Protein 2QIW (pdb70)

InterPro domains:
  IPR015813 Pyruvate/Phosphoenolpyruvate kinase-like domain superfamily [SSF51621] (5-253)
  IPR039556 ICL/PEPM domain [cd00377] (11-247)
  IPR040442 Pyruvate kinase-like domain superfamily [G3DSA:3.20.20.60] (1-235)

Secondary structure (DSSP, 8-state):
--HHHHHHHHHHHHHHT---EE--EESSHHHHHHHHHTT-S-EEE-HHHHHHHTT--TTT--TTT--HHHHHHHH-SS-EEEE-TT-TT--HHHHHHHHHHTT--EEEE-SEEGGGTTEEPPHHHHHHHHHHHHHHHHHHT---EEEEEE-HHHH-TTTSS---HHHHHHH--TT--SEEEE----SHHHHHHHHTT-SSPBEEE-BTTTBBTTB-HHHHHHTT--EEE-TTHHHHHHHHHHHHHHGGG-/--HHHHHHHHHHHHHHT-PPEE--EESSHHHHHHHHHTT-S-EEE-HHHHHHHTT--TTT--TTT--HHHHHHHH-SS-EEEE-TT-TT--HHHHHHHHHHTT--EEEE-SEEGGGTTEEPPHHHHHHHHHHHHHHHHHHT---EEEEEE-HHHH-TTT-S---HHHHHHH--TT--SEEEE----SHHHHHHHHTT-SSPBEEE-BTTTBBTTB-HHHHHHHT--EEE-TTHHHHHHHHHHHHHHTTT-

Solvent-accessible surface area: 19056 Å² total

Nearest PDB structures (foldseek):
  2qiw-assembly1_B  TM=9.997E-01  e=9.462E-48  Corynebacterium glutamicum ATCC 13032
  4mg4-assembly1_A  TM=8.865E-01  e=6.469E-22  Burkholderia cenocepacia J2315
  4lsb-assembly1_B  TM=8.923E-01  e=1.323E-18  Burkholderia cenocepacia J2315
  4iqe-assembly1_B  TM=8.481E-01  e=2.605E-16  Bacillus anthracis
  4iqd-assembly1_A  TM=8.454E-01  e=6.036E-16  Bacillus anthracis

Sequence (500 aa):
GSDDLKSLATKFASSDHESGKLLLVLPTVWDTWSAGLVEEEAGFSGLTIGSHHPVADATGSSDGENNFADYAVVKKKITSAVSSIPVSVDVESGYGLSPADDLIAQILEAGAVGINVEDVVHSEGKRVREAQEHADYIAAARQAADVAGVDVVINGRTDAVKLGADVFEDPVEAIKRIKLEQAGARSVYPVGLSTAEEQVERLVDAVSSVPVNITAHPVDGHGAGDLATLAGLGVRRVTFGPLWQKKWLAATSAQQLKGWAGSDLKSLATKFASDHESGKLLVLPTVWDTWSAGLVEEEAGFSGLTIGSHPVADATGSSDGENNFADYAVVKKITSAVSSIPVSVDVESGYGLSPADDLIAQILEAGAVGINVEDVVHSEGKRVREAQEHADYIAAARQAADVAGVDVVINGRTDAVKLGADVFEDPVEAIKRIKKLEQAGARSVYPVGLSTAEQVERLVDAVSSVPVNIITAHPVDGHGAGDLATLAGLGVRRVTFGPLWQKWLAATSAQQLKGWA

Structure (mmCIF, N/CA/C/O backbone):
data_2QIW
#
_entry.id   2QIW
#
_cell.length_a   82.520
_cell.length_b   94.560
_cell.length_c   107.970
_cell.angle_alpha   90.000
_cell.angle_beta   90.000
_cell.angle_gamma   90.000
#
_symmetry.space_group_name_H-M   'P 21 21 21'
#
loop_
_entity.id
_entity.type
_entity.pdbx_description
1 polymer 'PEP phosphonomutase'
2 non-polymer 'SULFATE ION'
3 non-polymer 'UNKNOWN LIGAND'
4 non-polymer GLYCEROL
5 non-polymer 'CHLORIDE ION'
6 non-polymer 'HEXAETHYLENE GLYCOL'
7 water water
#
loop_
_atom_site.group_PDB
_atom_site.id
_atom_site.type_symbol
_atom_site.label_atom_id
_atom_site.label_alt_id
_atom_site.label_comp_id
_atom_site.label_asym_id
_atom_site.label_entity_id
_atom_site.label_seq_id
_atom_site.pdbx_PDB_ins_code
_atom_site.Cartn_x
_atom_site.Cartn_y
_atom_site.Cartn_z
_atom_site.occupancy
_atom_site.B_iso_or_equiv
_atom_site.auth_seq_id
_atom_site.auth_comp_id
_atom_site.auth_asym_id
_atom_site.auth_atom_id
_atom_site.pdbx_PDB_model_num
ATOM 1 N N . GLY A 1 1 ? -32.239 27.906 -35.832 1.00 34.34 0 GLY A N 1
ATOM 2 C CA . GLY A 1 1 ? -32.250 26.549 -35.237 1.00 35.79 0 GLY A CA 1
ATOM 3 C C . GLY A 1 1 ? -31.076 25.776 -35.769 1.00 34.27 0 GLY A C 1
ATOM 4 O O . GLY A 1 1 ? -30.109 26.366 -36.207 1.00 33.53 0 GLY A O 1
ATOM 13 N N . SER A 1 3 ? -30.608 23.980 -38.428 1.00 33.26 2 SER A N 1
ATOM 14 C CA . SER A 1 3 ? -30.266 24.170 -39.841 1.00 36.76 2 SER A CA 1
ATOM 15 C C . SER A 1 3 ? -29.386 25.393 -40.028 1.00 34.22 2 SER A C 1
ATOM 16 O O . SER A 1 3 ? -28.367 25.334 -40.714 1.00 33.87 2 SER A O 1
ATOM 19 N N . ASP A 1 4 ? -29.778 26.507 -39.429 1.00 33.78 3 ASP A N 1
ATOM 20 C CA A ASP A 1 4 ? -28.994 27.734 -39.532 0.50 34.16 3 ASP A CA 1
ATOM 21 C CA B ASP A 1 4 ? -28.986 27.708 -39.554 0.50 34.28 3 ASP A CA 1
ATOM 22 C C . ASP A 1 4 ? -27.600 27.527 -38.914 1.00 33.52 3 ASP A C 1
ATOM 23 O O . ASP A 1 4 ? -26.593 27.987 -39.464 1.00 34.64 3 ASP A O 1
ATOM 32 N N . LEU A 1 5 ? -27.550 26.843 -37.781 1.00 31.32 4 LEU A N 1
ATOM 33 C CA . LEU A 1 5 ? -26.296 26.620 -37.077 1.00 33.07 4 LEU A CA 1
ATOM 34 C C . LEU A 1 5 ? -25.334 25.783 -37.936 1.00 30.76 4 LEU A C 1
ATOM 35 O O . LEU A 1 5 ? -24.134 26.112 -38.045 1.00 29.02 4 LEU A O 1
ATOM 40 N N . LYS A 1 6 ? -25.852 24.696 -38.517 1.00 31.22 5 LYS A N 1
ATOM 41 C CA . LYS A 1 6 ? -25.092 23.843 -39.424 1.00 30.95 5 LYS A CA 1
ATOM 42 C C . LYS A 1 6 ? -24.594 24.624 -40.639 1.00 33.36 5 LYS A C 1
ATOM 43 O O . LYS A 1 6 ? -23.437 24.492 -41.067 1.00 32.74 5 LYS A O 1
ATOM 49 N N . SER A 1 7 ? -25.451 25.479 -41.182 1.00 33.10 6 SER A N 1
ATOM 50 C CA . SER A 1 7 ? -25.031 26.299 -42.285 1.00 35.00 6 SER A CA 1
ATOM 51 C C . SER A 1 7 ? -23.904 27.290 -41.930 1.00 34.78 6 SER A C 1
ATOM 52 O O . SER A 1 7 ? -22.950 27.460 -42.690 1.00 35.15 6 SER A O 1
ATOM 55 N N . LEU A 1 8 ? -24.014 27.927 -40.773 1.00 31.50 7 LEU A N 1
ATOM 56 C CA . LEU A 1 8 ? -22.997 28.821 -40.237 1.00 32.87 7 LEU A CA 1
ATOM 57 C C . LEU A 1 8 ? -21.676 28.074 -40.043 1.00 30.92 7 LEU A C 1
ATOM 58 O O . LEU A 1 8 ? -20.613 28.571 -40.419 1.00 30.66 7 LEU A O 1
ATOM 63 N N . ALA A 1 9 ? -21.753 26.881 -39.462 1.00 31.25 8 ALA A N 1
ATOM 64 C CA . ALA A 1 9 ? -20.557 26.096 -39.188 1.00 29.18 8 ALA A CA 1
ATOM 65 C C . ALA A 1 9 ? -19.875 25.687 -40.486 1.00 29.67 8 ALA A C 1
ATOM 66 O O . ALA A 1 9 ? -18.651 25.762 -40.608 1.00 30.48 8 ALA A O 1
ATOM 68 N N . THR A 1 10 ? -20.660 25.227 -41.449 1.00 28.64 9 THR A N 1
ATOM 69 C CA . THR A 1 10 ? -20.104 24.793 -42.746 1.00 32.29 9 THR A CA 1
ATOM 70 C C . THR A 1 10 ? -19.411 25.953 -43.468 1.00 30.08 9 THR A C 1
ATOM 71 O O . THR A 1 10 ? -18.313 25.791 -43.998 1.00 30.13 9 THR A O 1
ATOM 75 N N . LYS A 1 11 ? -20.046 27.119 -43.488 1.00 30.89 10 LYS A N 1
ATOM 76 C CA . LYS A 1 11 ? -19.400 28.339 -44.057 1.00 31.39 10 LYS A CA 1
ATOM 77 C C . LYS A 1 11 ? -18.060 28.670 -43.343 1.00 30.06 10 LYS A C 1
ATOM 78 O O . LYS A 1 11 ? -17.026 28.922 -43.989 1.00 31.38 10 LYS A O 1
ATOM 84 N N . PHE A 1 12 ? -18.092 28.682 -42.018 1.00 30.10 11 PHE A N 1
ATOM 85 C CA . PHE A 1 12 ? -16.895 28.946 -41.183 1.00 29.60 11 PHE A CA 1
ATOM 86 C C . PHE A 1 12 ? -15.793 27.920 -41.489 1.00 28.13 11 PHE A C 1
ATOM 87 O O . PHE A 1 12 ? -14.636 28.267 -41.702 1.00 27.76 11 PHE A O 1
ATOM 95 N N . ALA A 1 13 ? -16.144 26.640 -41.487 1.00 26.63 12 ALA A N 1
ATOM 96 C CA . ALA A 1 13 ? -15.173 25.553 -41.779 1.00 26.39 12 ALA A CA 1
ATOM 97 C C . ALA A 1 13 ? -14.611 25.656 -43.212 1.00 28.26 12 ALA A C 1
ATOM 98 O O . ALA A 1 13 ? -13.419 25.454 -43.443 1.00 29.53 12 ALA A O 1
ATOM 100 N N . SER A 1 14 ? -15.480 25.956 -44.165 1.00 30.39 13 SER A N 1
ATOM 101 C CA A SER A 1 14 ? -15.091 26.091 -45.567 0.50 28.69 13 SER A CA 1
ATOM 102 C CA B SER A 1 14 ? -15.031 26.047 -45.564 0.50 29.98 13 SER A CA 1
ATOM 103 C C . SER A 1 14 ? -14.112 27.278 -45.729 1.00 27.89 13 SER A C 1
ATOM 104 O O . SER A 1 14 ? -13.116 27.197 -46.439 1.00 31.45 13 SER A O 1
ATOM 109 N N . ASP A 1 15 ? -14.405 28.372 -45.047 1.00 30.10 14 ASP A N 1
ATOM 110 C CA . ASP A 1 15 ? -13.532 29.545 -45.040 1.00 31.55 14 ASP A CA 1
ATOM 111 C C . ASP A 1 15 ? -12.156 29.181 -44.498 1.00 30.03 14 ASP A C 1
ATOM 112 O O . ASP A 1 15 ? -11.141 29.620 -45.027 1.00 28.87 14 ASP A O 1
ATOM 117 N N . HIS A 1 16 ? -12.119 28.364 -43.449 1.00 28.43 15 HIS A N 1
ATOM 118 C CA . HIS A 1 16 ? -10.832 27.912 -42.906 1.00 29.14 15 HIS A CA 1
ATOM 119 C C . HIS A 1 16 ? -10.061 27.044 -43.895 1.00 29.53 15 HIS A C 1
ATOM 120 O O . HIS A 1 16 ? -8.862 27.154 -43.980 1.00 31.55 15 HIS A O 1
ATOM 127 N N . GLU A 1 17 ? -10.743 26.176 -44.651 1.00 29.34 16 GLU A N 1
ATOM 128 C CA . GLU A 1 17 ? -10.079 25.274 -45.560 1.00 29.78 16 GLU A CA 1
ATOM 129 C C . GLU A 1 17 ? -9.661 25.960 -46.836 1.00 29.82 16 GLU A C 1
ATOM 130 O O . GLU A 1 17 ? -8.846 25.421 -47.568 1.00 30.00 16 GLU A O 1
ATOM 136 N N . SER A 1 18 ? -10.260 27.109 -47.130 1.00 28.94 17 SER A N 1
ATOM 137 C CA . SER A 1 18 ? -10.130 27.754 -48.443 1.00 30.48 17 SER A CA 1
ATOM 138 C C . SER A 1 18 ? -8.724 28.260 -48.761 1.00 30.70 17 SER A C 1
ATOM 139 O O . SER A 1 18 ? -8.373 28.399 -49.945 1.00 27.93 17 SER A O 1
ATOM 142 N N . GLY A 1 19 ? -7.955 28.603 -47.747 1.00 27.51 18 GLY A N 1
ATOM 143 C CA . GLY A 1 19 ? -6.697 29.325 -47.968 1.00 26.85 18 GLY A CA 1
ATOM 144 C C . GLY A 1 19 ? -6.783 30.796 -47.696 1.00 28.06 18 GLY A C 1
ATOM 145 O O . GLY A 1 19 ? -5.761 31.479 -47.547 1.00 28.39 18 GLY A O 1
ATOM 146 N N . LYS A 1 20 ? -7.991 31.333 -47.557 1.00 28.60 19 LYS A N 1
ATOM 147 C CA . LYS A 1 20 ? -8.152 32.779 -47.335 1.00 29.97 19 LYS A CA 1
ATOM 148 C C . LYS A 1 20 ? -7.555 33.130 -46.018 1.00 30.59 19 LYS A C 1
ATOM 149 O O . LYS A 1 20 ? -7.659 32.369 -45.066 1.00 29.27 19 LYS A O 1
ATOM 155 N N . LEU A 1 21 ? -7.026 34.338 -45.945 1.00 29.93 20 LEU A N 1
ATOM 156 C CA A LEU A 1 21 ? -6.616 34.902 -44.664 0.50 30.22 20 LEU A CA 1
ATOM 157 C CA B LEU A 1 21 ? -6.625 34.916 -44.661 0.50 29.74 20 LEU A CA 1
ATOM 158 C C . LEU A 1 21 ? -7.869 35.443 -43.974 1.00 29.96 20 LEU A C 1
ATOM 159 O O . LEU A 1 21 ? -8.520 36.374 -44.470 1.00 32.45 20 LEU A O 1
ATOM 168 N N . LEU A 1 22 ? -8.173 34.861 -42.825 1.00 28.78 21 LEU A N 1
ATOM 169 C CA . LEU A 1 22 ? -9.361 35.145 -42.020 1.00 31.44 21 LEU A CA 1
ATOM 170 C C . LEU A 1 22 ? -8.996 36.028 -40.856 1.00 29.63 21 LEU A C 1
ATOM 171 O O . LEU A 1 22 ? -8.262 35.631 -39.950 1.00 32.27 21 LEU A O 1
ATOM 176 N N . VAL A 1 23 ? -9.533 37.242 -40.859 1.00 28.37 22 VAL A N 1
ATOM 177 C CA . VAL A 1 23 ? -9.445 38.115 -39.686 1.00 27.73 22 VAL A CA 1
ATOM 178 C C . VAL A 1 23 ? -10.781 38.008 -38.953 1.00 26.94 22 VAL A C 1
ATOM 179 O O . VAL A 1 23 ? -11.820 38.265 -39.531 1.00 31.24 22 VAL A O 1
ATOM 183 N N . LEU A 1 24 ? -10.724 37.592 -37.691 1.00 29.20 23 LEU A N 1
ATOM 184 C CA . LEU A 1 24 ? -11.881 37.314 -36.838 1.00 26.82 23 LEU A CA 1
ATOM 185 C C . LEU A 1 24 ? -11.748 38.134 -35.566 1.00 29.26 23 LEU A C 1
ATOM 186 O O . LEU A 1 24 ? -11.226 37.683 -34.560 1.00 30.59 23 LEU A O 1
ATOM 191 N N . PRO A 1 25 ? -12.143 39.417 -35.632 1.00 29.68 24 PRO A N 1
ATOM 192 C CA . PRO A 1 25 ? -11.979 40.311 -34.482 1.00 30.33 24 PRO A CA 1
ATOM 193 C C . PRO A 1 25 ? -12.585 39.752 -33.205 1.00 30.74 24 PRO A C 1
ATOM 194 O O . PRO A 1 25 ? -13.657 39.111 -33.271 1.00 30.99 24 PRO A O 1
ATOM 198 N N . THR A 1 26 ? -11.924 40.029 -32.071 1.00 30.98 25 THR A N 1
ATOM 199 C CA . THR A 1 26 ? -12.240 39.427 -30.802 1.00 28.78 25 THR A CA 1
ATOM 200 C C . THR A 1 26 ? -13.063 40.401 -29.953 1.00 31.37 25 THR A C 1
ATOM 201 O O . THR A 1 26 ? -12.587 41.470 -29.538 1.00 30.04 25 THR A O 1
ATOM 205 N N . VAL A 1 27 ? -14.299 39.986 -29.706 1.00 30.43 26 VAL A N 1
ATOM 206 C CA . VAL A 1 27 ? -15.346 40.807 -29.065 1.00 28.78 26 VAL A CA 1
ATOM 207 C C . VAL A 1 27 ? -15.594 40.340 -27.653 1.00 31.70 26 VAL A C 1
ATOM 208 O O . VAL A 1 27 ? -15.097 39.265 -27.225 1.00 30.33 26 VAL A O 1
ATOM 212 N N . TRP A 1 28 ? -16.405 41.127 -26.925 1.00 28.18 27 TRP A N 1
ATOM 213 C CA . TRP A 1 28 ? -16.708 40.803 -25.525 1.00 30.10 27 TRP A CA 1
ATOM 214 C C . TRP A 1 28 ? -18.145 41.152 -25.122 1.00 29.85 27 TRP A C 1
ATOM 215 O O . TRP A 1 28 ? -18.530 40.943 -23.986 1.00 28.09 27 TRP A O 1
ATOM 226 N N . ASP A 1 29 ? -18.964 41.592 -26.062 1.00 28.37 28 ASP A N 1
ATOM 227 C CA . ASP A 1 29 ? -20.349 41.923 -25.769 1.00 29.15 28 ASP A CA 1
ATOM 228 C C . ASP A 1 29 ? -21.130 42.098 -27.065 1.00 30.49 28 ASP A C 1
ATOM 229 O O . ASP A 1 29 ? -20.565 41.944 -28.166 1.00 29.98 28 ASP A O 1
ATOM 234 N N . THR A 1 30 ? -22.419 42.418 -26.964 1.00 30.02 29 THR A N 1
ATOM 235 C CA . THR A 1 30 ? -23.241 42.556 -28.195 1.00 27.85 29 THR A CA 1
ATOM 236 C C . THR A 1 30 ? -22.892 43.819 -28.991 1.00 29.97 29 THR A C 1
ATOM 237 O O . THR A 1 30 ? -23.117 43.902 -30.222 1.00 29.93 29 THR A O 1
ATOM 241 N N . TRP A 1 31 ? -22.339 44.805 -28.297 1.00 29.21 30 TRP A N 1
ATOM 242 C CA . TRP A 1 31 ? -22.002 46.101 -28.885 1.00 28.97 30 TRP A CA 1
ATOM 243 C C . TRP A 1 31 ? -20.786 45.916 -29.812 1.00 28.95 30 TRP A C 1
ATOM 244 O O . TRP A 1 31 ? -20.832 46.218 -31.013 1.00 29.83 30 TRP A O 1
ATOM 255 N N . SER A 1 32 ? -19.714 45.390 -29.248 1.00 30.22 31 SER A N 1
ATOM 256 C CA . SER A 1 32 ? -18.537 45.048 -30.024 1.00 30.52 31 SER A CA 1
ATOM 257 C C . SER A 1 32 ? -18.815 44.051 -31.171 1.00 29.23 31 SER A C 1
ATOM 258 O O . SER A 1 32 ? -18.314 44.214 -32.297 1.00 30.84 31 SER A O 1
ATOM 261 N N . ALA A 1 33 ? -19.652 43.053 -30.892 1.00 31.25 32 ALA A N 1
ATOM 262 C CA . ALA A 1 33 ? -20.074 42.110 -31.883 1.00 29.68 32 ALA A CA 1
ATOM 263 C C . ALA A 1 33 ? -20.722 42.797 -33.074 1.00 32.26 32 ALA A C 1
ATOM 264 O O . ALA A 1 33 ? -20.397 42.510 -34.241 1.00 30.30 32 ALA A O 1
ATOM 266 N N . GLY A 1 34 ? -21.644 43.699 -32.794 1.00 30.61 33 GLY A N 1
ATOM 267 C CA . GLY A 1 34 ? -22.312 44.440 -33.849 1.00 33.48 33 GLY A CA 1
ATOM 268 C C . GLY A 1 34 ? -21.359 45.223 -34.714 1.00 32.95 33 GLY A C 1
ATOM 269 O O . GLY A 1 34 ? -21.522 45.323 -35.928 1.00 30.30 33 GLY A O 1
ATOM 270 N N . LEU A 1 35 ? -20.378 45.836 -34.087 1.00 30.14 34 LEU A N 1
ATOM 271 C CA . LEU A 1 35 ? -19.382 46.596 -34.834 1.00 31.30 34 LEU A CA 1
ATOM 272 C C . LEU A 1 35 ? -18.644 45.705 -35.818 1.00 34.20 34 LEU A C 1
ATOM 273 O O . LEU A 1 35 ? -18.299 46.144 -36.920 1.00 31.67 34 LEU A O 1
ATOM 278 N N . VAL A 1 36 ? -18.363 44.467 -35.413 1.00 30.59 35 VAL A N 1
ATOM 279 C CA . VAL A 1 36 ? -17.608 43.549 -36.298 1.00 31.09 35 VAL A CA 1
ATOM 280 C C . VAL A 1 36 ? -18.437 43.214 -37.548 1.00 30.84 35 VAL A C 1
ATOM 281 O O . VAL A 1 36 ? -17.959 43.221 -38.697 1.00 31.42 35 VAL A O 1
ATOM 285 N N . GLU A 1 37 ? -19.701 42.911 -37.327 1.00 31.34 36 GLU A N 1
ATOM 286 C CA . GLU A 1 37 ? -20.583 42.582 -38.441 1.00 30.72 36 GLU A CA 1
ATOM 287 C C . GLU A 1 37 ? -20.759 43.792 -39.356 1.00 31.49 36 GLU A C 1
ATOM 288 O O . GLU A 1 37 ? -20.684 43.644 -40.594 1.00 34.20 36 GLU A O 1
ATOM 294 N N . GLU A 1 38 ? -20.931 44.982 -38.756 1.00 35.08 37 GLU A N 1
ATOM 295 C CA A GLU A 1 38 ? -21.097 46.222 -39.524 0.50 35.85 37 GLU A CA 1
ATOM 296 C CA B GLU A 1 38 ? -21.104 46.222 -39.528 0.50 35.76 37 GLU A CA 1
ATOM 297 C C . GLU A 1 38 ? -19.870 46.506 -40.391 1.00 35.42 37 GLU A C 1
ATOM 298 O O . GLU A 1 38 ? -20.005 47.003 -41.498 1.00 34.43 37 GLU A O 1
ATOM 309 N N . ALA A 1 39 ? -18.688 46.179 -39.869 1.00 33.42 38 ALA A N 1
ATOM 310 C CA . ALA A 1 39 ? -17.398 46.413 -40.517 1.00 31.79 38 ALA A CA 1
ATOM 311 C C . ALA A 1 39 ? -17.124 45.412 -41.648 1.00 33.34 38 ALA A C 1
ATOM 312 O O . ALA A 1 39 ? -16.141 45.560 -42.405 1.00 36.30 38 ALA A O 1
ATOM 314 N N . GLY A 1 40 ? -17.956 44.395 -41.791 1.00 31.42 39 GLY A N 1
ATOM 315 C CA . GLY A 1 40 ? -17.869 43.523 -42.979 1.00 32.22 39 GLY A CA 1
ATOM 316 C C . GLY A 1 40 ? -17.040 42.252 -42.824 1.00 32.69 39 GLY A C 1
ATOM 317 O O . GLY A 1 40 ? -16.736 41.581 -43.838 1.00 33.58 39 GLY A O 1
ATOM 318 N N . PHE A 1 41 ? -16.698 41.870 -41.595 1.00 30.42 40 PHE A N 1
ATOM 319 C CA . PHE A 1 41 ? -15.966 40.628 -41.353 1.00 31.69 40 PHE A CA 1
ATOM 320 C C . PHE A 1 41 ? -16.886 39.411 -41.534 1.00 32.92 40 PHE A C 1
ATOM 321 O O . PHE A 1 41 ? -18.095 39.549 -41.402 1.00 32.64 40 PHE A O 1
ATOM 329 N N . SER A 1 42 ? -16.289 38.243 -41.812 1.00 31.98 41 SER A N 1
ATOM 330 C CA . SER A 1 42 ? -17.019 37.015 -42.144 1.00 32.25 41 SER A CA 1
ATOM 331 C C . SER A 1 42 ? -17.212 36.075 -40.956 1.00 32.13 41 SER A C 1
ATOM 332 O O . SER A 1 42 ? -17.847 35.018 -41.080 1.00 32.55 41 SER A O 1
ATOM 335 N N . GLY A 1 43 ? -16.677 36.478 -39.823 1.00 31.35 42 GLY A N 1
ATOM 336 C CA . GLY A 1 43 ? -16.876 35.801 -38.565 1.00 31.48 42 GLY A CA 1
ATOM 337 C C . GLY A 1 43 ? -16.211 36.579 -37.469 1.00 29.81 42 GLY A C 1
ATOM 338 O O . GLY A 1 43 ? -15.546 37.616 -37.701 1.00 31.21 42 GLY A O 1
ATOM 339 N N . LEU A 1 44 ? -16.363 36.092 -36.250 1.00 31.40 43 LEU A N 1
ATOM 340 C CA . LEU A 1 44 ? -15.754 36.745 -35.135 1.00 29.93 43 LEU A CA 1
ATOM 341 C C . LEU A 1 44 ? -15.422 35.783 -34.027 1.00 31.30 43 LEU A C 1
ATOM 342 O O . LEU A 1 44 ? -15.874 34.637 -34.001 1.00 31.16 43 LEU A O 1
ATOM 347 N N . THR A 1 45 ? -14.603 36.264 -33.104 1.00 29.42 44 THR A N 1
ATOM 348 C CA . THR A 1 45 ? -14.218 35.485 -31.914 1.00 29.75 44 THR A CA 1
ATOM 349 C C . THR A 1 45 ? -14.696 36.197 -30.661 1.00 31.10 44 THR A C 1
ATOM 350 O O . THR A 1 45 ? -14.793 37.408 -30.647 1.00 30.88 44 THR A O 1
ATOM 354 N N . ILE A 1 46 ? -14.925 35.413 -29.609 1.00 31.33 45 ILE A N 1
ATOM 355 C CA . ILE A 1 46 ? -15.275 35.918 -28.303 1.00 31.19 45 ILE A CA 1
ATOM 356 C C . ILE A 1 46 ? -14.098 35.579 -27.400 1.00 28.83 45 ILE A C 1
ATOM 357 O O . ILE A 1 46 ? -13.656 34.418 -27.334 1.00 30.95 45 ILE A O 1
ATOM 362 N N . GLY A 1 47 ? -13.588 36.610 -26.742 1.00 28.43 46 GLY A N 1
ATOM 363 C CA . GLY A 1 47 ? -12.409 36.476 -25.922 1.00 30.06 46 GLY A CA 1
ATOM 364 C C . GLY A 1 47 ? -12.766 36.274 -24.454 1.00 29.77 46 GLY A C 1
ATOM 365 O O . GLY A 1 47 ? -13.550 37.047 -23.882 1.00 30.12 46 GLY A O 1
ATOM 366 N N . SER A 1 48 ? -12.150 35.292 -23.803 1.00 30.65 47 SER A N 1
ATOM 367 C CA . SER A 1 48 ? -12.543 35.002 -22.397 1.00 29.78 47 SER A CA 1
ATOM 368 C C . SER A 1 48 ? -12.071 36.117 -21.473 1.00 31.62 47 SER A C 1
ATOM 369 O O . SER A 1 48 ? -12.784 36.512 -20.551 1.00 29.56 47 SER A O 1
ATOM 372 N N . HIS A 1 49 ? -10.881 36.663 -21.714 1.00 28.94 48 HIS A N 1
ATOM 373 C CA A HIS A 1 49 ? -10.306 37.732 -20.876 0.50 31.12 48 HIS A CA 1
ATOM 374 C CA B HIS A 1 49 ? -10.353 37.744 -20.828 0.50 30.89 48 HIS A CA 1
ATOM 375 C C . HIS A 1 49 ? -11.178 39.008 -20.992 1.00 30.51 48 HIS A C 1
ATOM 376 O O . HIS A 1 49 ? -11.621 39.592 -19.985 1.00 29.10 48 HIS A O 1
ATOM 389 N N . PRO A 1 50 ? -11.415 39.461 -22.249 1.00 29.62 49 PRO A N 1
ATOM 390 C CA . PRO A 1 50 ? -12.243 40.666 -22.260 1.00 31.85 49 PRO A CA 1
ATOM 391 C C . PRO A 1 50 ? -13.706 40.540 -21.794 1.00 31.03 49 PRO A C 1
ATOM 392 O O . PRO A 1 50 ? -14.274 41.501 -21.194 1.00 30.44 49 PRO A O 1
ATOM 396 N N . VAL A 1 51 ? -14.332 39.381 -22.011 1.00 29.86 50 VAL A N 1
ATOM 397 C CA . VAL A 1 51 ? -15.632 39.170 -21.408 1.00 27.73 50 VAL A CA 1
ATOM 398 C C . VAL A 1 51 ? -15.529 39.220 -19.866 1.00 28.16 50 VAL A C 1
ATOM 399 O O . VAL A 1 51 ? -16.328 39.875 -19.191 1.00 29.79 50 VAL A O 1
ATOM 403 N N . ALA A 1 52 ? -14.576 38.494 -19.302 1.00 28.08 51 ALA A N 1
ATOM 404 C CA . ALA A 1 52 ? -14.452 38.458 -17.823 1.00 27.44 51 ALA A CA 1
ATOM 405 C C . ALA A 1 52 ? -14.265 39.832 -17.269 1.00 29.42 51 ALA A C 1
ATOM 406 O O . ALA A 1 52 ? -14.902 40.208 -16.287 1.00 28.10 51 ALA A O 1
ATOM 408 N N . ASP A 1 53 ? -13.418 40.624 -17.922 1.00 30.09 52 ASP A N 1
ATOM 409 C CA . ASP A 1 53 ? -13.121 41.957 -17.394 1.00 31.55 52 ASP A CA 1
ATOM 410 C C . ASP A 1 53 ? -14.316 42.881 -17.493 1.00 30.47 52 ASP A C 1
ATOM 411 O O . ASP A 1 53 ? -14.419 43.851 -16.709 1.00 30.76 52 ASP A O 1
ATOM 416 N N . ALA A 1 54 ? -15.184 42.613 -18.486 1.00 30.97 53 ALA A N 1
ATOM 417 C CA . ALA A 1 54 ? -16.424 43.396 -18.694 1.00 30.31 53 ALA A CA 1
ATOM 418 C C . ALA A 1 54 ? -17.625 42.940 -17.849 1.00 33.13 53 ALA A C 1
ATOM 419 O O . ALA A 1 54 ? -18.636 43.631 -17.800 1.00 33.51 53 ALA A O 1
ATOM 421 N N . THR A 1 55 ? -17.519 41.788 -17.187 1.00 30.65 54 THR A N 1
ATOM 422 C CA . THR A 1 55 ? -18.622 41.203 -16.450 1.00 33.20 54 THR A CA 1
ATOM 423 C C . THR A 1 55 ? -18.275 40.916 -14.991 1.00 32.02 54 THR A C 1
ATOM 424 O O . THR A 1 55 ? -18.928 40.096 -14.332 1.00 33.73 54 THR A O 1
ATOM 428 N N . GLY A 1 56 ? -17.287 41.647 -14.459 1.00 32.09 55 GLY A N 1
ATOM 429 C CA . GLY A 1 56 ? -16.958 41.577 -13.055 1.00 30.50 55 GLY A CA 1
ATOM 430 C C . GLY A 1 56 ? -16.174 40.357 -12.605 1.00 33.18 55 GLY A C 1
ATOM 431 O O . GLY A 1 56 ? -16.173 40.028 -11.429 1.00 31.51 55 GLY A O 1
ATOM 432 N N . SER A 1 57 ? -15.436 39.740 -13.508 1.00 31.84 56 SER A N 1
ATOM 433 C CA . SER A 1 57 ? -14.681 38.534 -13.190 1.00 33.17 56 SER A CA 1
ATOM 434 C C . SER A 1 57 ? -13.240 38.707 -13.691 1.00 36.52 56 SER A C 1
ATOM 435 O O . SER A 1 57 ? -12.798 39.823 -13.961 1.00 37.29 56 SER A O 1
ATOM 438 N N . SER A 1 58 ? -12.510 37.616 -13.821 1.00 38.05 57 SER A N 1
ATOM 439 C CA . SER A 1 58 ? -11.139 37.654 -14.369 1.00 40.65 57 SER A CA 1
ATOM 440 C C . SER A 1 58 ? -10.880 36.396 -15.205 1.00 40.02 57 SER A C 1
ATOM 441 O O . SER A 1 58 ? -11.635 35.434 -15.136 1.00 36.69 57 SER A O 1
ATOM 444 N N . ASP A 1 59 ? -9.799 36.417 -15.981 1.00 41.73 58 ASP A N 1
ATOM 445 C CA . ASP A 1 59 ? -9.448 35.285 -16.875 1.00 42.11 58 ASP A CA 1
ATOM 446 C C . ASP A 1 59 ? -9.013 34.063 -16.039 1.00 41.88 58 ASP A C 1
ATOM 447 O O . ASP A 1 59 ? -8.883 34.155 -14.832 1.00 40.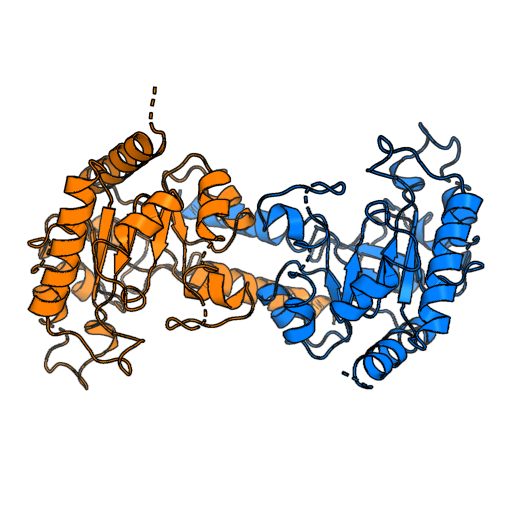88 58 ASP A O 1
ATOM 452 N N . GLY A 1 60 ? -8.842 32.907 -16.670 1.00 39.96 59 GLY A N 1
ATOM 453 C CA . GLY A 1 60 ? -8.395 31.717 -15.949 1.00 37.82 59 GLY A CA 1
ATOM 454 C C . GLY A 1 60 ? -9.550 30.916 -15.354 1.00 33.94 59 GLY A C 1
ATOM 455 O O . GLY A 1 60 ? -9.420 30.307 -14.325 1.00 33.83 59 GLY A O 1
ATOM 456 N N . GLU A 1 61 ? -10.687 30.896 -16.037 1.00 30.28 60 GLU A N 1
ATOM 457 C CA . GLU A 1 61 ? -11.855 30.108 -15.583 1.00 31.60 60 GLU A CA 1
ATOM 458 C C . GLU A 1 61 ? -12.374 30.547 -14.227 1.00 34.24 60 GLU A C 1
ATOM 459 O O . GLU A 1 61 ? -12.892 29.744 -13.494 1.00 34.19 60 GLU A O 1
ATOM 465 N N . ASN A 1 62 ? -12.235 31.834 -13.913 1.00 35.74 61 ASN A N 1
ATOM 466 C CA . ASN A 1 62 ? -12.930 32.399 -12.756 1.00 37.20 61 ASN A CA 1
ATOM 467 C C . ASN A 1 62 ? -14.372 32.716 -13.044 1.00 36.70 61 ASN A C 1
ATOM 468 O O . ASN A 1 62 ? -15.161 32.823 -12.127 1.00 35.04 61 ASN A O 1
ATOM 481 N N . ASN A 1 64 ? -18.192 31.935 -14.091 1.00 35.92 63 ASN A N 1
ATOM 482 C CA . ASN A 1 64 ? -19.148 30.844 -14.095 1.00 37.24 63 ASN A CA 1
ATOM 483 C C . ASN A 1 64 ? -19.469 30.501 -15.543 1.00 33.96 63 ASN A C 1
ATOM 484 O O . ASN A 1 64 ? -19.861 31.373 -16.306 1.00 34.60 63 ASN A O 1
ATOM 489 N N . PHE A 1 65 ? -19.311 29.242 -15.912 1.00 34.63 64 PHE A N 1
ATOM 490 C CA . PHE A 1 65 ? -19.438 28.848 -17.296 1.00 34.97 64 PHE A CA 1
ATOM 491 C C . PHE A 1 65 ? -20.841 29.127 -17.849 1.00 33.98 64 PHE A C 1
ATOM 492 O O . PHE A 1 65 ? -20.980 29.589 -18.975 1.00 31.11 64 PHE A O 1
ATOM 500 N N . ALA A 1 66 ? -21.876 28.845 -17.062 1.00 34.62 65 ALA A N 1
ATOM 501 C CA . ALA A 1 66 ? -23.253 29.139 -17.489 1.00 33.85 65 ALA A CA 1
ATOM 502 C C . ALA A 1 66 ? -23.458 30.610 -17.768 1.00 32.98 65 ALA A C 1
ATOM 503 O O . ALA A 1 66 ? -24.138 30.977 -18.742 1.00 32.58 65 ALA A O 1
ATOM 505 N N . ASP A 1 67 ? -22.890 31.462 -16.914 1.00 34.79 66 ASP A N 1
ATOM 506 C CA . ASP A 1 67 ? -22.970 32.888 -17.088 1.00 35.15 66 ASP A CA 1
ATOM 507 C C . ASP A 1 67 ? -22.240 33.325 -18.358 1.00 32.66 66 ASP A C 1
ATOM 508 O O . ASP A 1 67 ? -22.692 34.225 -19.086 1.00 31.80 66 ASP A O 1
ATOM 513 N N . TYR A 1 68 ? -21.099 32.696 -18.624 1.00 30.81 67 TYR A N 1
ATOM 514 C CA . TYR A 1 68 ? -20.352 32.961 -19.864 1.00 29.34 67 TYR A CA 1
ATOM 515 C C . TYR A 1 68 ? -21.152 32.530 -21.083 1.00 31.21 67 TYR A C 1
ATOM 516 O O . TYR A 1 68 ? -21.217 33.267 -22.072 1.00 29.29 67 TYR A O 1
ATOM 533 N N . ALA A 1 70 ? -24.310 32.435 -21.351 1.00 32.99 69 ALA A N 1
ATOM 534 C CA . ALA A 1 70 ? -25.363 33.438 -21.503 1.00 30.98 69 ALA A CA 1
ATOM 535 C C . ALA A 1 70 ? -24.897 34.653 -22.316 1.00 32.10 69 ALA A C 1
ATOM 536 O O . ALA A 1 70 ? -25.647 35.170 -23.170 1.00 32.75 69 ALA A O 1
ATOM 538 N N . VAL A 1 71 ? -23.666 35.117 -22.070 1.00 30.76 70 VAL A N 1
ATOM 539 C CA . VAL A 1 71 ? -23.077 36.177 -22.896 1.00 31.81 70 VAL A CA 1
ATOM 540 C C . VAL A 1 71 ? -22.905 35.704 -24.334 1.00 31.94 70 VAL A C 1
ATOM 541 O O . VAL A 1 71 ? -23.213 36.429 -25.264 1.00 30.45 70 VAL A O 1
ATOM 545 N N . VAL A 1 72 ? -22.394 34.490 -24.526 1.00 31.17 71 VAL A N 1
ATOM 546 C CA . VAL A 1 72 ? -22.204 33.940 -25.879 1.00 30.28 71 VAL A CA 1
ATOM 547 C C . VAL A 1 72 ? -23.541 33.913 -26.622 1.00 31.70 71 VAL A C 1
ATOM 548 O O . VAL A 1 72 ? -23.622 34.316 -27.792 1.00 29.24 71 VAL A O 1
ATOM 552 N N . LYS A 1 73 ? -24.600 33.492 -25.938 1.00 30.84 72 LYS A N 1
ATOM 553 C CA A LYS A 1 73 ? -25.928 33.401 -26.554 0.50 31.50 72 LYS A CA 1
ATOM 554 C CA B LYS A 1 73 ? -25.912 33.396 -26.582 0.50 32.41 72 LYS A CA 1
ATOM 555 C C . LYS A 1 73 ? -26.442 34.747 -27.066 1.00 30.19 72 LYS A C 1
ATOM 556 O O . LYS A 1 73 ? -27.051 34.828 -28.129 1.00 32.62 72 LYS A O 1
ATOM 563 N N . LYS A 1 74 ? -26.203 35.788 -26.292 1.00 32.21 73 LYS A N 1
ATOM 564 C CA . LYS A 1 74 ? -26.581 37.129 -26.669 1.00 32.82 73 LYS A CA 1
ATOM 565 C C . LYS A 1 74 ? -25.831 37.585 -27.916 1.00 31.21 73 LYS A C 1
ATOM 566 O O . LYS A 1 74 ? -26.420 38.171 -28.842 1.00 30.53 73 LYS A O 1
ATOM 572 N N . ILE A 1 75 ? -24.544 37.268 -27.957 1.00 32.59 74 ILE A N 1
ATOM 573 C CA . ILE A 1 75 ? -23.705 37.594 -29.084 1.00 31.26 74 ILE A CA 1
ATOM 574 C C . ILE A 1 75 ? -24.120 36.862 -30.347 1.00 33.94 74 ILE A C 1
ATOM 575 O O . ILE A 1 75 ? -24.309 37.496 -31.383 1.00 34.63 74 ILE A O 1
ATOM 580 N N . THR A 1 76 ? -24.322 35.543 -30.282 1.00 32.30 75 THR A N 1
ATOM 581 C CA . THR A 1 76 ? -24.715 34.818 -31.499 1.00 33.46 75 THR A CA 1
ATOM 582 C C . THR A 1 76 ? -26.105 35.231 -31.969 1.00 34.27 75 THR A C 1
ATOM 583 O O . THR A 1 76 ? -26.394 35.211 -33.157 1.00 38.63 75 THR A O 1
ATOM 587 N N . SER A 1 77 ? -26.965 35.656 -31.052 1.00 33.38 76 SER A N 1
ATOM 588 C CA . SER A 1 77 ? -28.258 36.203 -31.431 1.00 34.45 76 SER A CA 1
ATOM 589 C C . SER A 1 77 ? -28.149 37.563 -32.094 1.00 36.68 76 SER A C 1
ATOM 590 O O . SER A 1 77 ? -29.022 37.936 -32.858 1.00 38.90 76 SER A O 1
ATOM 593 N N . ALA A 1 78 ? -27.124 38.325 -31.749 1.00 33.44 77 ALA A N 1
ATOM 594 C CA . ALA A 1 78 ? -26.986 39.699 -32.220 1.00 34.97 77 ALA A CA 1
ATOM 595 C C . ALA A 1 78 ? -26.412 39.802 -33.633 1.00 37.39 77 ALA A C 1
ATOM 596 O O . ALA A 1 78 ? -26.570 40.837 -34.269 1.00 38.05 77 ALA A O 1
ATOM 598 N N . VAL A 1 79 ? -25.728 38.761 -34.124 1.00 32.81 78 VAL A N 1
ATOM 599 C CA . VAL A 1 79 ? -25.074 38.803 -35.411 1.00 31.88 78 VAL A CA 1
ATOM 600 C C . VAL A 1 79 ? -25.505 37.601 -36.242 1.00 32.28 78 VAL A C 1
ATOM 601 O O . VAL A 1 79 ? -26.044 36.636 -35.707 1.00 34.55 78 VAL A O 1
ATOM 605 N N . SER A 1 80 ? -25.272 37.684 -37.547 1.00 30.88 79 SER A N 1
ATOM 606 C CA A SER A 1 80 ? -25.652 36.615 -38.480 0.50 31.92 79 SER A CA 1
ATOM 607 C CA B SER A 1 80 ? -25.654 36.659 -38.520 0.50 32.89 79 SER A CA 1
ATOM 608 C C . SER A 1 80 ? -24.434 35.983 -39.121 1.00 33.78 79 SER A C 1
ATOM 609 O O . SER A 1 80 ? -24.554 35.220 -40.093 1.00 34.43 79 SER A O 1
ATOM 614 N N . ILE A 1 81 ? -23.258 36.287 -38.587 1.00 32.38 80 ILE A N 1
ATOM 615 C CA . ILE A 1 81 ? -22.015 35.683 -39.059 1.00 31.13 80 ILE A CA 1
ATOM 616 C C . ILE A 1 81 ? -21.541 34.644 -38.028 1.00 32.36 80 ILE A C 1
ATOM 617 O O . ILE A 1 81 ? -21.937 34.694 -36.850 1.00 30.09 80 ILE A O 1
ATOM 622 N N . PRO A 1 82 ? -20.710 33.688 -38.461 1.00 30.69 81 PRO A N 1
ATOM 623 C CA . PRO A 1 82 ? -20.201 32.687 -37.539 1.00 32.41 81 PRO A CA 1
ATOM 624 C C . PRO A 1 82 ? -19.432 33.253 -36.340 1.00 33.06 81 PRO A C 1
ATOM 625 O O . PRO A 1 82 ? -18.662 34.202 -36.459 1.00 31.11 81 PRO A O 1
ATOM 629 N N . VAL A 1 83 ? -19.647 32.626 -35.196 1.00 29.67 82 VAL A N 1
ATOM 630 C CA . VAL A 1 83 ? -19.029 33.033 -33.931 1.00 29.73 82 VAL A CA 1
ATOM 631 C C . VAL A 1 83 ? -18.275 31.860 -33.330 1.00 28.13 82 VAL A C 1
ATOM 632 O O . VAL A 1 83 ? -18.827 30.756 -33.193 1.00 30.07 82 VAL A O 1
ATOM 636 N N . SER A 1 84 ? -17.036 32.129 -32.911 1.00 29.47 83 SER A N 1
ATOM 637 C CA . SER A 1 84 ? -16.212 31.162 -32.213 1.00 30.20 83 SER A CA 1
ATOM 638 C C . SER A 1 84 ? -15.957 31.709 -30.801 1.00 31.37 83 SER A C 1
ATOM 639 O O . SER A 1 84 ? -15.703 32.913 -30.626 1.00 31.41 83 SER A O 1
ATOM 642 N N . VAL A 1 85 ? -15.968 30.813 -29.816 1.00 28.94 84 VAL A N 1
ATOM 643 C CA . VAL A 1 85 ? -15.801 31.188 -28.396 1.00 30.63 84 VAL A CA 1
ATOM 644 C C . VAL A 1 85 ? -14.591 30.522 -27.754 1.00 31.90 84 VAL A C 1
ATOM 645 O O . VAL A 1 85 ? -14.405 29.313 -27.840 1.00 29.19 84 VAL A O 1
ATOM 649 N N . ASP A 1 86 ? -13.751 31.339 -27.111 1.00 31.42 85 ASP A N 1
ATOM 650 C CA . ASP A 1 86 ? -12.641 30.848 -26.328 1.00 28.92 85 ASP A CA 1
ATOM 651 C C . ASP A 1 86 ? -13.180 30.245 -25.034 1.00 29.70 85 ASP A C 1
ATOM 652 O O . ASP A 1 86 ? -13.665 30.974 -24.146 1.00 32.26 85 ASP A O 1
ATOM 657 N N . VAL A 1 87 ? -13.050 28.934 -24.909 1.00 27.40 86 VAL A N 1
ATOM 658 C CA . VAL A 1 87 ? -13.554 28.236 -23.699 1.00 28.15 86 VAL A CA 1
ATOM 659 C C . VAL A 1 87 ? -12.396 27.797 -22.790 1.00 30.14 86 VAL A C 1
ATOM 660 O O . VAL A 1 87 ? -12.504 26.851 -22.014 1.00 28.98 86 VAL A O 1
ATOM 664 N N . GLU A 1 88 ? -11.284 28.515 -22.898 1.00 32.28 87 GLU A N 1
ATOM 665 C CA . GLU A 1 88 ? -10.128 28.320 -22.026 1.00 34.16 87 GLU A CA 1
ATOM 666 C C . GLU A 1 88 ? -9.686 26.859 -22.058 1.00 31.11 87 GLU A C 1
ATOM 667 O O . GLU A 1 88 ? -9.378 26.367 -23.128 1.00 32.12 87 GLU A O 1
ATOM 673 N N . SER A 1 89 ? -9.623 26.140 -20.949 1.00 30.40 88 SER A N 1
ATOM 674 C CA . SER A 1 89 ? -9.170 24.772 -21.055 1.00 31.68 88 SER A CA 1
ATOM 675 C C . SER A 1 89 ? -10.331 23.761 -21.053 1.00 32.81 88 SER A C 1
ATOM 676 O O . SER A 1 89 ? -10.099 22.551 -20.996 1.00 31.03 88 SER A O 1
ATOM 679 N N . GLY A 1 90 ? -11.556 24.259 -21.170 1.00 30.75 89 GLY A N 1
ATOM 680 C CA . GLY A 1 90 ? -12.742 23.409 -21.150 1.00 33.04 89 GLY A CA 1
ATOM 681 C C . GLY A 1 90 ? -13.559 23.491 -19.881 1.00 31.55 89 GLY A C 1
ATOM 682 O O . GLY A 1 90 ? -14.593 22.828 -19.760 1.00 30.96 89 GLY A O 1
ATOM 683 N N . TYR A 1 91 ? -13.128 24.300 -18.918 1.00 32.10 90 TYR A N 1
ATOM 684 C CA . TYR A 1 91 ? -13.903 24.518 -17.690 1.00 32.09 90 TYR A C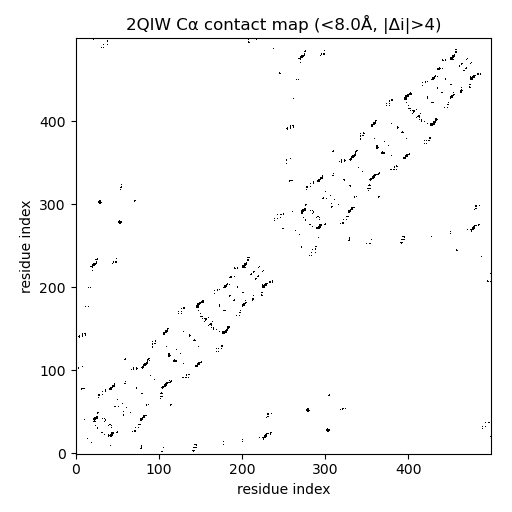A 1
ATOM 685 C C . TYR A 1 91 ? -14.210 23.208 -16.955 1.00 32.74 90 TYR A C 1
ATOM 686 O O . TYR A 1 91 ? -15.232 23.090 -16.294 1.00 33.45 90 TYR A O 1
ATOM 695 N N . GLY A 1 92 ? -13.315 22.226 -17.090 1.00 30.56 91 GLY A N 1
ATOM 696 C CA . GLY A 1 92 ? -13.490 20.943 -16.468 1.00 33.24 91 GLY A CA 1
ATOM 697 C C . GLY A 1 92 ? -14.613 20.087 -17.006 1.00 34.17 91 GLY A C 1
ATOM 698 O O . GLY A 1 92 ? -14.951 19.073 -16.376 1.00 33.81 91 GLY A O 1
ATOM 699 N N . LEU A 1 93 ? -15.170 20.458 -18.157 1.00 31.09 92 LEU A N 1
ATOM 700 C CA . LEU A 1 93 ? -16.201 19.674 -18.821 1.00 31.73 92 LEU A CA 1
ATOM 701 C C . LEU A 1 93 ? -15.594 18.584 -19.682 1.00 30.49 92 LEU A C 1
ATOM 702 O O . LEU A 1 93 ? -14.447 18.691 -20.156 1.00 31.22 92 LEU A O 1
ATOM 707 N N . SER A 1 94 ? -16.373 17.521 -19.898 1.00 30.17 93 SER A N 1
ATOM 708 C CA . SER A 1 94 ? -15.984 16.502 -20.880 1.00 30.85 93 SER A CA 1
ATOM 709 C C . SER A 1 94 ? -16.076 17.202 -22.218 1.00 28.67 93 SER A C 1
ATOM 710 O O . SER A 1 94 ? -16.850 18.161 -22.356 1.00 31.38 93 SER A O 1
ATOM 713 N N . PRO A 1 95 ? -15.275 16.761 -23.186 1.00 31.99 94 PRO A N 1
ATOM 714 C CA . PRO A 1 95 ? -15.364 17.334 -24.530 1.00 30.58 94 PRO A CA 1
ATOM 715 C C . PRO A 1 95 ? -16.780 17.312 -25.127 1.00 33.17 94 PRO A C 1
ATOM 716 O O . PRO A 1 95 ? -17.187 18.286 -25.806 1.00 31.64 94 PRO A O 1
ATOM 720 N N . ALA A 1 96 ? -17.510 16.209 -24.915 1.00 30.09 95 ALA A N 1
ATOM 721 C CA . ALA A 1 96 ? -18.888 16.132 -25.412 1.00 30.46 95 ALA A CA 1
ATOM 722 C C . ALA A 1 96 ? -19.831 17.143 -24.778 1.00 31.50 95 ALA A C 1
ATOM 723 O O . ALA A 1 96 ? -20.637 17.783 -25.488 1.00 33.86 95 ALA A O 1
ATOM 725 N N . ASP A 1 97 ? -19.733 17.317 -23.455 1.00 31.24 96 ASP A N 1
ATOM 726 C CA A ASP A 1 97 ? -20.561 18.303 -22.769 0.50 30.83 96 ASP A CA 1
ATOM 727 C CA B ASP A 1 97 ? -20.533 18.305 -22.728 0.50 31.66 96 ASP A CA 1
ATOM 728 C C . ASP A 1 97 ? -20.195 19.723 -23.206 1.00 30.58 96 ASP A C 1
ATOM 729 O O . ASP A 1 97 ? -21.082 20.565 -23.448 1.00 31.34 96 ASP A O 1
ATOM 738 N N . LEU A 1 98 ? -18.892 19.995 -23.329 1.00 30.42 97 LEU A N 1
ATOM 739 C CA . LEU A 1 98 ? -18.398 21.271 -23.836 1.00 29.66 97 LEU A CA 1
ATOM 740 C C . LEU A 1 98 ? -18.998 21.611 -25.211 1.00 29.81 97 LEU A C 1
ATOM 741 O O . LEU A 1 98 ? -19.507 22.716 -25.442 1.00 29.30 97 LEU A O 1
ATOM 746 N N . ILE A 1 99 ? -18.968 20.666 -26.141 1.00 31.27 98 ILE A N 1
ATOM 747 C CA . ILE A 1 99 ? -19.530 20.911 -27.462 1.00 29.48 98 ILE A CA 1
ATOM 748 C C . ILE A 1 99 ? -21.040 21.103 -27.393 1.00 28.49 98 ILE A C 1
ATOM 749 O O . ILE A 1 99 ? -21.601 21.979 -28.062 1.00 30.54 98 ILE A O 1
ATOM 754 N N . ALA A 1 100 ? -21.713 20.296 -26.587 1.00 29.03 99 ALA A N 1
ATOM 755 C CA . ALA A 1 100 ? -23.148 20.444 -26.416 1.00 28.76 99 ALA A CA 1
ATOM 756 C C . ALA A 1 100 ? -23.485 21.877 -25.996 1.00 30.12 99 ALA A C 1
ATOM 757 O O . ALA A 1 100 ? -24.439 22.498 -26.471 1.00 29.64 99 ALA A O 1
ATOM 759 N N . GLN A 1 101 ? -22.688 22.405 -25.088 1.00 30.48 100 GLN A N 1
ATOM 760 C CA . GLN A 1 101 ? -22.999 23.710 -24.495 1.00 29.86 100 GLN A CA 1
ATOM 761 C C . GLN A 1 101 ? -22.703 24.838 -25.433 1.00 27.63 100 GLN A C 1
ATOM 762 O O . GLN A 1 101 ? -23.483 25.798 -25.506 1.00 28.38 100 GLN A O 1
ATOM 768 N N . ILE A 1 102 ? -21.620 24.727 -26.205 1.00 28.99 101 ILE A N 1
ATOM 769 C CA . ILE A 1 102 ? -21.301 25.822 -27.104 1.00 30.08 101 ILE A CA 1
ATOM 770 C C . ILE A 1 102 ? -22.295 25.832 -28.264 1.00 31.40 101 ILE A C 1
ATOM 771 O O . ILE A 1 102 ? -22.680 26.894 -28.735 1.00 29.06 101 ILE A O 1
ATOM 776 N N . LEU A 1 103 ? -22.743 24.655 -28.702 1.00 28.15 102 LEU A N 1
ATOM 777 C CA . LEU A 1 103 ? -23.797 24.626 -29.710 1.00 27.86 102 LEU A CA 1
ATOM 778 C C . LEU A 1 103 ? -25.128 25.222 -29.236 1.00 29.85 102 LEU A C 1
ATOM 779 O O . LEU A 1 103 ? -25.792 25.948 -29.983 1.00 29.37 102 LEU A O 1
ATOM 784 N N . GLU A 1 104 ? -25.547 24.882 -28.020 1.00 30.46 103 GLU A N 1
ATOM 785 C CA . GLU A 1 104 ? -26.748 25.448 -27.416 1.00 30.63 103 GLU A CA 1
ATOM 786 C C . GLU A 1 104 ? -26.668 26.974 -27.347 1.00 29.64 103 GLU A C 1
ATOM 787 O O . GLU A 1 104 ? -27.695 27.658 -27.486 1.00 32.06 103 GLU A O 1
ATOM 793 N N . ALA A 1 105 ? -25.481 27.518 -27.106 1.00 29.84 104 ALA A N 1
ATOM 794 C CA . ALA A 1 105 ? -25.275 28.980 -27.117 1.00 28.74 104 ALA A CA 1
ATOM 795 C C . ALA A 1 105 ? -25.154 29.595 -28.531 1.00 30.67 104 ALA A C 1
ATOM 796 O O . ALA A 1 105 ? -25.056 30.824 -28.665 1.00 30.14 104 ALA A O 1
ATOM 798 N N . GLY A 1 106 ? -25.173 28.758 -29.565 1.00 30.31 105 GLY A N 1
ATOM 799 C CA . GLY A 1 106 ? -25.172 29.209 -30.955 1.00 30.83 105 GLY A CA 1
ATOM 800 C C . GLY A 1 106 ? -23.825 29.428 -31.630 1.00 30.60 105 GLY A C 1
ATOM 801 O O . GLY A 1 106 ? -23.766 30.005 -32.720 1.00 31.11 105 GLY A O 1
ATOM 802 N N . ALA A 1 107 ? -22.747 29.001 -30.964 1.00 30.48 106 ALA A N 1
ATOM 803 C CA . ALA A 1 107 ? -21.383 29.145 -31.471 1.00 29.15 106 ALA A CA 1
ATOM 804 C C . ALA A 1 107 ? -21.066 28.001 -32.421 1.00 29.20 106 ALA A C 1
ATOM 805 O O . ALA A 1 107 ? -21.654 26.929 -32.314 1.00 28.11 106 ALA A O 1
ATOM 807 N N . VAL A 1 108 ? -20.138 28.228 -33.349 1.00 30.31 107 VAL A N 1
ATOM 808 C CA . VAL A 1 108 ? -19.724 27.200 -34.300 1.00 29.31 107 VAL A CA 1
ATOM 809 C C . VAL A 1 108 ? -18.198 27.050 -34.350 1.00 29.20 107 VAL A C 1
ATOM 810 O O . VAL A 1 108 ? -17.656 26.454 -35.252 1.00 29.98 107 VAL A O 1
ATOM 814 N N . GLY A 1 109 ? -17.534 27.508 -33.311 1.00 30.59 108 GLY A N 1
ATOM 815 C CA . GLY A 1 109 ? -16.112 27.277 -33.129 1.00 28.70 108 GLY A CA 1
ATOM 816 C C . GLY A 1 109 ? -15.748 27.463 -31.679 1.00 30.17 108 GLY A C 1
ATOM 817 O O . GLY A 1 109 ? -16.487 28.098 -30.918 1.00 27.92 108 GLY A O 1
ATOM 818 N N . ILE A 1 110 ? -14.642 26.862 -31.292 1.00 30.13 109 ILE A N 1
ATOM 819 C CA . ILE A 1 110 ? -14.115 26.990 -29.933 1.00 27.89 109 ILE A CA 1
ATOM 820 C C . ILE A 1 110 ? -12.591 27.058 -29.979 1.00 30.26 109 ILE A C 1
ATOM 821 O O . ILE A 1 110 ? -11.981 26.495 -30.896 1.00 30.71 109 ILE A O 1
ATOM 826 N N . ASN A 1 111 ? -11.984 27.712 -28.989 1.00 29.04 110 ASN A N 1
ATOM 827 C CA . ASN A 1 111 ? -10.570 27.510 -28.687 1.00 31.51 110 ASN A CA 1
ATOM 828 C C . ASN A 1 111 ? -10.485 26.708 -27.404 1.00 29.42 110 ASN A C 1
ATOM 829 O O . ASN A 1 111 ? -11.219 26.987 -26.473 1.00 30.46 110 ASN A O 1
ATOM 834 N N . VAL A 1 112 ? -9.592 25.723 -27.363 1.00 30.83 111 VAL A N 1
ATOM 835 C CA . VAL A 1 112 ? -9.299 24.979 -26.157 1.00 30.88 111 VAL A CA 1
ATOM 836 C C . VAL A 1 112 ? -7.790 24.909 -25.928 1.00 30.95 111 VAL A C 1
ATOM 837 O O . VAL A 1 112 ? -7.057 24.459 -26.803 1.00 29.11 111 VAL A O 1
ATOM 841 N N . GLU A 1 113 ? -7.332 25.320 -24.741 1.00 29.43 112 GLU A N 1
ATOM 842 C CA . GLU A 1 113 ? -5.890 25.385 -24.448 1.00 30.40 112 GLU A CA 1
ATOM 843 C C . GLU A 1 113 ? -5.454 24.244 -23.504 1.00 32.76 112 GLU A C 1
ATOM 844 O O . GLU A 1 113 ? -6.303 23.538 -22.913 1.00 29.04 112 GLU A O 1
ATOM 850 N N . ASP A 1 114 ? -4.135 24.109 -23.344 1.00 32.03 113 ASP A N 1
ATOM 851 C CA . ASP A 1 114 ? -3.569 22.996 -22.593 1.00 31.07 113 ASP A CA 1
ATOM 852 C C . ASP A 1 114 ? -3.160 23.245 -21.144 1.00 31.37 113 ASP A C 1
ATOM 853 O O . ASP A 1 114 ? -2.701 22.317 -20.475 1.00 31.81 113 ASP A O 1
ATOM 858 N N . VAL A 1 115 ? -3.360 24.461 -20.643 1.00 31.03 114 VAL A N 1
ATOM 859 C CA . VAL A 1 115 ? -3.214 24.760 -19.214 1.00 32.40 114 VAL A CA 1
ATOM 860 C C . VAL A 1 115 ? -4.569 24.607 -18.546 1.00 31.29 114 VAL A C 1
ATOM 861 O O . VAL A 1 115 ? -5.502 25.350 -18.851 1.00 32.38 114 VAL A O 1
ATOM 865 N N . VAL A 1 116 ? -4.657 23.692 -17.571 1.00 33.36 115 VAL A N 1
ATOM 866 C CA . VAL A 1 116 ? -5.925 23.246 -17.033 1.00 32.82 115 VAL A CA 1
ATOM 867 C C . VAL A 1 116 ? -6.153 24.026 -15.756 1.00 33.39 115 VAL A C 1
ATOM 868 O O . VAL A 1 116 ? -5.584 23.721 -14.710 1.00 32.63 115 VAL A O 1
ATOM 872 N N . HIS A 1 117 ? -6.961 25.058 -15.865 1.00 32.19 116 HIS A N 1
ATOM 873 C CA . HIS A 1 117 ? -7.112 25.997 -14.757 1.00 33.03 116 HIS A CA 1
ATOM 874 C C . HIS A 1 117 ? -7.788 25.380 -13.568 1.00 35.38 116 HIS A C 1
ATOM 875 O O . HIS A 1 117 ? -7.518 25.787 -12.445 1.00 38.83 116 HIS A O 1
ATOM 882 N N . SER A 1 118 ? -8.634 24.383 -13.798 1.00 35.99 117 SER A N 1
ATOM 883 C CA . SER A 1 118 ? -9.279 23.682 -12.673 1.00 35.49 117 SER A CA 1
ATOM 884 C C . SER A 1 118 ? -8.386 22.652 -11.962 1.00 38.81 117 SER A C 1
ATOM 885 O O . SER A 1 118 ? -8.800 22.075 -10.945 1.00 38.57 117 SER A O 1
ATOM 888 N N . GLU A 1 119 ? -7.185 22.413 -12.476 1.00 38.26 118 GLU A N 1
ATOM 889 C CA . GLU A 1 119 ? -6.233 21.486 -11.892 1.00 38.71 118 GLU A CA 1
ATOM 890 C C . GLU A 1 119 ? -4.908 22.193 -11.597 1.00 39.58 118 GLU A C 1
ATOM 891 O O . GLU A 1 119 ? -3.830 21.729 -11.971 1.00 39.48 118 GLU A O 1
ATOM 897 N N . GLY A 1 120 ? -5.026 23.330 -10.914 1.00 39.81 119 GLY A N 1
ATOM 898 C CA . GLY A 1 120 ? -3.893 24.172 -10.519 1.00 40.63 119 GLY A CA 1
ATOM 899 C C . GLY A 1 120 ? -2.977 24.602 -11.648 1.00 39.48 119 GLY A C 1
ATOM 900 O O . GLY A 1 120 ? -1.773 24.769 -11.449 1.00 38.59 119 GLY A O 1
ATOM 901 N N . LYS A 1 121 ? -3.542 24.769 -12.833 1.00 38.05 120 LYS A N 1
ATOM 902 C CA . LYS A 1 121 ? -2.813 25.174 -14.044 1.00 38.06 120 LYS A CA 1
ATOM 903 C C . LYS A 1 121 ? -1.790 24.134 -14.507 1.00 36.21 120 LYS A C 1
ATOM 904 O O . LYS A 1 121 ? -0.791 24.452 -15.156 1.00 37.37 120 LYS A O 1
ATOM 908 N N . ARG A 1 122 ? -2.087 22.879 -14.222 1.00 32.48 121 ARG A N 1
ATOM 909 C CA . ARG A 1 122 ? -1.345 21.761 -14.764 1.00 34.14 121 ARG A CA 1
ATOM 910 C C . ARG A 1 122 ? -1.344 21.862 -16.282 1.00 34.09 121 ARG A C 1
ATOM 911 O O . ARG A 1 122 ? -2.374 22.205 -16.883 1.00 33.23 121 ARG A O 1
ATOM 919 N N . VAL A 1 123 ? -0.196 21.601 -16.896 1.00 31.76 122 VAL A N 1
ATOM 920 C CA . VAL A 1 123 ? -0.142 21.567 -18.368 1.00 30.85 122 VAL A CA 1
ATOM 921 C C . VAL A 1 123 ? -0.437 20.146 -18.855 1.00 31.13 122 VAL A C 1
ATOM 922 O O . VAL A 1 123 ? 0.293 19.202 -18.510 1.00 30.69 122 VAL A O 1
ATOM 926 N N . ARG A 1 124 ? -1.459 19.964 -19.701 1.00 31.28 123 ARG A N 1
ATOM 927 C CA . ARG A 1 124 ? -1.747 18.620 -20.203 1.00 32.94 123 ARG A CA 1
ATOM 928 C C . ARG A 1 124 ? -0.540 18.055 -20.937 1.00 31.94 123 ARG A C 1
ATOM 929 O O . ARG A 1 124 ? 0.223 18.789 -21.593 1.00 31.85 123 ARG A O 1
ATOM 937 N N . GLU A 1 125 ? -0.397 16.747 -20.891 1.00 29.19 124 GLU A N 1
ATOM 938 C CA . GLU A 1 125 ? 0.576 16.095 -21.736 1.00 30.75 124 GLU A CA 1
ATOM 939 C C . GLU A 1 125 ? 0.161 16.294 -23.191 1.00 29.91 124 GLU A C 1
ATOM 940 O O . GLU A 1 125 ? -1.007 16.553 -23.506 1.00 29.71 124 GLU A O 1
ATOM 946 N N . ALA A 1 126 ? 1.129 16.188 -24.079 1.00 30.25 125 ALA A N 1
ATOM 947 C CA . ALA A 1 126 ? 0.872 16.547 -25.492 1.00 30.52 125 ALA A CA 1
ATOM 948 C C . ALA A 1 126 ? -0.238 15.662 -26.112 1.00 30.00 125 ALA A C 1
ATOM 949 O O . ALA A 1 126 ? -1.177 16.181 -26.675 1.00 29.45 125 ALA A O 1
ATOM 951 N N . GLN A 1 127 ? -0.146 14.343 -25.981 1.00 30.21 126 GLN A N 1
ATOM 952 C CA . GLN A 1 127 ? -1.209 13.454 -26.488 1.00 32.85 126 GLN A CA 1
ATOM 953 C C . GLN A 1 127 ? -2.528 13.574 -25.684 1.00 31.22 126 GLN A C 1
ATOM 954 O O . GLN A 1 127 ? -3.612 13.424 -26.244 1.00 31.53 126 GLN A O 1
ATOM 960 N N . GLU A 1 128 ? -2.430 13.811 -24.388 1.00 33.17 127 GLU A N 1
ATOM 961 C CA . GLU A 1 128 ? -3.600 14.017 -23.549 1.00 33.24 127 GLU A CA 1
ATOM 962 C C . GLU A 1 128 ? -4.425 15.189 -24.091 1.00 30.84 127 GLU A C 1
ATOM 963 O O . GLU A 1 128 ? -5.659 15.108 -24.163 1.00 31.17 127 GLU A O 1
ATOM 969 N N . HIS A 1 129 ? -3.743 16.272 -24.447 1.00 31.39 128 HIS A N 1
ATOM 970 C CA . HIS A 1 129 ? -4.418 17.431 -25.003 1.00 29.79 128 HIS A CA 1
ATOM 971 C C . HIS A 1 129 ? -5.032 17.146 -26.392 1.00 31.00 128 HIS A C 1
ATOM 972 O O . HIS A 1 129 ? -6.176 17.482 -26.660 1.00 30.04 128 HIS A O 1
ATOM 979 N N . ALA A 1 130 ? -4.258 16.488 -27.245 1.00 29.93 129 ALA A N 1
ATOM 980 C CA . ALA A 1 130 ? -4.728 16.061 -28.563 1.00 28.83 129 ALA A CA 1
ATOM 981 C C . ALA A 1 130 ? -5.962 15.174 -28.429 1.00 32.77 129 ALA A C 1
ATOM 982 O O . ALA A 1 130 ? -6.875 15.274 -29.253 1.00 32.81 129 ALA A O 1
ATOM 984 N N . ASP A 1 131 ? -5.967 14.302 -27.423 1.00 30.34 130 ASP A N 1
ATOM 985 C CA . ASP A 1 131 ? -7.091 13.381 -27.159 1.00 31.63 130 ASP A CA 1
ATOM 986 C C . ASP A 1 131 ? -8.350 14.140 -26.770 1.00 29.37 130 ASP A C 1
ATOM 987 O O . ASP A 1 131 ? -9.460 13.755 -27.176 1.00 29.01 130 ASP A O 1
ATOM 992 N N . TYR A 1 132 ? -8.177 15.210 -26.008 1.00 31.64 131 TYR A N 1
ATOM 993 C CA . TYR A 1 132 ? -9.290 16.069 -25.647 1.00 31.59 131 TYR A CA 1
ATOM 994 C C . TYR A 1 132 ? -9.872 16.713 -26.908 1.00 31.04 131 TYR A C 1
ATOM 995 O O . TYR A 1 132 ? -11.090 16.679 -27.115 1.00 31.34 131 TYR A O 1
ATOM 1004 N N . ILE A 1 133 ? -9.008 17.239 -27.772 1.00 29.89 132 ILE A N 1
ATOM 1005 C CA . ILE A 1 133 ? -9.416 17.807 -29.047 1.00 30.79 132 ILE A CA 1
ATOM 1006 C C . ILE A 1 133 ? -10.114 16.748 -29.923 1.00 29.50 132 ILE A C 1
ATOM 1007 O O . ILE A 1 133 ? -11.167 16.993 -30.507 1.00 29.05 132 ILE A O 1
ATOM 1012 N N . ALA A 1 134 ? -9.547 15.555 -30.012 1.00 29.50 133 ALA A N 1
ATOM 10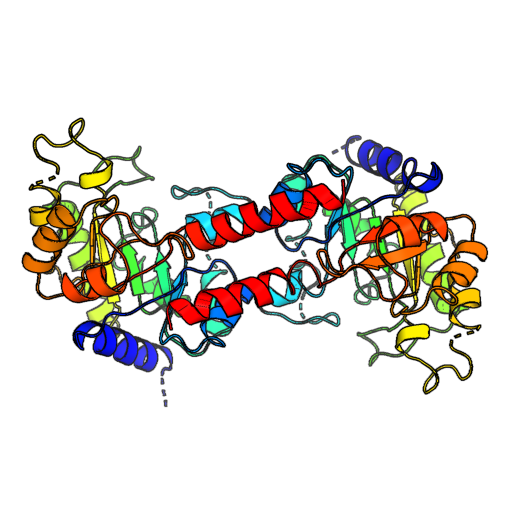13 C CA . ALA A 1 134 ? -10.176 14.480 -30.778 1.00 29.94 133 ALA A CA 1
ATOM 1014 C C . ALA A 1 134 ? -11.582 14.120 -30.292 1.00 31.71 133 ALA A C 1
ATOM 1015 O O . ALA A 1 134 ? -12.482 13.829 -31.102 1.00 32.03 133 ALA A O 1
ATOM 1017 N N . ALA A 1 135 ? -11.753 14.081 -28.983 1.00 30.88 134 ALA A N 1
ATOM 1018 C CA . ALA A 1 135 ? -13.051 13.734 -28.377 1.00 31.12 134 ALA A CA 1
ATOM 1019 C C . ALA A 1 135 ? -14.055 14.864 -28.653 1.00 30.63 134 ALA A C 1
ATOM 1020 O O . ALA A 1 135 ? -15.254 14.619 -28.859 1.00 31.71 134 ALA A O 1
ATOM 1022 N N . ALA A 1 136 ? -13.574 16.100 -28.691 1.00 29.64 135 ALA A N 1
ATOM 1023 C CA . 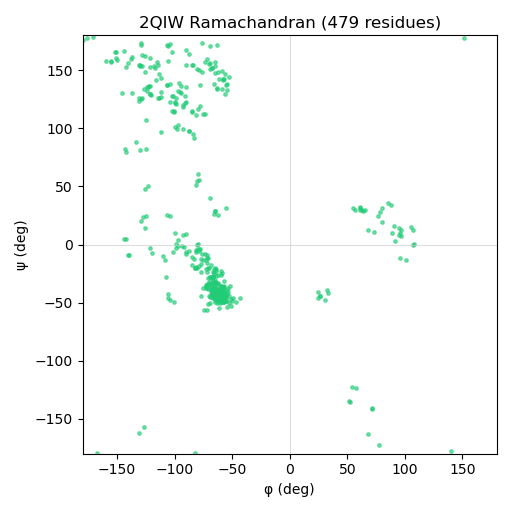ALA A 1 136 ? -14.442 17.234 -29.052 1.00 29.03 135 ALA A CA 1
ATOM 1024 C C . ALA A 1 136 ? -14.857 17.161 -30.528 1.00 28.07 135 ALA A C 1
ATOM 1025 O O . ALA A 1 136 ? -16.008 17.390 -30.860 1.00 28.97 135 ALA A O 1
ATOM 1027 N N . ARG A 1 137 ? -13.928 16.783 -31.405 1.00 28.74 136 ARG A N 1
ATOM 1028 C CA . ARG A 1 137 ? -14.231 16.624 -32.843 1.00 29.31 136 ARG A CA 1
ATOM 1029 C C . ARG A 1 137 ? -15.235 15.504 -33.010 1.00 29.33 136 ARG A C 1
ATOM 1030 O O . ARG A 1 137 ? -16.217 15.633 -33.753 1.00 29.86 136 ARG A O 1
ATOM 1038 N N . GLN A 1 138 ? -15.037 14.422 -32.266 1.00 32.35 137 GLN A N 1
ATOM 1039 C CA . GLN A 1 138 ? -15.970 13.272 -32.365 1.00 31.21 137 GLN A CA 1
ATOM 1040 C C . GLN A 1 138 ? -17.387 13.706 -31.968 1.00 32.77 137 GLN A C 1
ATOM 1041 O O . GLN A 1 138 ? -18.367 13.400 -32.672 1.00 32.75 137 GLN A O 1
ATOM 1047 N N . ALA A 1 139 ? -17.490 14.451 -30.878 1.00 29.96 138 ALA A N 1
ATOM 1048 C CA . ALA A 1 139 ? -18.762 14.972 -30.422 1.00 29.54 138 ALA A CA 1
ATOM 1049 C C . ALA A 1 139 ? -19.424 15.910 -31.456 1.00 32.10 138 ALA A C 1
ATOM 1050 O O . ALA A 1 139 ? -20.643 15.802 -31.691 1.00 29.83 138 ALA A O 1
ATOM 1052 N N . ALA A 1 140 ? -18.638 16.804 -32.084 1.00 29.09 139 ALA A N 1
ATOM 1053 C CA . ALA A 1 140 ? -19.147 17.662 -33.147 1.00 28.71 139 ALA A CA 1
ATOM 1054 C C . ALA A 1 140 ? -19.638 16.813 -34.306 1.00 29.31 139 ALA A C 1
ATOM 1055 O O . ALA A 1 140 ? -20.717 17.046 -34.841 1.00 31.99 139 ALA A O 1
ATOM 1057 N N . ASP A 1 141 ? -18.856 15.806 -34.661 1.00 27.60 140 ASP A N 1
ATOM 1058 C CA . ASP A 1 141 ? -19.222 14.907 -35.750 1.00 29.73 140 ASP A CA 1
ATOM 1059 C C . ASP A 1 141 ? -20.548 14.193 -35.441 1.00 32.33 140 ASP A C 1
ATOM 1060 O O . ASP A 1 141 ? -21.409 14.111 -36.312 1.00 31.73 140 ASP A O 1
ATOM 1065 N N . VAL A 1 142 ? -20.705 13.688 -34.218 1.00 32.05 141 VAL A N 1
ATOM 10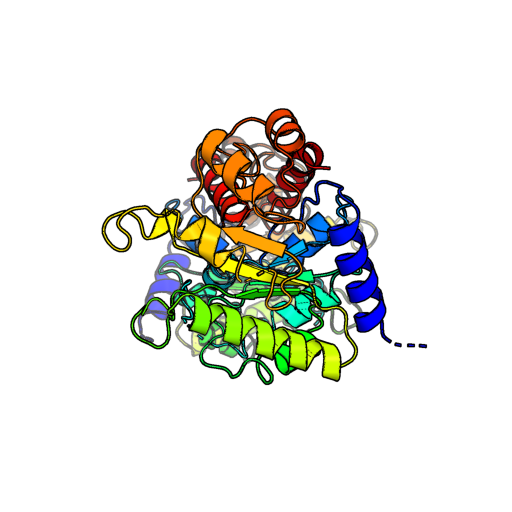66 C CA . VAL A 1 142 ? -21.957 13.027 -33.816 1.00 31.90 141 VAL A CA 1
ATOM 1067 C C . VAL A 1 142 ? -23.151 14.005 -33.876 1.00 33.30 141 VAL A C 1
ATOM 1068 O O . VAL A 1 142 ? -24.267 13.612 -34.220 1.00 32.58 141 VAL A O 1
ATOM 1072 N N . ALA A 1 143 ? -22.902 15.268 -33.576 1.00 31.34 142 ALA A N 1
ATOM 1073 C CA . ALA A 1 143 ? -23.938 16.306 -33.555 1.00 32.41 142 ALA A CA 1
ATOM 1074 C C . ALA A 1 143 ? -24.284 16.738 -34.982 1.00 35.47 142 ALA A C 1
ATOM 1075 O O . ALA A 1 143 ? -25.307 17.368 -35.219 1.00 36.05 142 ALA A O 1
ATOM 1077 N N . GLY A 1 144 ? -23.410 16.399 -35.923 1.00 33.04 143 GLY A N 1
ATOM 1078 C CA . GLY A 1 144 ? -23.588 16.713 -37.323 1.00 31.64 143 GLY A CA 1
ATOM 1079 C C . GLY A 1 144 ? -23.248 18.142 -37.653 1.00 30.97 143 GLY A C 1
ATOM 1080 O O . GLY A 1 144 ? -23.769 18.676 -38.614 1.00 29.80 143 GLY A O 1
ATOM 1081 N N . VAL A 1 145 ? -22.342 18.764 -36.878 1.00 29.97 144 VAL A N 1
ATOM 1082 C CA . VAL A 1 145 ? -22.012 20.185 -37.094 1.00 30.31 144 VAL A CA 1
ATOM 1083 C C . VAL A 1 145 ? -20.509 20.327 -37.357 1.00 28.76 144 VAL A C 1
ATOM 1084 O O . VAL A 1 145 ? -19.721 19.754 -36.613 1.00 29.20 144 VAL A O 1
ATOM 1088 N N . ASP A 1 146 ? -20.124 21.143 -38.350 1.00 30.36 145 ASP A N 1
ATOM 1089 C CA . ASP A 1 146 ? -18.735 21.345 -38.742 1.00 30.31 145 ASP A CA 1
ATOM 1090 C C . ASP A 1 146 ? -18.030 22.368 -37.827 1.00 29.30 145 ASP A C 1
ATOM 1091 O O . ASP A 1 146 ? -17.449 23.359 -38.300 1.00 31.49 145 ASP A O 1
ATOM 1096 N N . VAL A 1 147 ? -18.127 22.162 -36.523 1.00 29.44 146 VAL A N 1
ATOM 1097 C CA . VAL A 1 147 ? -17.563 23.093 -35.528 1.00 29.57 146 VAL A CA 1
ATOM 1098 C C . VAL A 1 147 ? -16.078 23.278 -35.857 1.00 28.99 146 VAL A C 1
ATOM 1099 O O . VAL A 1 147 ? -15.385 22.286 -36.116 1.00 28.95 146 VAL A O 1
ATOM 1103 N N . VAL A 1 148 ? -15.603 24.523 -35.882 1.00 28.66 147 VAL A N 1
ATOM 1104 C CA . VAL A 1 148 ? -14.161 24.805 -36.056 1.00 27.83 147 VAL A CA 1
ATOM 1105 C C . VAL A 1 148 ? -13.477 24.795 -34.711 1.00 28.90 147 VAL A C 1
ATOM 1106 O O . VAL A 1 148 ? -13.519 25.792 -33.955 1.00 28.74 147 VAL A O 1
ATOM 1110 N N . ILE A 1 149 ? -12.864 23.655 -34.412 1.00 27.21 148 ILE A N 1
ATOM 1111 C CA . ILE A 1 149 ? -12.122 23.507 -33.184 1.00 28.02 148 ILE A CA 1
ATOM 1112 C C . ILE A 1 149 ? -10.719 24.042 -33.436 1.00 28.45 148 ILE A C 1
ATOM 1113 O O . ILE A 1 149 ? -9.970 23.498 -34.256 1.00 30.16 148 ILE A O 1
ATOM 1118 N N . ASN A 1 150 ? -10.391 25.136 -32.740 1.00 27.12 149 ASN A N 1
ATOM 1119 C CA . ASN A 1 150 ? -9.111 25.794 -32.861 1.00 28.83 149 ASN A CA 1
ATOM 1120 C C . ASN A 1 150 ? -8.272 25.327 -31.671 1.00 32.24 149 ASN A C 1
ATOM 1121 O O . ASN A 1 150 ? -8.518 25.716 -30.517 1.00 29.63 149 ASN A O 1
ATOM 1126 N N . GLY A 1 151 ? -7.365 24.382 -31.914 1.00 28.79 150 GLY A N 1
ATOM 1127 C CA . GLY A 1 151 ? -6.593 23.805 -30.792 1.00 29.88 150 GLY A CA 1
ATOM 1128 C C . GLY A 1 151 ? -5.465 24.750 -30.404 1.00 29.39 150 GLY A C 1
ATOM 1129 O O . GLY A 1 151 ? -4.589 25.058 -31.200 1.00 31.53 150 GLY A O 1
ATOM 1130 N N . ARG A 1 152 ? -5.520 25.255 -29.189 1.00 30.60 151 ARG A N 1
ATOM 1131 C CA . ARG A 1 152 ? -4.520 26.156 -28.669 1.00 30.45 151 ARG A CA 1
ATOM 1132 C C . ARG A 1 152 ? -3.467 25.410 -27.851 1.00 31.01 151 ARG A C 1
ATOM 1133 O O . ARG A 1 152 ? -3.779 24.520 -27.045 1.00 30.96 151 ARG A O 1
ATOM 1141 N N . THR A 1 153 ? -2.219 25.811 -28.046 1.00 28.26 152 THR A N 1
ATOM 1142 C CA . THR A 1 153 ? -1.146 25.435 -27.117 1.00 27.15 152 THR A CA 1
ATOM 1143 C C . THR A 1 153 ? -0.455 26.664 -26.574 1.00 29.94 152 THR A C 1
ATOM 1144 O O . THR A 1 153 ? -0.160 27.612 -27.304 1.00 28.01 152 THR A O 1
ATOM 1148 N N . ASP A 1 154 ? -0.225 26.639 -25.258 1.00 29.25 153 ASP A N 1
ATOM 1149 C CA . ASP A 1 154 ? 0.509 27.691 -24.551 1.00 30.11 153 ASP A CA 1
ATOM 1150 C C . ASP A 1 154 ? 2.018 27.444 -24.476 1.00 29.81 153 ASP A C 1
ATOM 1151 O O . ASP A 1 154 ? 2.735 28.191 -23.814 1.00 31.29 153 ASP A O 1
ATOM 1156 N N . ALA A 1 155 ? 2.523 26.437 -25.195 1.00 29.30 154 ALA A N 1
ATOM 1157 C CA . ALA A 1 155 ? 3.934 26.067 -25.095 1.00 28.35 154 ALA A CA 1
ATOM 1158 C C . ALA A 1 155 ? 4.937 27.223 -25.215 1.00 28.60 154 ALA A C 1
ATOM 1159 O O . ALA A 1 155 ? 5.847 27.342 -24.393 1.00 31.66 154 ALA A O 1
ATOM 1161 N N . VAL A 1 156 ? 4.759 28.103 -26.183 1.00 28.83 155 VAL A N 1
ATOM 1162 C CA . VAL A 1 156 ? 5.770 29.162 -26.419 1.00 30.44 155 VAL A CA 1
ATOM 1163 C C . VAL A 1 156 ? 5.700 30.203 -25.329 1.00 31.26 155 VAL A C 1
ATOM 1164 O O . VAL A 1 156 ? 6.719 30.767 -24.888 1.00 31.64 155 VAL A O 1
ATOM 1168 N N . LYS A 1 157 ? 4.472 30.470 -24.907 1.00 34.85 156 LYS A N 1
ATOM 1169 C CA . LYS A 1 157 ? 4.196 31.401 -23.829 1.00 35.75 156 LYS A CA 1
ATOM 1170 C C . LYS A 1 157 ? 4.706 30.879 -22.501 1.00 36.67 156 LYS A C 1
ATOM 1171 O O . LYS A 1 157 ? 5.271 31.638 -21.705 1.00 41.20 156 LYS A O 1
ATOM 1177 N N . LEU A 1 158 ? 4.567 29.576 -22.251 1.00 33.78 157 LEU A N 1
ATOM 1178 C CA . LEU A 1 158 ? 5.113 28.952 -21.064 1.00 32.01 157 LEU A CA 1
ATOM 1179 C C . LEU A 1 158 ? 6.630 29.003 -21.079 1.00 37.07 157 LEU A C 1
ATOM 1180 O O . LEU A 1 158 ? 7.256 29.177 -20.026 1.00 35.66 157 LEU A O 1
ATOM 1185 N N . GLY A 1 159 ? 7.205 28.811 -22.270 1.00 33.84 158 GLY A N 1
ATOM 1186 C CA . GLY A 1 159 ? 8.615 28.970 -22.518 1.00 35.20 158 GLY A CA 1
ATOM 1187 C C . GLY A 1 159 ? 9.549 27.964 -21.875 1.00 34.06 158 GLY A C 1
ATOM 1188 O O . GLY A 1 159 ? 9.180 26.872 -21.438 1.00 34.28 158 GLY A O 1
ATOM 1189 N N . ALA A 1 160 ? 10.810 28.356 -21.846 1.00 35.41 159 ALA A N 1
ATOM 1190 C CA . ALA A 1 160 ? 11.895 27.434 -21.611 1.00 37.78 159 ALA A CA 1
ATOM 1191 C C . ALA A 1 160 ? 11.904 26.930 -20.170 1.00 38.41 159 ALA A C 1
ATOM 1192 O O . ALA A 1 160 ? 12.444 25.879 -19.894 1.00 35.21 159 ALA A O 1
ATOM 1194 N N . ASP A 1 161 ? 11.258 27.644 -19.248 1.00 40.42 160 ASP A N 1
ATOM 1195 C CA . ASP A 1 161 ? 11.146 27.124 -17.881 1.00 40.06 160 ASP A CA 1
ATOM 1196 C C . ASP A 1 161 ? 10.301 25.867 -17.781 1.00 40.42 160 ASP A C 1
ATOM 1197 O O . ASP A 1 161 ? 10.428 25.121 -16.828 1.00 40.11 160 ASP A O 1
ATOM 1202 N N . VAL A 1 162 ? 9.410 25.655 -18.743 1.00 36.90 161 VAL A N 1
ATOM 1203 C CA . VAL A 1 162 ? 8.528 24.488 -18.756 1.00 35.70 161 VAL A CA 1
ATOM 1204 C C . VAL A 1 162 ? 8.951 23.457 -19.790 1.00 36.37 161 VAL A C 1
ATOM 1205 O O . VAL A 1 162 ? 8.994 22.267 -19.496 1.00 33.44 161 VAL A O 1
ATOM 1209 N N . PHE A 1 163 ? 9.253 23.922 -21.000 1.00 32.65 162 PHE A N 1
ATOM 1210 C CA . PHE A 1 163 ? 9.672 23.063 -22.115 1.00 32.42 162 PHE A CA 1
ATOM 1211 C C . PHE A 1 163 ? 11.005 23.604 -22.588 1.00 33.43 162 PHE A C 1
ATOM 1212 O O . PHE A 1 163 ? 11.066 24.646 -23.205 1.00 36.66 162 PHE A O 1
ATOM 1220 N N . GLU A 1 164 ? 12.065 22.889 -22.300 1.00 34.84 163 GLU A N 1
ATOM 1221 C CA . GLU A 1 164 ? 13.415 23.327 -22.645 1.00 38.32 163 GLU A CA 1
ATOM 1222 C C . GLU A 1 164 ? 13.609 23.921 -24.051 1.00 39.67 163 GLU A C 1
ATOM 1223 O O . GLU A 1 164 ? 14.298 24.941 -24.183 1.00 40.11 163 GLU A O 1
ATOM 1229 N N . ASP A 1 165 ? 13.057 23.265 -25.088 1.00 35.70 164 ASP A N 1
ATOM 1230 C CA . ASP A 1 165 ? 12.838 23.905 -26.412 1.00 30.29 164 ASP A CA 1
ATOM 1231 C C . ASP A 1 165 ? 11.320 24.065 -26.673 1.00 29.86 164 ASP A C 1
ATOM 1232 O O . ASP A 1 165 ? 10.623 23.124 -27.058 1.00 28.23 164 ASP A O 1
ATOM 1237 N N . PRO A 1 166 ? 10.783 25.252 -26.380 1.00 28.73 165 PRO A N 1
ATOM 1238 C CA . PRO A 1 166 ? 9.351 25.431 -26.533 1.00 31.02 165 PRO A CA 1
ATOM 1239 C C . PRO A 1 166 ? 8.840 25.441 -27.959 1.00 30.42 165 PRO A C 1
ATOM 1240 O O . PRO A 1 166 ? 7.648 25.205 -28.151 1.00 30.52 165 PRO A O 1
ATOM 1252 N N . VAL A 1 168 ? 10.010 23.339 -30.474 1.00 29.97 167 VAL A N 1
ATOM 1253 C CA . VAL A 1 168 ? 9.868 21.911 -30.760 1.00 29.08 167 VAL A CA 1
ATOM 1254 C C . VAL A 1 168 ? 8.562 21.419 -30.130 1.00 28.44 167 VAL A C 1
ATOM 1255 O O . VAL A 1 168 ? 7.781 20.721 -30.763 1.00 28.39 167 VAL A O 1
ATOM 1259 N N . GLU A 1 169 ? 8.303 21.819 -28.896 1.00 28.74 168 GLU A N 1
ATOM 1260 C CA . GLU A 1 169 ? 7.076 21.369 -28.232 1.00 27.84 168 GLU A CA 1
ATOM 1261 C C . GLU A 1 169 ? 5.839 21.901 -28.918 1.00 26.37 168 GLU A C 1
ATOM 1262 O O . GLU A 1 169 ? 4.866 21.175 -29.080 1.00 28.37 168 GLU A O 1
ATOM 1268 N N . ALA A 1 170 ? 5.869 23.169 -29.306 1.00 27.26 169 ALA A N 1
ATOM 1269 C CA . ALA A 1 170 ? 4.738 23.819 -29.949 1.00 26.99 169 ALA A CA 1
ATOM 1270 C C . ALA A 1 170 ? 4.428 23.192 -31.301 1.00 28.04 169 ALA A C 1
ATOM 1271 O O . ALA A 1 170 ? 3.251 22.970 -31.633 1.00 28.26 169 ALA A O 1
ATOM 1273 N N . ILE A 1 171 ? 5.470 22.911 -32.065 1.00 28.57 170 ILE A N 1
ATOM 1274 C CA . ILE A 1 171 ? 5.312 22.300 -33.382 1.00 26.63 170 ILE A CA 1
ATOM 1275 C C . ILE A 1 171 ? 4.714 20.886 -33.235 1.00 26.22 170 ILE A C 1
ATOM 1276 O O . ILE A 1 171 ? 3.788 20.498 -33.938 1.00 28.79 170 ILE A O 1
ATOM 1281 N N . LYS A 1 172 ? 5.276 20.104 -32.329 1.00 28.75 171 LYS A N 1
ATOM 1282 C CA . LYS A 1 172 ? 4.739 18.788 -31.980 1.00 27.73 171 LYS A CA 1
ATOM 1283 C C . LYS A 1 172 ? 3.237 18.917 -31.648 1.00 28.83 171 LYS A C 1
ATOM 1284 O O . LYS A 1 172 ? 2.397 18.194 -32.201 1.00 28.40 171 LYS A O 1
ATOM 1290 N N . ARG A 1 173 ? 2.914 19.825 -30.726 1.00 27.65 172 ARG A N 1
ATOM 1291 C CA . ARG A 1 173 ? 1.549 19.938 -30.258 1.00 27.31 172 ARG A CA 1
ATOM 1292 C C . ARG A 1 173 ? 0.599 20.370 -31.353 1.00 27.42 172 ARG A C 1
ATOM 1293 O O . ARG A 1 173 ? -0.476 19.744 -31.462 1.00 29.37 172 ARG A O 1
ATOM 1301 N N . ILE A 1 174 ? 0.972 21.332 -32.209 1.00 28.61 173 ILE A N 1
ATOM 1302 C CA . ILE A 1 174 ? 0.035 21.734 -33.275 1.00 28.90 173 ILE A CA 1
ATOM 1303 C C . ILE A 1 174 ? -0.163 20.610 -34.298 1.00 30.51 173 ILE A C 1
ATOM 1304 O O . ILE A 1 174 ? -1.265 20.417 -34.802 1.00 28.91 173 ILE A O 1
ATOM 1309 N N . LYS A 1 175 ? 0.878 19.816 -34.544 1.00 30.52 174 LYS A N 1
ATOM 1310 C CA . LYS A 1 175 ? 0.733 18.668 -35.449 1.00 30.31 174 LYS A CA 1
ATOM 1311 C C . LYS A 1 175 ? -0.205 17.606 -34.884 1.00 27.56 174 LYS A C 1
ATOM 1312 O O . LYS A 1 175 ? -1.066 17.071 -35.586 1.00 30.51 174 LYS A O 1
ATOM 1318 N N . LEU A 1 176 ? -0.065 17.309 -33.596 1.00 29.29 175 LEU A N 1
ATOM 1319 C CA . LEU A 1 176 ? -0.954 16.363 -32.922 1.00 30.65 175 LEU A CA 1
ATOM 1320 C C . LEU A 1 176 ? -2.396 16.845 -32.910 1.00 30.60 175 LEU A C 1
ATOM 1321 O O . LEU A 1 176 ? -3.347 16.057 -33.084 1.00 29.77 175 LEU A O 1
ATOM 1334 N N . GLU A 1 178 ? -3.833 18.971 -35.098 1.00 28.32 177 GLU A N 1
ATOM 1335 C CA . GLU A 1 178 ? -4.338 18.764 -36.466 1.00 30.33 177 GLU A CA 1
ATOM 1336 C C . GLU A 1 178 ? -4.726 17.317 -36.737 1.00 31.09 177 GLU A C 1
ATOM 1337 O O . GLU A 1 178 ? -5.814 17.050 -37.279 1.00 29.78 177 GLU A O 1
ATOM 1343 N N . GLN A 1 179 ? -3.871 16.374 -36.356 1.00 30.53 178 GLN A N 1
ATOM 1344 C CA . GLN A 1 179 ? -4.188 14.971 -36.493 1.00 31.41 178 GLN A CA 1
ATOM 1345 C C . GLN A 1 179 ? -5.452 14.626 -35.748 1.00 30.80 178 GLN A C 1
ATOM 1346 O O . GLN A 1 179 ? -6.209 13.763 -36.198 1.00 33.89 178 GLN A O 1
ATOM 1352 N N . ALA A 1 180 ? -5.679 15.241 -34.578 1.00 28.35 179 ALA A N 1
ATOM 1353 C CA . ALA A 1 180 ? -6.856 14.971 -33.761 1.00 29.29 179 ALA A CA 1
ATOM 1354 C C . ALA A 1 180 ? -8.151 15.584 -34.335 1.00 31.79 179 ALA A C 1
ATOM 1355 O O . ALA A 1 180 ? -9.219 15.271 -33.849 1.00 33.53 179 ALA A O 1
ATOM 1357 N N . GLY A 1 181 ? -8.068 16.410 -35.373 1.00 30.48 180 GLY A N 1
ATOM 1358 C CA . GLY A 1 181 ? -9.254 16.972 -36.007 1.00 30.58 180 GLY A CA 1
ATOM 1359 C C . GLY A 1 181 ? -9.504 18.443 -35.744 1.00 29.83 180 GLY A C 1
ATOM 1360 O O . GLY A 1 181 ? -10.600 18.950 -36.003 1.00 29.61 180 GLY A O 1
ATOM 1361 N N . ALA A 1 182 ? -8.523 19.145 -35.201 1.00 29.18 181 ALA A N 1
ATOM 1362 C CA . ALA A 1 182 ? -8.608 20.610 -35.111 1.00 28.83 181 ALA A CA 1
ATOM 1363 C C . ALA A 1 182 ? -8.651 21.187 -36.527 1.00 29.96 181 ALA A C 1
ATOM 1364 O O . ALA A 1 182 ? -7.865 20.754 -37.380 1.00 30.28 181 ALA A O 1
ATOM 1366 N N . ARG A 1 183 ? -9.572 22.131 -36.784 1.00 28.67 182 ARG A N 1
ATOM 1367 C CA . ARG A 1 183 ? -9.649 22.816 -38.059 1.00 27.39 182 ARG A CA 1
ATOM 1368 C C . ARG A 1 183 ? -8.812 24.087 -38.110 1.00 30.94 182 ARG A C 1
ATOM 1369 O O . ARG A 1 183 ? -8.632 24.694 -39.165 1.00 28.89 182 ARG A O 1
ATOM 1377 N N . SER A 1 184 ? -8.282 24.472 -36.947 1.00 27.54 183 SER A N 1
ATOM 1378 C CA . SER A 1 184 ? -7.311 25.558 -36.846 1.00 27.97 183 SER A CA 1
ATOM 1379 C C . SER A 1 184 ? -6.430 25.246 -35.657 1.00 29.14 183 SER A C 1
ATOM 1380 O O . SER A 1 184 ? -6.823 24.473 -34.751 1.00 30.29 183 SER A O 1
ATOM 1383 N N . VAL A 1 185 ? -5.231 25.846 -35.628 1.00 27.60 184 VAL A N 1
ATOM 1384 C CA . VAL A 1 185 ? -4.357 25.761 -34.453 1.00 28.14 184 VAL A CA 1
ATOM 1385 C C . VAL A 1 185 ? -3.843 27.141 -34.056 1.00 30.44 184 VAL A C 1
ATOM 1386 O O . VAL A 1 185 ? -3.737 28.047 -34.876 1.00 29.04 184 VAL A O 1
ATOM 1390 N N . TYR A 1 186 ? -3.520 27.262 -32.777 1.00 28.90 185 TYR A N 1
ATOM 1391 C CA . TYR A 1 186 ? -3.263 28.545 -32.135 1.00 30.48 185 TYR A CA 1
ATOM 1392 C C . TYR A 1 186 ? -2.135 28.444 -31.105 1.00 28.45 185 TYR A C 1
ATOM 1393 O O . TYR A 1 186 ? -2.386 28.276 -29.913 1.00 29.43 185 TYR A O 1
ATOM 1402 N N . PRO A 1 187 ? -0.883 28.510 -31.585 1.00 27.97 186 PRO A N 1
ATOM 1403 C CA . PRO A 1 187 ? 0.269 28.512 -30.676 1.00 28.11 186 PRO A CA 1
ATOM 1404 C C . PRO A 1 187 ? 0.507 29.934 -30.205 1.00 28.05 186 PRO A C 1
ATOM 1405 O O . PRO A 1 187 ? 1.160 30.726 -30.922 1.00 30.58 186 PRO A O 1
ATOM 1409 N N . VAL A 1 188 ? -0.048 30.267 -29.033 1.00 30.71 187 VAL A N 1
ATOM 1410 C CA . VAL A 1 188 ? -0.006 31.632 -28.560 1.00 31.49 187 VAL A CA 1
ATOM 1411 C C . VAL A 1 188 ? 1.405 32.039 -28.119 1.00 31.50 187 VAL A C 1
ATOM 1412 O O . VAL A 1 188 ? 2.250 31.214 -27.830 1.00 31.13 187 VAL A O 1
ATOM 1416 N N . GLY A 1 189 ? 1.643 33.341 -28.067 1.00 32.76 188 GLY A N 1
ATOM 1417 C CA . GLY A 1 189 ? 2.881 33.836 -27.490 1.00 33.05 188 GLY A CA 1
ATOM 1418 C C . GLY A 1 189 ? 3.993 34.162 -28.445 1.00 33.10 188 GLY A C 1
ATOM 1419 O O . GLY A 1 189 ? 5.093 34.481 -28.009 1.00 34.56 188 GLY A O 1
ATOM 1420 N N . LEU A 1 190 ? 3.708 34.108 -29.729 1.00 29.82 189 LEU A N 1
ATOM 1421 C CA . LEU A 1 190 ? 4.730 34.303 -30.776 1.00 29.69 189 LEU A CA 1
ATOM 1422 C C . LEU A 1 190 ? 5.089 35.775 -30.942 1.00 32.37 189 LEU A C 1
ATOM 1423 O O . LEU A 1 190 ? 4.242 36.661 -30.736 1.00 31.83 189 LEU A O 1
ATOM 1428 N N . SER A 1 191 ? 6.341 36.011 -31.307 1.00 32.59 190 SER A N 1
ATOM 1429 C CA . SER A 1 191 ? 6.884 37.377 -31.424 1.00 32.28 190 SER A CA 1
ATOM 1430 C C . SER A 1 191 ? 7.805 37.574 -32.593 1.00 31.92 190 SER A C 1
ATOM 1431 O O . SER A 1 191 ? 8.219 38.694 -32.825 1.00 31.50 190 SER A O 1
ATOM 1434 N N . THR A 1 192 ? 8.196 36.509 -33.289 1.00 29.55 191 THR A N 1
ATOM 1435 C CA . THR A 1 192 ? 9.155 36.616 -34.398 1.00 30.44 191 THR A CA 1
ATOM 1436 C C . THR A 1 192 ? 8.661 35.949 -35.661 1.00 30.12 191 THR A C 1
ATOM 1437 O O . THR A 1 192 ? 7.860 35.022 -35.623 1.00 30.87 191 THR A O 1
ATOM 1441 N N . ALA A 1 193 ? 9.140 36.431 -36.805 1.00 29.46 192 ALA A N 1
ATOM 1442 C CA . ALA A 1 193 ? 8.829 35.821 -38.095 1.00 29.68 192 ALA A CA 1
ATOM 1443 C C . ALA A 1 193 ? 9.331 34.394 -38.214 1.00 29.95 192 ALA A C 1
ATOM 1444 O O . ALA A 1 193 ? 8.695 33.573 -38.864 1.00 32.14 192 ALA A O 1
ATOM 1446 N N . GLU A 1 194 ? 10.462 34.070 -37.594 1.00 29.33 193 GLU A N 1
ATOM 1447 C CA A GLU A 1 194 ? 10.988 32.725 -37.619 0.50 30.74 193 GLU A CA 1
ATOM 1448 C CA B GLU A 1 194 ? 10.951 32.688 -37.673 0.50 30.76 193 GLU A CA 1
ATOM 1449 C C . GLU A 1 194 ? 10.005 31.756 -36.966 1.00 30.83 193 GLU A C 1
ATOM 1450 O O . GLU A 1 194 ? 9.758 30.666 -37.456 1.00 29.66 193 GLU A O 1
ATOM 1461 N N . GLN A 1 195 ? 9.473 32.169 -35.824 1.00 30.63 194 GLN A N 1
ATOM 1462 C CA . GLN A 1 195 ? 8.525 31.313 -35.149 1.00 29.90 194 GLN A CA 1
ATOM 1463 C C . GLN A 1 195 ? 7.267 31.106 -35.999 1.00 31.56 194 GLN A C 1
ATOM 1464 O O . GLN A 1 195 ? 6.741 29.992 -36.105 1.00 31.16 194 GLN A O 1
ATOM 1470 N N . VAL A 1 196 ? 6.703 32.217 -36.482 1.00 30.23 195 VAL A N 1
ATOM 1471 C CA . VAL A 1 196 ? 5.458 32.179 -37.251 1.00 29.72 195 VAL A CA 1
ATOM 1472 C C . VAL A 1 196 ? 5.591 31.299 -38.499 1.00 30.45 195 VAL A C 1
ATOM 1473 O O . VAL A 1 196 ? 4.766 30.415 -38.763 1.00 30.34 195 VAL A O 1
ATOM 1477 N N . GLU A 1 197 ? 6.678 31.474 -39.230 1.00 29.76 196 GLU A N 1
ATOM 1478 C CA . GLU A 1 197 ? 6.882 30.694 -40.449 1.00 31.21 196 GLU A CA 1
ATOM 1479 C C . GLU A 1 197 ? 6.982 29.193 -40.217 1.00 31.77 196 GLU A C 1
ATOM 1480 O O . GLU A 1 197 ? 6.383 28.393 -40.959 1.00 30.90 196 GLU A O 1
ATOM 1486 N N . ARG A 1 198 ? 7.711 28.799 -39.171 1.00 30.00 197 ARG A N 1
ATOM 1487 C CA . ARG A 1 198 ? 7.937 27.390 -38.922 1.00 30.23 197 ARG A CA 1
ATOM 1488 C C . ARG A 1 198 ? 6.673 26.714 -38.423 1.00 29.95 197 ARG A C 1
ATOM 1489 O O . ARG A 1 198 ? 6.419 25.555 -38.773 1.00 30.96 197 ARG A O 1
ATOM 1497 N N . LEU A 1 199 ? 5.847 27.421 -37.625 1.00 29.11 198 LEU A N 1
ATOM 1498 C CA . LEU A 1 199 ? 4.561 26.879 -37.225 1.00 28.40 198 LEU A CA 1
ATOM 1499 C C . LEU A 1 199 ? 3.584 26.795 -38.396 1.00 30.56 198 LEU A C 1
ATOM 1500 O O . LEU A 1 199 ? 2.904 25.779 -38.590 1.00 29.21 198 LEU A O 1
ATOM 1505 N N . VAL A 1 200 ? 3.518 27.854 -39.187 1.00 31.02 199 VAL A N 1
ATOM 1506 C CA . VAL A 1 200 ? 2.694 27.813 -40.420 1.00 29.07 199 VAL A CA 1
ATOM 1507 C C . VAL A 1 200 ? 3.037 26.601 -41.242 1.00 32.00 199 VAL A C 1
ATOM 1508 O O . VAL A 1 200 ? 2.139 25.876 -41.715 1.00 31.37 199 VAL A O 1
ATOM 1512 N N . ASP A 1 201 ? 4.328 26.373 -41.430 1.00 28.90 200 ASP A N 1
ATOM 1513 C CA . ASP A 1 201 ? 4.765 25.283 -42.317 1.00 29.17 200 ASP A CA 1
ATOM 1514 C C . ASP A 1 201 ? 4.553 23.897 -41.784 1.00 29.56 200 ASP A C 1
ATOM 1515 O O . ASP A 1 201 ? 4.754 22.901 -42.495 1.00 30.22 200 ASP A O 1
ATOM 1520 N N . ALA A 1 202 ? 4.232 23.799 -40.510 1.00 29.11 201 ALA A N 1
ATOM 1521 C CA . ALA A 1 202 ? 4.172 22.498 -39.819 1.00 30.31 201 ALA A CA 1
ATOM 1522 C C . ALA A 1 202 ? 2.858 21.797 -40.054 1.00 30.75 201 ALA A C 1
ATOM 1523 O O . ALA A 1 202 ? 2.774 20.587 -39.875 1.00 31.18 201 ALA A O 1
ATOM 1525 N N . VAL A 1 203 ? 1.824 22.546 -40.452 1.00 31.63 202 VAL A N 1
ATOM 1526 C CA . VAL A 1 203 ? 0.462 22.034 -40.529 1.00 29.42 202 VAL A CA 1
ATOM 1527 C C . VAL A 1 203 ? -0.200 22.544 -41.804 1.00 31.08 202 VAL A C 1
ATOM 1528 O O . VAL A 1 203 ? 0.266 23.530 -42.377 1.00 30.44 202 VAL A O 1
ATOM 1532 N N . SER A 1 204 ? -1.263 21.863 -42.239 1.00 30.86 203 SER A N 1
ATOM 1533 C CA A SER A 1 204 ? -2.013 22.276 -43.417 0.50 31.74 203 SER A CA 1
ATOM 1534 C CA B SER A 1 204 ? -2.009 22.271 -43.416 0.50 30.68 203 SER A CA 1
ATOM 1535 C C . SER A 1 204 ? -3.272 23.088 -43.107 1.00 31.84 203 SER A C 1
ATOM 1536 O O . SER A 1 204 ? -3.890 23.601 -44.019 1.00 32.87 203 SER A O 1
ATOM 1541 N N . VAL A 1 205 ? -3.652 23.155 -41.837 1.00 31.13 204 VAL A N 1
ATOM 1542 C CA . VAL A 1 205 ? -4.770 23.967 -41.372 1.00 29.62 204 VAL A CA 1
ATOM 1543 C C . VAL A 1 205 ? -4.230 25.386 -41.075 1.00 28.68 204 VAL A C 1
ATOM 1544 O O . VAL A 1 205 ? -3.019 25.592 -40.988 1.00 29.73 204 VAL A O 1
ATOM 1548 N N . PRO A 1 206 ? -5.127 26.368 -40.951 1.00 27.47 205 PRO A N 1
ATOM 1549 C CA . PRO A 1 206 ? -4.667 27.693 -40.524 1.00 28.34 205 PRO A CA 1
ATOM 1550 C C . PRO A 1 206 ? -3.929 27.685 -39.173 1.00 28.48 205 PRO A C 1
ATOM 1551 O O . PRO A 1 206 ? -4.301 26.969 -38.249 1.00 29.91 205 PRO A O 1
ATOM 1555 N N . VAL A 1 207 ? -2.909 28.524 -39.104 1.00 28.70 206 VAL A N 1
ATOM 1556 C CA . VAL A 1 207 ? -2.293 28.948 -37.872 1.00 26.73 206 VAL A CA 1
ATOM 1557 C C . VAL A 1 207 ? -2.806 30.351 -37.517 1.00 28.80 206 VAL A C 1
ATOM 1558 O O . VAL A 1 207 ? -2.791 31.266 -38.333 1.00 29.38 206 VAL A O 1
ATOM 1562 N N . ASN A 1 208 ? -3.291 30.460 -36.276 1.00 27.36 207 ASN A N 1
ATOM 1563 C CA . ASN A 1 208 ? -3.830 31.702 -35.662 1.00 25.71 207 ASN A CA 1
ATOM 1564 C C . ASN A 1 208 ? -2.714 32.473 -34.940 1.00 28.22 207 ASN A C 1
ATOM 1565 O O . ASN A 1 208 ? -1.972 31.880 -34.128 1.00 28.70 207 ASN A O 1
ATOM 1570 N N . ILE A 1 209 ? -2.583 33.767 -35.278 1.00 28.77 208 ILE A N 1
ATOM 1571 C CA . ILE A 1 209 ? -1.754 34.689 -34.521 1.00 29.28 208 ILE A CA 1
ATOM 1572 C C . ILE A 1 209 ? -2.673 35.745 -33.891 1.00 30.54 208 ILE A C 1
ATOM 1573 O O . ILE A 1 209 ? -3.791 36.001 -34.384 1.00 29.68 208 ILE A O 1
ATOM 1578 N N . THR A 1 210 ? -2.196 36.312 -32.781 1.00 29.68 209 THR A N 1
ATOM 1579 C CA . THR A 1 210 ? -2.872 37.397 -32.072 1.00 29.75 209 THR A CA 1
ATOM 1580 C C . THR A 1 210 ? -2.236 38.733 -32.440 1.00 29.07 209 THR A C 1
ATOM 1581 O O . THR A 1 210 ? -1.012 38.945 -32.240 1.00 29.17 209 THR A O 1
ATOM 1585 N N . ALA A 1 211 ? -3.069 39.641 -32.961 1.00 28.46 210 ALA A N 1
ATOM 1586 C CA . ALA A 1 211 ? -2.605 40.948 -33.374 1.00 29.38 210 ALA A CA 1
ATOM 1587 C C . ALA A 1 211 ? -3.266 42.047 -32.561 1.00 32.59 210 ALA A C 1
ATOM 1588 O O . ALA A 1 211 ? -4.393 41.901 -32.110 1.00 32.87 210 ALA A O 1
ATOM 1590 N N . HIS A 1 212 ? -2.546 43.163 -32.430 1.00 30.68 211 HIS A N 1
ATOM 1591 C CA . HIS A 1 212 ? -3.078 44.392 -31.853 1.00 32.89 211 HIS A CA 1
ATOM 1592 C C . HIS A 1 212 ? -3.667 45.155 -33.058 1.00 31.34 211 HIS A C 1
ATOM 1593 O O . HIS A 1 212 ? -3.058 45.183 -34.135 1.00 30.63 211 HIS A O 1
ATOM 1600 N N . PRO A 1 213 ? -4.889 45.723 -32.903 1.00 32.07 212 PRO A N 1
ATOM 1601 C CA . PRO A 1 213 ? -5.563 46.322 -34.054 1.00 34.02 212 PRO A CA 1
ATOM 1602 C C . PRO A 1 213 ? -4.842 47.517 -34.640 1.00 31.26 212 PRO A C 1
ATOM 1603 O O . PRO A 1 213 ? -5.069 47.848 -35.812 1.00 33.12 212 PRO A O 1
ATOM 1607 N N . VAL A 1 214 ? -3.971 48.163 -33.855 1.00 30.99 213 VAL A N 1
ATOM 1608 C CA . VAL A 1 214 ? -3.092 49.194 -34.398 1.00 32.96 213 VAL A CA 1
ATOM 1609 C C . VAL A 1 214 ? -1.675 48.682 -34.654 1.00 34.08 213 VAL A C 1
ATOM 1610 O O . VAL A 1 214 ? -1.105 48.872 -35.715 1.00 33.22 213 VAL A O 1
ATOM 1614 N N . ASP A 1 215 ? -1.108 48.025 -33.655 1.00 32.32 214 ASP A N 1
ATOM 1615 C CA . ASP A 1 215 ? 0.312 47.730 -33.666 1.00 33.49 214 ASP A CA 1
ATOM 1616 C C . ASP A 1 215 ? 0.702 46.428 -34.363 1.00 34.38 214 ASP A C 1
ATOM 1617 O O . ASP A 1 215 ? 1.892 46.170 -34.540 1.00 33.84 214 ASP A O 1
ATOM 1622 N N . GLY A 1 216 ? -0.268 45.640 -34.793 1.00 31.72 215 GLY A N 1
ATOM 1623 C CA . GLY A 1 216 ? 0.032 44.400 -35.505 1.00 32.64 215 GLY A CA 1
ATOM 1624 C C . GLY A 1 216 ? 0.620 43.316 -34.612 1.00 34.93 215 GLY A C 1
ATOM 1625 O O . GLY A 1 216 ? 0.216 43.175 -33.481 1.00 31.31 215 GLY A O 1
ATOM 1626 N N . HIS A 1 217 ? 1.595 42.572 -35.126 1.00 33.59 216 HIS A N 1
ATOM 1627 C CA . HIS A 1 217 ? 2.235 41.450 -34.416 1.00 30.13 216 HIS A CA 1
ATOM 1628 C C . HIS A 1 217 ? 3.736 41.724 -34.310 1.00 32.69 216 HIS A C 1
ATOM 1629 O O . HIS A 1 217 ? 4.270 42.485 -35.104 1.00 33.98 216 HIS A O 1
ATOM 1636 N N . GLY A 1 218 ? 4.433 41.073 -33.391 1.00 33.07 217 GLY A N 1
ATOM 1637 C CA . GLY A 1 218 ? 5.893 41.116 -33.356 1.00 31.05 217 GLY A CA 1
ATOM 1638 C C . GLY A 1 218 ? 6.552 40.770 -34.665 1.00 31.97 217 GLY A C 1
ATOM 1639 O O . GLY A 1 218 ? 7.600 41.341 -35.002 1.00 33.18 217 GLY A O 1
ATOM 1640 N N . ALA A 1 219 ? 5.969 39.833 -35.410 1.00 30.78 218 ALA A N 1
ATOM 1641 C CA . ALA A 1 219 ? 6.536 39.390 -36.695 1.00 33.83 218 ALA A CA 1
ATOM 1642 C C . ALA A 1 219 ? 6.277 40.374 -37.831 1.00 39.06 218 ALA A C 1
ATOM 1643 O O . ALA A 1 219 ? 6.864 40.230 -38.900 1.00 45.59 218 ALA A O 1
ATOM 1645 N N . GLY A 1 220 ? 5.393 41.346 -37.616 1.00 37.08 219 GLY A N 1
ATOM 1646 C CA . GLY A 1 220 ? 5.049 42.299 -38.661 1.00 39.47 219 GLY A CA 1
ATOM 1647 C C . GLY A 1 220 ? 3.585 42.679 -38.747 1.00 38.91 219 GLY A C 1
ATOM 1648 O O . GLY A 1 220 ? 2.751 42.299 -37.911 1.00 38.20 219 GLY A O 1
ATOM 1649 N N . ASP A 1 221 ? 3.296 43.510 -39.746 1.00 39.42 220 ASP A N 1
ATOM 1650 C CA . ASP A 1 221 ? 1.926 43.903 -40.050 1.00 40.08 220 ASP A CA 1
ATOM 1651 C C . ASP A 1 221 ? 1.211 42.855 -40.907 1.00 39.05 220 ASP A C 1
ATOM 1652 O O . ASP A 1 221 ? 1.786 41.837 -41.272 1.00 35.94 220 ASP A O 1
ATOM 1657 N N . LEU A 1 222 ? -0.041 43.137 -41.254 1.00 38.53 221 LEU A N 1
ATOM 1658 C CA . LEU A 1 222 ? -0.889 42.146 -41.883 1.00 36.99 221 LEU A CA 1
ATOM 1659 C C . LEU A 1 222 ? -0.269 41.593 -43.154 1.00 37.40 221 LEU A C 1
ATOM 1660 O O . LEU A 1 222 ? -0.249 40.385 -43.365 1.00 35.17 221 LEU A O 1
ATOM 1665 N N . ALA A 1 223 ? 0.266 42.474 -43.990 1.00 37.32 222 ALA A N 1
ATOM 1666 C CA . ALA A 1 223 ? 0.852 42.064 -45.260 1.00 35.76 222 ALA A CA 1
ATOM 1667 C C . ALA A 1 223 ? 2.015 41.126 -44.998 1.00 33.98 222 ALA A C 1
ATOM 1668 O O . ALA A 1 223 ? 2.212 40.117 -45.663 1.00 33.11 222 ALA A O 1
ATOM 1670 N N . THR A 1 224 ? 2.798 41.437 -43.981 1.00 33.26 223 THR A N 1
ATOM 1671 C CA . THR A 1 224 ? 3.964 40.583 -43.712 1.00 34.63 223 THR A CA 1
ATOM 1672 C C . THR A 1 224 ? 3.525 39.195 -43.207 1.00 31.24 223 THR A C 1
ATOM 1673 O O . THR A 1 224 ? 4.085 38.198 -43.582 1.00 33.39 223 THR A O 1
ATOM 1677 N N . LEU A 1 225 ? 2.544 39.200 -42.321 1.00 32.70 224 LEU A N 1
ATOM 1678 C CA . LEU A 1 225 ? 1.971 37.948 -41.762 1.00 31.80 224 LEU A CA 1
ATOM 1679 C C . LEU A 1 225 ? 1.419 37.073 -42.873 1.00 32.08 224 LEU A C 1
ATOM 1680 O O . LEU A 1 225 ? 1.663 35.856 -42.929 1.00 32.01 224 LEU A O 1
ATOM 1685 N N . ALA A 1 226 ? 0.698 37.715 -43.799 1.00 33.25 225 ALA A N 1
ATOM 1686 C CA . ALA A 1 226 ? 0.134 37.029 -44.985 1.00 32.47 225 ALA A CA 1
ATOM 1687 C C . ALA A 1 226 ? 1.208 36.391 -45.823 1.00 31.40 225 ALA A C 1
ATOM 1688 O O . ALA A 1 226 ? 1.075 35.246 -46.260 1.00 31.84 225 ALA A O 1
ATOM 1690 N N . GLY A 1 227 ? 2.300 37.113 -46.044 1.00 32.22 226 GLY A N 1
ATOM 1691 C CA . GLY A 1 227 ? 3.397 36.573 -46.771 1.00 33.50 226 GLY A CA 1
ATOM 1692 C C . GLY A 1 227 ? 4.089 35.423 -46.069 1.00 34.82 226 GLY A C 1
ATOM 1693 O O . GLY A 1 227 ? 4.688 34.588 -46.722 1.00 37.19 226 GLY A O 1
ATOM 1694 N N . LEU A 1 228 ? 3.997 35.357 -44.741 1.00 33.46 227 LEU A N 1
ATOM 1695 C CA . LEU A 1 228 ? 4.530 34.206 -43.998 1.00 34.38 227 LEU A CA 1
ATOM 1696 C C . LEU A 1 228 ? 3.555 33.029 -44.010 1.00 36.36 227 LEU A C 1
ATOM 1697 O O . LEU A 1 228 ? 3.885 31.933 -43.542 1.00 35.93 227 LEU A O 1
ATOM 1702 N N . GLY A 1 229 ? 2.359 33.239 -44.554 1.00 31.56 228 GLY A N 1
ATOM 1703 C CA . GLY A 1 229 ? 1.397 32.155 -44.683 1.00 33.80 228 GLY A CA 1
ATOM 1704 C C . GLY A 1 229 ? 0.357 32.044 -43.589 1.00 29.30 228 GLY A C 1
ATOM 1705 O O . GLY A 1 229 ? -0.408 31.045 -43.569 1.00 28.98 228 GLY A O 1
ATOM 1706 N N . VAL A 1 230 ? 0.280 33.047 -42.718 1.00 31.59 229 VAL A N 1
ATOM 1707 C CA . VAL A 1 230 ? -0.693 33.061 -41.625 1.00 29.18 229 VAL A CA 1
ATOM 1708 C C . VAL A 1 230 ? -2.103 33.093 -42.240 1.00 30.14 229 VAL A C 1
ATOM 1709 O O . VAL A 1 230 ? -2.341 33.824 -43.209 1.00 29.52 229 VAL A O 1
ATOM 1713 N N . ARG A 1 231 ? -3.008 32.269 -41.724 1.00 28.20 230 ARG A N 1
ATOM 1714 C CA . ARG A 1 231 ? -4.371 32.216 -42.297 1.00 31.24 230 ARG A CA 1
ATOM 1715 C C . ARG A 1 231 ? -5.442 32.596 -41.292 1.00 30.66 230 ARG A C 1
ATOM 1716 O O . ARG A 1 231 ? -6.597 32.678 -41.679 1.00 30.45 230 ARG A O 1
ATOM 1724 N N . ARG A 1 232 ? -5.104 32.793 -40.007 1.00 29.33 231 ARG A N 1
ATOM 1725 C CA . ARG A 1 232 ? -6.087 33.285 -39.068 1.00 25.45 231 ARG A CA 1
ATOM 1726 C C . ARG A 1 232 ? -5.511 34.342 -38.165 1.00 28.13 231 ARG A C 1
ATOM 1727 O O . ARG A 1 232 ? -4.447 34.179 -37.597 1.00 29.92 231 ARG A O 1
ATOM 1735 N N . VAL A 1 233 ? -6.226 35.461 -38.058 1.00 27.89 232 VAL A N 1
ATOM 1736 C CA . VAL A 1 233 ? -5.799 36.570 -37.237 1.00 26.88 232 VAL A CA 1
ATOM 1737 C C . VAL A 1 233 ? -6.946 36.949 -36.310 1.00 30.31 232 VAL A C 1
ATOM 1738 O O . VAL A 1 233 ? -8.054 37.165 -36.749 1.00 30.20 232 VAL A O 1
ATOM 1742 N N . THR A 1 234 ? -6.647 36.988 -35.027 1.00 29.73 233 THR A N 1
ATOM 1743 C CA . THR A 1 234 ? -7.617 37.424 -33.993 1.00 28.72 233 THR A CA 1
ATOM 1744 C C . THR A 1 234 ? -6.938 38.468 -33.142 1.00 31.69 233 THR A C 1
ATOM 1745 O O . THR A 1 234 ? -5.727 38.672 -33.292 1.00 30.45 233 THR A O 1
ATOM 1749 N N . PHE A 1 235 ? -7.695 39.098 -32.228 1.00 29.49 234 PHE A N 1
ATOM 1750 C CA . PHE A 1 235 ? -7.168 40.214 -31.403 1.00 30.48 234 PHE A CA 1
ATOM 1751 C C . PHE A 1 235 ? -6.956 39.821 -29.938 1.00 30.06 234 PHE A C 1
ATOM 1752 O O . PHE A 1 235 ? -6.260 40.513 -29.174 1.00 29.64 234 PHE A O 1
ATOM 1760 N N . GLY A 1 236 ? -7.507 38.683 -29.536 1.00 30.59 235 GLY A N 1
ATOM 1761 C CA . GLY A 1 236 ? -7.446 38.310 -28.124 1.00 32.98 235 GLY A CA 1
ATOM 1762 C C . GLY A 1 236 ? -7.969 39.451 -27.286 1.00 33.82 235 GLY A C 1
ATOM 1763 O O . GLY A 1 236 ? -8.983 40.053 -27.638 1.00 32.55 235 GLY A O 1
ATOM 1764 N N . PRO A 1 237 ? -7.274 39.782 -26.184 1.00 29.82 236 PRO A N 1
ATOM 1765 C CA . PRO A 1 237 ? -7.723 40.910 -25.374 1.00 31.62 236 PRO A CA 1
ATOM 1766 C C . PRO A 1 237 ? -7.334 42.292 -25.934 1.00 31.17 236 PRO A C 1
ATOM 1767 O O . PRO A 1 237 ? -7.651 43.309 -25.306 1.00 30.53 236 PRO A O 1
ATOM 1771 N N . LEU A 1 238 ? -6.646 42.323 -27.082 1.00 30.13 237 LEU A N 1
ATOM 1772 C CA . LEU A 1 238 ? -5.962 43.540 -27.524 1.00 29.99 237 LEU A CA 1
ATOM 1773 C C . LEU A 1 238 ? -6.841 44.646 -28.129 1.00 29.13 237 LEU A C 1
ATOM 1774 O O . LEU A 1 238 ? -6.454 45.812 -28.120 1.00 30.52 237 LEU A O 1
ATOM 1779 N N . TRP A 1 239 ? -8.007 44.312 -28.650 1.00 29.43 238 TRP A N 1
ATOM 1780 C CA . TRP A 1 239 ? -8.943 45.368 -29.137 1.00 29.46 238 TRP A CA 1
ATOM 1781 C C . TRP A 1 239 ? -9.485 46.068 -27.898 1.00 30.04 238 TRP A C 1
ATOM 1782 O O . TRP A 1 239 ? -9.390 47.275 -27.752 1.00 28.49 238 TRP A O 1
ATOM 1793 N N . GLN A 1 240 ? -9.985 45.309 -26.939 1.00 29.89 239 GLN A N 1
ATOM 1794 C CA . GLN A 1 240 ? -10.403 45.944 -25.678 1.00 28.46 239 GLN A CA 1
ATOM 1795 C C . GLN A 1 240 ? -9.275 46.755 -25.007 1.00 30.04 239 GLN A C 1
ATOM 1796 O O . GLN A 1 240 ? -9.528 47.866 -24.484 1.00 31.07 239 GLN A O 1
ATOM 1802 N N . LYS A 1 241 ? -8.052 46.208 -24.973 1.00 28.98 240 LYS A N 1
ATOM 1803 C CA A LYS A 1 241 ? -6.951 46.895 -24.326 0.50 29.59 240 LYS A CA 1
ATOM 1804 C CA B LYS A 1 241 ? -6.930 46.881 -24.333 0.50 29.17 240 LYS A CA 1
ATOM 1805 C C . LYS A 1 241 ? -6.611 48.194 -25.043 1.00 29.65 240 LYS A C 1
ATOM 1806 O O . LYS A 1 241 ? -6.267 49.207 -24.398 1.00 29.66 240 LYS A O 1
ATOM 1811 N N . TRP A 1 242 ? -6.696 48.183 -26.356 1.00 30.15 241 TRP A N 1
ATOM 1812 C CA . TRP A 1 242 ? -6.448 49.414 -27.145 1.00 30.81 241 TRP A CA 1
ATOM 1813 C C . TRP A 1 242 ? -7.521 50.464 -26.858 1.00 29.52 241 TRP A C 1
ATOM 1814 O O . TRP A 1 242 ? -7.236 51.651 -26.697 1.00 29.39 241 TRP A O 1
ATOM 1825 N N . LEU A 1 243 ? -8.785 50.050 -26.825 1.00 28.99 242 LEU A N 1
ATOM 1826 C CA . LEU A 1 243 ? -9.846 50.988 -26.466 1.00 27.51 242 LEU A CA 1
ATOM 1827 C C . LEU A 1 243 ? -9.635 51.551 -25.075 1.00 28.14 242 LEU A C 1
ATOM 1828 O O . LEU A 1 243 ? -9.958 52.709 -24.795 1.00 29.50 242 LEU A O 1
ATOM 1833 N N . ALA A 1 244 ? -9.126 50.717 -24.180 1.00 29.56 243 ALA A N 1
ATOM 1834 C CA . ALA A 1 244 ? -8.826 51.148 -22.810 1.00 28.89 243 ALA A CA 1
ATOM 1835 C C . ALA A 1 244 ? -7.755 52.244 -22.800 1.00 29.06 243 ALA A C 1
ATOM 1836 O O . ALA A 1 244 ? -7.864 53.258 -22.075 1.00 28.31 243 ALA A O 1
ATOM 1838 N N . ALA A 1 245 ? -6.684 52.013 -23.533 1.00 29.84 244 ALA A N 1
ATOM 1839 C CA . ALA A 1 245 ? -5.572 52.990 -23.618 1.00 27.49 244 ALA A CA 1
ATOM 1840 C C . ALA A 1 245 ? -6.039 54.292 -24.234 1.00 27.60 244 ALA A C 1
ATOM 1841 O O . ALA A 1 245 ? -5.672 55.363 -23.781 1.00 29.70 244 ALA A O 1
ATOM 1843 N N . THR A 1 246 ? -6.774 54.170 -25.333 1.00 27.60 245 THR A N 1
ATOM 1844 C CA . THR A 1 246 ? -7.369 55.313 -26.015 1.00 28.87 245 THR A CA 1
ATOM 1845 C C . THR A 1 246 ? -8.276 56.105 -25.061 1.00 27.21 245 THR A C 1
ATOM 1846 O O . THR A 1 246 ? -8.209 57.317 -24.984 1.00 27.97 245 THR A O 1
ATOM 1850 N N . SER A 1 247 ? -9.159 55.402 -24.375 1.00 27.74 246 SER A N 1
ATOM 1851 C CA . SER A 1 247 ? -10.014 56.004 -23.351 1.00 27.92 246 SER A CA 1
ATOM 1852 C C . SER A 1 247 ? -9.231 56.675 -22.242 1.00 28.68 246 SER A C 1
ATOM 1853 O O . SER A 1 247 ? -9.523 57.820 -21.893 1.00 26.17 246 SER A O 1
ATOM 1856 N N . ALA A 1 248 ? -8.233 55.981 -21.699 1.00 28.42 247 ALA A N 1
ATOM 1857 C CA . ALA A 1 248 ? -7.439 56.512 -20.606 1.00 28.22 247 ALA A CA 1
ATOM 1858 C C . ALA A 1 248 ? -6.763 57.836 -20.990 1.00 28.02 247 ALA A C 1
ATOM 1859 O O . ALA A 1 248 ? -6.742 58.816 -20.223 1.00 26.87 247 ALA A O 1
ATOM 1861 N N . GLN A 1 249 ? -6.262 57.891 -22.207 1.00 28.36 248 GLN A N 1
ATOM 1862 C CA . GLN A 1 249 ? -5.666 59.105 -22.717 1.00 26.75 248 GLN A CA 1
ATOM 1863 C C . GLN A 1 249 ? -6.674 60.248 -22.821 1.00 25.66 248 GLN A C 1
ATOM 1864 O O . GLN A 1 249 ? -6.415 61.350 -22.377 1.00 26.42 248 GLN A O 1
ATOM 1870 N N . GLN A 1 250 ? -7.837 59.985 -23.382 1.00 26.36 249 GLN A N 1
ATOM 1871 C CA . GLN A 1 250 ? -8.825 61.044 -23.584 1.00 24.76 249 GLN A CA 1
ATOM 1872 C C . GLN A 1 250 ? -9.446 61.512 -22.285 1.00 28.29 249 GLN A C 1
ATOM 1873 O O . GLN A 1 250 ? -9.692 62.720 -22.104 1.00 26.06 249 GLN A O 1
ATOM 1879 N N . LEU A 1 251 ? -9.598 60.583 -21.347 1.00 26.92 250 LEU A N 1
ATOM 1880 C CA . LEU A 1 251 ? -10.121 60.925 -20.043 1.00 24.33 250 LEU A CA 1
ATOM 1881 C C . LEU A 1 251 ? -9.229 61.918 -19.296 1.00 22.30 250 LEU A C 1
ATOM 1882 O O . LEU A 1 251 ? -9.715 62.716 -18.509 1.00 24.35 250 LEU A O 1
ATOM 1887 N N . LYS A 1 252 ? -7.933 61.937 -19.598 1.00 23.26 251 LYS A N 1
ATOM 1888 C CA . LYS A 1 252 ? -7.059 62.945 -19.005 1.00 27.18 251 LYS A CA 1
ATOM 1889 C C . LYS A 1 252 ? -7.507 64.355 -19.292 1.00 25.93 251 LYS A C 1
ATOM 1890 O O . LYS A 1 252 ? -7.309 65.235 -18.494 1.00 25.62 251 LYS A O 1
ATOM 1896 N N . GLY A 1 253 ? -8.129 64.595 -20.448 1.00 26.01 252 GLY A N 1
ATOM 1897 C CA . GLY A 1 253 ? -8.594 65.960 -20.711 1.00 24.95 252 GLY A CA 1
ATOM 1898 C C . GLY A 1 253 ? -9.684 66.480 -19.807 1.00 24.09 252 GLY A C 1
ATOM 1899 O O . GLY A 1 253 ? -9.889 67.678 -19.714 1.00 27.55 252 GLY A O 1
ATOM 1900 N N . TRP A 1 254 ? -10.416 65.554 -19.169 1.00 24.92 253 TRP A N 1
ATOM 1901 C CA . TRP A 1 254 ? -11.559 65.844 -18.314 1.00 26.50 253 TRP A CA 1
ATOM 1902 C C . TRP A 1 254 ? -11.215 65.778 -16.824 1.00 31.36 253 TRP A C 1
ATOM 1903 O O . TRP A 1 254 ? -12.002 66.143 -15.941 1.00 29.69 253 TRP A O 1
ATOM 1914 N N . ALA A 1 255 ? -9.997 65.339 -16.547 1.00 34.76 254 ALA A N 1
ATOM 1915 C CA . ALA A 1 255 ? -9.559 65.122 -15.184 1.00 40.93 254 ALA A CA 1
ATOM 1916 C C . ALA A 1 255 ? -8.824 66.350 -14.699 1.00 41.11 254 ALA A C 1
ATOM 1917 O O . ALA A 1 255 ? -8.614 67.419 -15.333 1.00 43.50 254 ALA A O 1
ATOM 1920 N N . GLY B 1 1 ? -18.926 48.282 10.723 1.00 49.77 0 GLY B N 1
ATOM 1921 C CA . GLY B 1 1 ? -18.797 49.766 10.670 1.00 49.74 0 GLY B CA 1
ATOM 1922 C C . GLY B 1 1 ? -19.828 50.319 9.719 1.00 51.68 0 GLY B C 1
ATOM 1923 O O . GLY B 1 1 ? -20.781 49.629 9.366 1.00 50.41 0 GLY B O 1
ATOM 1932 N N . SER B 1 3 ? -21.948 51.469 6.583 1.00 47.76 2 SER B N 1
ATOM 1933 C CA . SER B 1 3 ? -22.121 50.909 5.269 1.00 44.33 2 SER B CA 1
ATOM 1934 C C . SER B 1 3 ? -21.289 51.784 4.337 1.00 42.38 2 SER B C 1
ATOM 1935 O O . SER B 1 3 ? -21.242 53.041 4.499 1.00 40.91 2 SER B O 1
ATOM 1938 N N . ASP B 1 4 ? -20.608 51.104 3.420 1.00 43.04 3 ASP B N 1
ATOM 1939 C CA . ASP B 1 4 ? -19.977 51.743 2.290 1.00 44.94 3 ASP B CA 1
ATOM 1940 C C . ASP B 1 4 ? -20.998 52.567 1.554 1.00 41.72 3 ASP B C 1
ATOM 1941 O O . ASP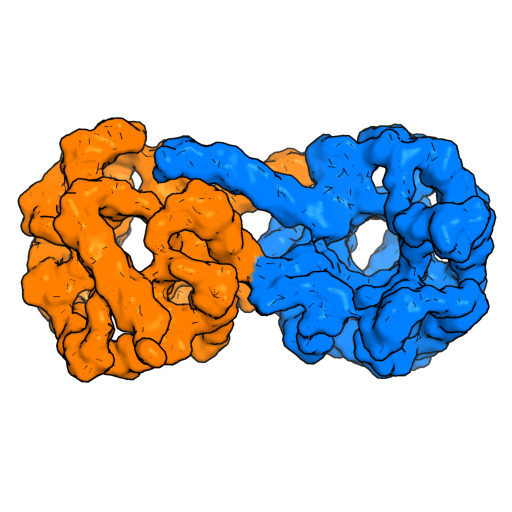 B 1 4 ? -20.672 53.613 1.037 1.00 39.27 3 ASP B O 1
ATOM 1946 N N . LEU B 1 5 ? -22.214 52.037 1.446 1.00 39.40 4 LEU B N 1
ATOM 1947 C CA . LEU B 1 5 ? -23.292 52.707 0.738 1.00 38.92 4 LEU B CA 1
ATOM 1948 C C . LEU B 1 5 ? -23.514 54.122 1.269 1.00 33.17 4 LEU B C 1
ATOM 1949 O O . LEU B 1 5 ? -23.510 55.075 0.480 1.00 35.13 4 LEU B O 1
ATOM 1954 N N . LYS B 1 6 ? -23.718 54.257 2.580 1.00 30.38 5 LYS B N 1
ATOM 1955 C CA . LYS B 1 6 ? -24.006 55.541 3.155 1.00 28.29 5 LYS B CA 1
ATOM 1956 C C . LYS B 1 6 ? -22.780 56.459 2.979 1.00 31.61 5 LYS B C 1
ATOM 1957 O O . LYS B 1 6 ? -22.924 57.655 2.741 1.00 31.07 5 LYS B O 1
ATOM 1963 N N . SER B 1 7 ? -21.575 55.918 3.154 1.00 33.78 6 SER B N 1
ATOM 1964 C CA . SER B 1 7 ? -20.353 56.725 2.957 1.00 34.24 6 SER B CA 1
ATOM 1965 C C . SER B 1 7 ? -20.204 57.284 1.547 1.00 31.90 6 SER B C 1
ATOM 1966 O O . SER B 1 7 ? -19.895 58.463 1.353 1.00 32.36 6 SER B O 1
ATOM 1969 N N . LEU B 1 8 ? -20.435 56.439 0.566 1.00 31.21 7 LEU B N 1
ATOM 1970 C CA . LEU B 1 8 ? -20.355 56.836 -0.822 1.00 31.34 7 LEU B CA 1
ATOM 1971 C C . LEU B 1 8 ? -21.392 57.900 -1.130 1.00 29.68 7 LEU B C 1
ATOM 1972 O O . LEU B 1 8 ? -21.101 58.882 -1.859 1.00 29.29 7 LEU B O 1
ATOM 1977 N N . ALA B 1 9 ? -22.609 57.708 -0.605 1.00 29.02 8 ALA B N 1
ATOM 1978 C CA . ALA B 1 9 ? -23.689 58.664 -0.861 1.00 26.57 8 ALA B CA 1
ATOM 1979 C C . ALA B 1 9 ? -23.359 60.025 -0.255 1.00 29.00 8 ALA B C 1
ATOM 1980 O O . ALA B 1 9 ? -23.525 61.055 -0.893 1.00 31.63 8 ALA B O 1
ATOM 1982 N N . THR B 1 10 ? -22.869 60.027 0.977 1.00 29.64 9 THR B N 1
ATOM 1983 C CA . THR B 1 10 ? -22.484 61.273 1.621 1.00 30.79 9 THR B CA 1
ATOM 1984 C C . THR B 1 10 ? -21.400 62.030 0.847 1.00 30.75 9 THR B C 1
ATOM 1985 O O . THR B 1 10 ? -21.505 63.249 0.617 1.00 29.31 9 THR B O 1
ATOM 1989 N N . LYS B 1 11 ? -20.406 61.294 0.386 1.00 31.55 10 LYS B N 1
ATOM 1990 C CA . LYS B 1 11 ? -19.347 61.882 -0.453 1.00 30.64 10 LYS B CA 1
ATOM 1991 C C . LYS B 1 11 ? -19.892 62.500 -1.744 1.00 30.89 10 LYS B C 1
ATOM 1992 O O . LYS B 1 11 ? -19.547 63.638 -2.097 1.00 29.14 10 LYS B O 1
ATOM 1998 N N . PHE B 1 12 ? -20.721 61.723 -2.461 1.00 31.35 11 PHE B N 1
ATOM 1999 C CA . PHE B 1 12 ? -21.331 62.119 -3.713 1.00 30.72 11 PHE B CA 1
ATOM 2000 C C . PHE B 1 12 ? -22.186 63.356 -3.534 1.00 30.43 11 PHE B C 1
ATOM 2001 O O . PHE B 1 12 ? -22.109 64.317 -4.332 1.00 29.43 11 PHE B O 1
ATOM 2009 N N . ALA B 1 13 ? -22.999 63.357 -2.483 1.00 28.78 12 ALA B N 1
ATOM 2010 C CA . ALA B 1 13 ? -23.858 64.504 -2.189 1.00 28.96 12 ALA B CA 1
ATOM 2011 C C . ALA B 1 13 ? -23.042 65.740 -1.811 1.00 29.08 12 ALA B C 1
ATOM 2012 O O . ALA B 1 13 ? -23.329 66.834 -2.232 1.00 28.94 12 ALA B O 1
ATOM 2014 N N . SER B 1 14 ? -22.014 65.559 -0.995 1.00 27.34 13 SER B N 1
ATOM 2015 C CA . SER B 1 14 ? -21.109 66.642 -0.629 1.00 31.11 13 SER B CA 1
ATOM 2016 C C . SER B 1 14 ? -20.403 67.244 -1.838 1.00 30.54 13 SER B C 1
ATOM 2017 O O . SER B 1 14 ? -20.290 68.465 -1.984 1.00 31.15 13 SER B O 1
ATOM 2020 N N . ASP B 1 15 ? -19.923 66.377 -2.718 1.00 32.91 14 ASP B N 1
ATOM 2021 C CA . ASP B 1 15 ? -19.294 66.834 -3.946 1.00 29.63 14 ASP B CA 1
ATOM 2022 C C . ASP B 1 15 ? -20.263 67.666 -4.796 1.00 31.04 14 ASP B C 1
ATOM 2023 O O . ASP B 1 15 ? -19.909 68.724 -5.324 1.00 31.24 14 ASP B O 1
ATOM 2028 N N . HIS B 1 16 ? -21.506 67.223 -4.894 1.00 30.27 15 HIS B N 1
ATOM 2029 C CA . HIS B 1 16 ? -22.504 68.007 -5.612 1.00 30.82 15 HIS B CA 1
ATOM 2030 C C . HIS B 1 16 ? -22.742 69.386 -5.001 1.00 31.96 15 HIS B C 1
ATOM 2031 O O . HIS B 1 16 ? -22.916 70.343 -5.738 1.00 33.38 15 HIS B O 1
ATOM 2038 N N . GLU B 1 17 ? -22.736 69.478 -3.683 1.00 31.53 16 GLU B N 1
ATOM 2039 C CA . GLU B 1 17 ? -22.897 70.761 -2.992 1.00 34.48 16 GLU B CA 1
ATOM 2040 C C . GLU B 1 17 ? -21.680 71.679 -2.997 1.00 32.44 16 GLU B C 1
ATOM 2041 O O . GLU B 1 17 ? -21.803 72.827 -2.616 1.00 33.92 16 GLU B O 1
ATOM 2047 N N . SER B 1 18 ? -20.521 71.166 -3.372 1.00 30.44 17 SER B N 1
ATOM 2048 C CA . SER B 1 18 ? -19.260 71.864 -3.207 1.00 31.90 17 SER B CA 1
ATOM 2049 C C . SER B 1 18 ? -19.139 73.094 -4.079 1.00 35.66 17 SER B C 1
ATOM 2050 O O . SER B 1 18 ? -18.393 73.997 -3.741 1.00 38.78 17 SER B O 1
ATOM 2053 N N . GLY B 1 19 ? -19.816 73.097 -5.215 1.00 33.45 18 GLY B N 1
ATOM 2054 C CA . GLY B 1 19 ? -19.657 74.149 -6.210 1.00 34.18 18 GLY B CA 1
ATOM 2055 C C . GLY B 1 19 ? -18.675 73.815 -7.312 1.00 35.90 18 GLY B C 1
ATOM 2056 O O . GLY B 1 19 ? -18.582 74.536 -8.302 1.00 35.16 18 GLY B O 1
ATOM 2057 N N . LYS B 1 20 ? -17.920 72.747 -7.133 1.00 32.92 19 LYS B N 1
ATOM 2058 C CA . LYS B 1 20 ? -16.987 72.274 -8.156 1.00 35.32 19 LYS B CA 1
ATOM 2059 C C . LYS B 1 20 ? -17.716 71.722 -9.360 1.00 31.44 19 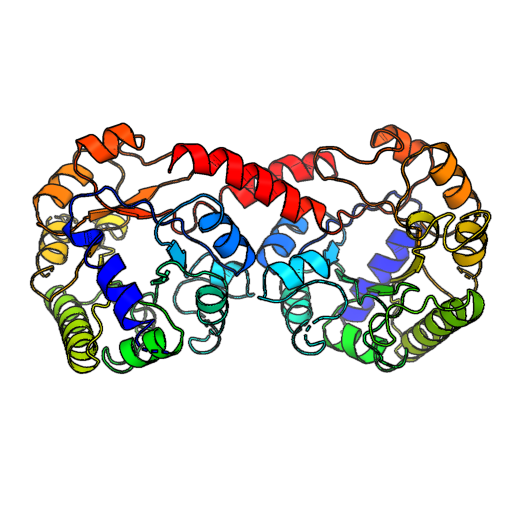LYS B C 1
ATOM 2060 O O . LYS B 1 20 ? -18.848 71.242 -9.230 1.00 31.90 19 LYS B O 1
ATOM 2066 N N . LEU B 1 21 ? -17.090 71.807 -10.535 1.00 31.36 20 LEU B N 1
ATOM 2067 C CA . LEU B 1 21 ? -17.617 71.133 -11.713 1.00 29.88 20 LEU B CA 1
ATOM 2068 C C . LEU B 1 21 ? -17.236 69.650 -11.592 1.00 31.94 20 LEU B C 1
ATOM 2069 O O . LEU B 1 21 ? -16.055 69.300 -11.486 1.00 30.91 20 LEU B O 1
ATOM 2074 N N . LEU B 1 22 ? -18.245 68.787 -11.538 1.00 31.53 21 LEU B N 1
ATOM 2075 C CA . LEU B 1 22 ? -18.039 67.354 -11.387 1.00 29.04 21 LEU B CA 1
ATOM 2076 C C . LEU B 1 22 ? -18.145 66.674 -12.732 1.00 28.41 21 LEU B C 1
ATOM 2077 O O . LEU B 1 22 ? -19.191 66.722 -13.372 1.00 31.42 21 LEU B O 1
ATOM 2082 N N . VAL B 1 23 ? -17.091 65.998 -13.140 1.00 29.36 22 VAL B N 1
ATOM 2083 C CA . VAL B 1 23 ? -17.184 65.181 -14.352 1.00 29.64 22 VAL B CA 1
ATOM 2084 C C . VAL B 1 23 ? -17.413 63.745 -13.916 1.00 30.00 22 VAL B C 1
ATOM 2085 O O . VAL B 1 23 ? -16.625 63.198 -13.116 1.00 28.85 22 VAL B O 1
ATOM 2089 N N . LEU B 1 24 ? -18.459 63.132 -14.431 1.00 29.05 23 LEU B N 1
ATOM 2090 C CA . LEU B 1 24 ? -18.896 61.787 -13.968 1.00 27.48 23 LEU B CA 1
ATOM 2091 C C . LEU B 1 24 ? -19.066 60.945 -15.251 1.00 30.08 23 LEU B C 1
ATOM 2092 O O . LEU B 1 24 ? -20.147 60.825 -15.785 1.00 30.27 23 LEU B O 1
ATOM 2097 N N . PRO B 1 25 ? -17.952 60.417 -15.777 1.00 29.55 24 PRO B N 1
ATOM 2098 C CA . PRO B 1 25 ? -18.015 59.736 -17.064 1.00 28.43 24 PRO B CA 1
ATOM 2099 C C . PRO B 1 25 ? -19.016 58.601 -17.068 1.00 29.84 24 PRO B C 1
ATOM 2100 O O . PRO B 1 25 ? -19.183 57.925 -16.045 1.00 32.48 24 PRO B O 1
ATOM 2104 N N . THR B 1 26 ? -19.649 58.396 -18.231 1.00 32.05 25 THR B N 1
ATOM 2105 C CA . THR B 1 26 ? -20.781 57.450 -18.348 1.00 30.75 25 THR B CA 1
ATOM 2106 C C . THR B 1 26 ? -20.375 56.114 -18.937 1.00 29.70 25 THR B C 1
ATOM 2107 O O . THR B 1 26 ? -19.952 56.037 -20.135 1.00 29.98 25 THR B O 1
ATOM 2111 N N . VAL B 1 27 ? -20.479 55.106 -18.080 1.00 30.98 26 VAL B N 1
ATOM 2112 C CA . VAL B 1 27 ? -20.019 53.743 -18.327 1.00 31.07 26 VAL B CA 1
ATOM 2113 C C . VAL B 1 27 ? -21.168 52.783 -18.650 1.00 31.68 26 VAL B C 1
ATOM 2114 O O . VAL B 1 27 ? -22.355 53.137 -18.584 1.00 30.87 26 VAL B O 1
ATOM 2118 N N . TRP B 1 28 ? -20.795 51.559 -19.043 1.00 28.54 27 TRP B N 1
ATOM 2119 C CA . TRP B 1 28 ? -21.792 50.555 -19.407 1.00 29.53 27 TRP B CA 1
ATOM 2120 C C . TRP B 1 28 ? -21.458 49.133 -18.976 1.00 28.46 27 TRP B C 1
ATOM 2121 O O . TRP B 1 28 ? -22.221 48.213 -19.274 1.00 28.33 27 TRP B O 1
ATOM 2132 N N . ASP B 1 29 ? -20.360 48.960 -18.231 1.00 28.76 28 ASP B N 1
ATOM 2133 C CA . ASP B 1 29 ? -19.897 47.634 -17.776 1.00 28.00 28 ASP B CA 1
ATOM 2134 C C . ASP B 1 29 ? -18.762 47.794 -16.777 1.00 30.19 28 ASP B C 1
ATOM 2135 O O . ASP B 1 29 ? -18.383 48.926 -16.442 1.00 30.52 28 ASP B O 1
ATOM 2140 N N . THR B 1 30 ? -18.258 46.681 -16.249 1.00 28.33 29 THR B N 1
ATOM 2141 C CA . THR B 1 30 ? -17.247 46.764 -15.185 1.00 29.49 29 THR B CA 1
ATOM 2142 C C . THR B 1 30 ? -15.909 47.213 -15.739 1.00 30.96 29 THR B C 1
ATOM 2143 O O . THR B 1 30 ? -15.079 47.728 -14.995 1.00 30.33 29 THR B O 1
ATOM 2147 N N . TRP B 1 31 ? -15.717 47.033 -17.047 1.00 28.83 30 TRP B N 1
ATOM 2148 C CA . TRP B 1 31 ? -14.457 47.338 -17.726 1.00 28.44 30 TRP B CA 1
ATOM 2149 C C . TRP B 1 31 ? -14.327 48.871 -17.865 1.00 29.54 30 TRP B C 1
ATOM 2150 O O . TRP B 1 31 ? -13.377 49.508 -17.405 1.00 31.35 30 TRP B O 1
ATOM 2161 N N . SER B 1 32 ? -15.329 49.475 -18.487 1.00 30.41 31 SER B N 1
ATOM 2162 C CA . SER B 1 32 ? -15.441 50.919 -18.548 1.00 31.00 31 SER B CA 1
ATOM 2163 C C . SER B 1 32 ? -15.480 51.601 -17.160 1.00 31.04 31 SER B C 1
ATOM 2164 O O . SER B 1 32 ? -14.819 52.629 -16.967 1.00 30.39 31 SER B O 1
ATOM 2167 N N . ALA B 1 33 ? -16.140 50.986 -16.182 1.00 28.70 32 ALA B N 1
ATOM 2168 C CA . ALA B 1 33 ? -16.172 51.518 -14.830 1.00 29.42 32 ALA B CA 1
ATOM 2169 C C . ALA B 1 33 ? -14.773 51.576 -14.236 1.00 30.36 32 ALA B C 1
ATOM 2170 O O . ALA B 1 33 ? -14.363 52.593 -13.661 1.00 28.82 32 ALA B O 1
ATOM 2172 N N . GLY B 1 34 ? -14.011 50.496 -14.425 1.00 31.02 33 GLY B N 1
ATOM 2173 C CA . GLY B 1 34 ? -12.643 50.417 -13.914 1.00 31.43 33 GLY B CA 1
ATOM 2174 C C . GLY B 1 34 ? -11.753 51.499 -14.460 1.00 31.32 33 GLY B C 1
ATOM 2175 O O . GLY B 1 34 ? -10.940 52.058 -13.734 1.00 32.08 33 GLY B O 1
ATOM 2176 N N . LEU B 1 35 ? -11.946 51.829 -15.743 1.00 30.14 34 LEU B N 1
ATOM 2177 C CA . LEU B 1 35 ? -11.193 52.853 -16.409 1.00 28.97 34 LEU B CA 1
ATOM 2178 C C . LEU B 1 35 ? -11.453 54.223 -15.795 1.00 29.84 34 LEU B C 1
ATOM 2179 O O . LEU B 1 35 ? -10.514 55.032 -15.647 1.00 32.34 34 LEU B O 1
ATOM 2184 N N . VAL B 1 36 ? -12.694 54.461 -15.381 1.00 30.69 35 VAL B N 1
ATOM 2185 C CA . VAL B 1 36 ? -13.045 55.754 -14.778 1.00 30.16 35 VAL B CA 1
ATOM 2186 C C . VAL B 1 36 ? -12.342 55.920 -13.394 1.00 31.55 35 VAL B C 1
ATOM 2187 O O . VAL B 1 36 ? -11.746 56.966 -13.072 1.00 31.43 35 VAL B O 1
ATOM 2191 N N . GLU B 1 37 ? -12.395 54.867 -12.581 1.00 31.20 36 GLU B N 1
ATOM 2192 C CA . GLU B 1 37 ? -11.755 54.876 -11.272 1.00 33.76 36 GLU B CA 1
ATOM 2193 C C . GLU B 1 37 ? -10.235 55.038 -11.437 1.00 33.36 36 GLU B C 1
ATOM 2194 O O . GLU B 1 37 ? -9.617 55.864 -10.771 1.00 32.09 36 GLU B O 1
ATOM 2200 N N . GLU B 1 38 ? -9.646 54.290 -12.389 1.00 31.80 37 GLU B N 1
ATOM 2201 C CA A GLU B 1 38 ? -8.195 54.361 -12.584 0.50 32.73 37 GLU B CA 1
ATOM 2202 C CA B GLU B 1 38 ? -8.209 54.326 -12.707 0.50 33.37 37 GLU B CA 1
ATOM 2203 C C . GLU B 1 38 ? -7.763 55.748 -13.047 1.00 31.70 37 GLU B C 1
ATOM 2204 O O . GLU B 1 38 ? -6.668 56.197 -12.711 1.00 30.93 37 GLU B O 1
ATOM 2215 N N . ALA B 1 39 ? -8.639 56.450 -13.735 1.00 30.57 38 ALA B N 1
ATOM 2216 C CA . ALA B 1 39 ? -8.352 57.788 -14.277 1.00 32.33 38 ALA B CA 1
ATOM 2217 C C . ALA B 1 39 ? -8.513 58.890 -13.240 1.00 33.49 38 ALA B C 1
ATOM 2218 O O . ALA B 1 39 ? -8.236 60.072 -13.508 1.00 34.11 38 ALA B O 1
ATOM 2220 N N . GLY B 1 40 ? -8.978 58.532 -12.047 1.00 33.43 39 GLY B N 1
ATOM 2221 C CA . GLY B 1 40 ? -9.008 59.469 -10.932 1.00 35.00 39 GLY B CA 1
ATOM 2222 C C . GLY B 1 40 ? -10.293 60.239 -10.674 1.00 35.01 39 GLY B C 1
ATOM 2223 O O . GLY B 1 40 ? -10.310 61.141 -9.823 1.00 34.28 39 GLY B O 1
ATOM 2224 N N . PHE B 1 41 ? -11.378 59.894 -11.370 1.00 32.12 40 PHE B N 1
ATOM 2225 C CA . PHE B 1 41 ? -12.625 60.581 -11.186 1.00 31.41 40 PHE B CA 1
ATOM 2226 C C . PHE B 1 41 ? -13.209 60.255 -9.832 1.00 33.61 40 PHE B C 1
ATOM 2227 O O . PHE B 1 41 ? -12.902 59.209 -9.278 1.00 31.65 40 PHE B O 1
ATOM 2235 N N . SER B 1 42 ? -14.049 61.166 -9.339 1.00 32.91 41 SER B N 1
ATOM 2236 C CA . SER B 1 42 ? -14.628 61.062 -7.998 1.00 35.54 41 SER B CA 1
ATOM 2237 C C . SER B 1 42 ? -15.973 60.357 -7.955 1.00 32.38 41 SER B C 1
ATOM 2238 O O . SER B 1 42 ? -16.522 60.143 -6.869 1.00 31.79 41 SER B O 1
ATOM 2241 N N . GLY B 1 43 ? -16.456 59.970 -9.125 1.00 31.58 42 GLY B N 1
ATOM 2242 C CA . GLY B 1 43 ? -17.704 59.255 -9.258 1.00 29.73 42 GLY B CA 1
ATOM 2243 C C . GLY B 1 43 ? -17.958 58.965 -10.713 1.00 30.34 42 GLY B C 1
ATOM 2244 O O . GLY B 1 43 ? -17.204 59.368 -11.584 1.00 31.19 42 GLY B O 1
ATOM 2245 N N . LEU B 1 44 ? -19.024 58.236 -10.982 1.00 28.98 43 LEU B N 1
ATOM 2246 C CA . LEU B 1 44 ? -19.342 57.875 -12.369 1.00 29.29 43 LEU B CA 1
ATOM 2247 C C . LEU B 1 44 ? -20.817 57.693 -12.543 1.00 31.04 43 LEU B C 1
ATOM 2248 O O . LEU B 1 44 ? -21.578 57.667 -11.567 1.00 29.50 43 LEU B O 1
ATOM 2253 N N . THR B 1 45 ? -21.254 57.665 -13.798 1.00 28.95 44 THR B N 1
ATOM 2254 C CA . THR B 1 45 ? -22.641 57.467 -14.137 1.00 30.33 44 THR B CA 1
ATOM 2255 C C . THR B 1 45 ? -22.728 56.241 -15.009 1.00 31.50 44 THR B C 1
ATOM 2256 O O . THR B 1 45 ? -21.769 55.890 -15.696 1.00 29.88 44 THR B O 1
ATOM 2260 N N . ILE B 1 46 ? -23.885 55.587 -14.967 1.00 30.23 45 ILE B N 1
ATOM 2261 C CA . ILE B 1 46 ? -24.179 54.432 -15.834 1.00 28.34 45 ILE B CA 1
ATOM 2262 C C . ILE B 1 46 ? -25.254 54.838 -16.802 1.00 31.28 45 ILE B C 1
ATOM 2263 O O . ILE B 1 46 ? -26.319 55.330 -16.407 1.00 30.27 45 ILE B O 1
ATOM 2268 N N . GLY B 1 47 ? -24.978 54.632 -18.090 1.00 30.43 46 GLY B N 1
ATOM 2269 C CA . GLY B 1 47 ? -25.877 55.051 -19.146 1.00 29.80 46 GLY B CA 1
ATOM 2270 C C . GLY B 1 47 ? -26.802 53.934 -19.569 1.00 31.37 46 GLY B C 1
ATOM 2271 O O . GLY B 1 47 ? -26.347 52.814 -19.936 1.00 29.78 46 GLY B O 1
ATOM 2272 N N . SER B 1 48 ? -28.099 54.226 -19.635 1.00 31.49 47 SER B N 1
ATOM 2273 C CA . SER B 1 48 ? -29.049 53.172 -20.021 1.00 29.78 47 SER B CA 1
ATOM 2274 C C . SER B 1 48 ? -28.891 52.736 -21.486 1.00 29.68 47 SER B C 1
ATOM 2275 O O . SER B 1 48 ? -28.984 51.553 -21.776 1.00 30.02 47 SER B O 1
ATOM 2278 N N . HIS B 1 49 ? -28.672 53.672 -22.392 1.00 30.52 48 HIS B N 1
ATOM 2279 C CA . HIS B 1 49 ? -28.464 53.373 -23.826 1.00 32.18 48 HIS B CA 1
ATOM 2280 C C . HIS B 1 49 ? -27.222 52.498 -24.037 1.00 28.41 48 HIS B C 1
ATOM 2281 O O . HIS B 1 49 ? -27.314 51.440 -24.680 1.00 31.62 48 HIS B O 1
ATOM 2288 N N . PRO B 1 50 ? -26.057 52.929 -23.525 1.00 30.02 49 PRO B N 1
ATOM 2289 C CA . PRO B 1 50 ? -24.909 52.057 -23.736 1.00 28.39 49 PRO B CA 1
ATOM 2290 C C . PRO B 1 50 ? -24.953 50.691 -23.027 1.00 29.84 49 PRO B C 1
ATOM 2291 O O . PRO B 1 50 ? -24.463 49.725 -23.599 1.00 30.10 49 PRO B O 1
ATOM 2295 N N . VAL B 1 51 ? -25.569 50.588 -21.860 1.00 29.31 50 VAL B N 1
ATOM 2296 C CA . VAL B 1 51 ? -25.770 49.271 -21.258 1.00 28.75 50 VAL B CA 1
ATOM 2297 C C . VAL B 1 51 ? -26.672 48.407 -22.136 1.00 29.06 50 VAL B C 1
ATOM 2298 O O . VAL B 1 51 ? -26.390 47.212 -22.386 1.00 28.22 50 VAL B O 1
ATOM 2302 N N . ALA B 1 52 ? -27.791 48.988 -22.582 1.00 30.14 51 ALA B N 1
ATOM 2303 C CA . ALA B 1 52 ? -28.701 48.231 -23.412 1.00 29.41 51 ALA B CA 1
ATOM 2304 C C . ALA B 1 52 ? -28.046 47.753 -24.702 1.00 29.11 51 ALA B C 1
ATOM 2305 O O . ALA B 1 52 ? -28.187 46.585 -25.108 1.00 29.79 51 ALA B O 1
ATOM 2307 N N . ASP B 1 53 ? -27.287 48.614 -25.353 1.00 25.55 52 ASP B N 1
ATOM 2308 C CA . ASP B 1 53 ? -26.616 48.178 -26.575 1.00 28.78 52 ASP B CA 1
ATOM 2309 C C . ASP B 1 53 ? -25.574 47.073 -26.401 1.00 29.07 52 ASP B C 1
ATOM 2310 O O . ASP B 1 53 ? -25.310 46.284 -27.347 1.00 30.50 52 ASP B O 1
ATOM 2315 N N . ALA B 1 54 ? -24.994 47.031 -25.213 1.00 30.00 53 ALA B N 1
ATOM 2316 C CA . ALA B 1 54 ? -23.952 46.065 -24.865 1.00 30.40 53 ALA B CA 1
ATOM 2317 C C . ALA B 1 54 ? -24.518 44.773 -24.282 1.00 29.32 53 ALA B C 1
ATOM 2318 O O . ALA B 1 54 ? -23.766 43.807 -24.130 1.00 29.94 53 ALA B O 1
ATOM 2320 N N . THR B 1 55 ? -25.829 44.713 -24.042 1.00 28.86 54 THR B N 1
ATOM 2321 C CA . THR B 1 55 ? -26.450 43.533 -23.400 1.00 29.45 54 THR B CA 1
ATOM 2322 C C . THR B 1 55 ? -27.623 43.010 -24.235 1.00 31.24 54 THR B C 1
ATOM 2323 O O . THR B 1 55 ? -28.470 42.287 -23.740 1.00 31.44 54 THR B O 1
ATOM 2327 N N . GLY B 1 56 ? -27.612 43.297 -25.530 1.00 29.22 55 GLY B N 1
ATOM 2328 C CA . GLY B 1 56 ? -28.565 42.699 -26.423 1.00 31.00 55 GLY B CA 1
ATOM 2329 C C . GLY B 1 56 ? -29.938 43.336 -26.425 1.00 31.22 55 GLY B C 1
ATOM 2330 O O . GLY B 1 56 ? -30.887 42.716 -26.883 1.00 34.61 55 GLY B O 1
ATOM 2331 N N . SER B 1 57 ? -30.044 44.579 -25.938 1.00 30.33 56 SER B N 1
ATOM 2332 C CA . SER B 1 57 ? -31.340 45.262 -25.841 1.00 32.02 56 SER B CA 1
ATOM 2333 C C . SER B 1 57 ? -31.261 46.627 -26.552 1.00 35.32 56 SER B C 1
ATOM 2334 O O . SER B 1 57 ? -30.402 46.852 -27.442 1.00 35.65 56 SER B O 1
ATOM 2337 N N . SER B 1 58 ? -32.137 47.533 -26.164 1.00 37.58 57 SER B N 1
ATOM 2338 C CA . SER B 1 58 ? -32.154 48.885 -26.704 1.00 39.09 57 SER B CA 1
ATOM 2339 C C . SER B 1 58 ? -32.709 49.848 -25.658 1.00 41.03 57 SER B C 1
ATOM 2340 O O . SER B 1 58 ? -33.304 49.411 -24.668 1.00 40.52 57 SER B O 1
ATOM 2343 N N . ASP B 1 59 ? -32.420 51.146 -25.845 1.00 40.32 58 ASP B N 1
ATOM 2344 C CA . ASP B 1 59 ? -32.868 52.201 -24.923 1.00 38.80 58 ASP B CA 1
ATOM 2345 C C . ASP B 1 59 ? -34.413 52.293 -24.888 1.00 40.84 58 ASP B C 1
ATOM 2346 O O . ASP B 1 59 ? -35.096 51.615 -25.666 1.00 41.44 58 ASP B O 1
ATOM 2351 N N . GLY B 1 60 ? -34.949 53.089 -23.960 1.00 40.48 59 GLY B N 1
ATOM 2352 C CA . GLY B 1 60 ? -36.388 53.308 -23.849 1.00 36.58 59 GLY B CA 1
ATOM 2353 C C . GLY B 1 60 ? -37.136 52.264 -23.031 1.00 36.58 59 GLY B C 1
ATOM 2354 O O . GLY B 1 60 ? -38.269 51.931 -23.337 1.00 34.66 59 GLY B O 1
ATOM 2355 N N . GLU B 1 61 ? -36.498 51.772 -21.974 1.00 33.98 60 GLU B N 1
ATOM 2356 C CA . GLU B 1 61 ? -37.063 50.770 -21.059 1.00 35.67 60 GLU B CA 1
ATOM 2357 C C . GLU B 1 61 ? -37.406 49.475 -21.747 1.00 35.46 60 GLU B C 1
ATOM 2358 O O . GLU B 1 61 ? -38.331 48.763 -21.357 1.00 37.00 60 GLU B O 1
ATOM 2364 N N . ASN B 1 62 ? -36.616 49.145 -22.763 1.00 37.56 61 ASN B N 1
ATOM 2365 C CA . ASN B 1 62 ? -36.700 47.829 -23.369 1.00 38.28 61 ASN B CA 1
ATOM 2366 C C . ASN B 1 62 ? -35.969 46.764 -22.542 1.00 38.02 61 ASN B C 1
ATOM 2367 O O . ASN B 1 62 ? -36.277 45.562 -22.647 1.00 35.33 61 ASN B O 1
ATOM 2380 N N . ASN B 1 64 ? -35.029 44.554 -19.300 1.00 34.91 63 ASN B N 1
ATOM 2381 C CA . ASN B 1 64 ? -35.684 44.082 -18.071 1.00 36.14 63 ASN B CA 1
ATOM 2382 C C . ASN B 1 64 ? -34.998 44.822 -16.920 1.00 35.88 63 ASN B C 1
ATOM 2383 O O . ASN B 1 64 ? -33.773 44.854 -16.877 1.00 35.28 63 ASN B O 1
ATOM 2388 N N . PHE B 1 65 ? -35.771 45.417 -16.003 1.00 33.69 64 PHE B N 1
ATOM 2389 C CA . PHE B 1 65 ? -35.193 46.220 -14.947 1.00 32.53 64 PHE B CA 1
ATOM 2390 C C . PHE B 1 65 ? -34.287 45.369 -14.064 1.00 30.58 64 PHE B C 1
ATOM 2391 O O . PHE B 1 65 ? -33.251 45.837 -13.609 1.00 30.99 64 PHE B O 1
ATOM 2399 N N . ALA B 1 66 ? -34.693 44.127 -13.817 1.00 32.94 65 ALA B N 1
ATOM 2400 C CA . ALA B 1 66 ? -33.924 43.231 -12.945 1.00 31.88 65 ALA B CA 1
ATOM 2401 C C . ALA B 1 66 ? -32.575 42.921 -13.590 1.00 31.76 65 ALA B C 1
ATOM 2402 O O . ALA B 1 66 ? -31.531 42.961 -12.918 1.00 33.45 65 ALA B O 1
ATOM 2404 N N . ASP B 1 67 ? -32.566 42.656 -14.888 1.00 34.64 66 ASP B N 1
ATOM 2405 C CA . ASP B 1 67 ? -31.308 42.467 -15.606 1.00 35.03 66 ASP B CA 1
ATOM 2406 C C . ASP B 1 67 ? -30.405 43.703 -15.553 1.00 33.31 66 ASP B C 1
ATOM 2407 O O . ASP B 1 67 ? -29.191 43.593 -15.419 1.00 33.47 66 ASP B O 1
ATOM 2412 N N . TYR B 1 68 ? -31.004 44.886 -15.682 1.00 32.01 67 TYR B N 1
ATOM 2413 C CA . TYR B 1 68 ? -30.257 46.124 -15.640 1.00 31.78 67 TYR B CA 1
ATOM 2414 C C . TYR B 1 68 ? -29.653 46.298 -14.251 1.00 30.01 67 TYR B C 1
ATOM 2415 O O . TYR B 1 68 ? -28.490 46.649 -14.130 1.00 31.56 67 TYR B O 1
ATOM 2432 N N . ALA B 1 70 ? -28.798 44.010 -12.248 1.00 32.31 69 ALA B N 1
ATOM 2433 C CA . ALA B 1 70 ? -27.689 43.054 -12.144 1.00 31.59 69 ALA B CA 1
ATOM 2434 C C . ALA B 1 70 ? -26.353 43.611 -12.697 1.00 32.66 69 ALA B C 1
ATOM 2435 O O . ALA B 1 70 ? -25.278 43.380 -12.128 1.00 33.66 69 ALA B O 1
ATOM 2437 N N . VAL B 1 71 ? -26.434 44.355 -13.794 1.00 32.50 70 VAL B N 1
ATOM 2438 C CA . VAL B 1 71 ? -25.296 45.066 -14.356 1.00 32.55 70 VAL B CA 1
ATOM 2439 C C . VAL B 1 71 ? -24.835 46.160 -13.374 1.00 30.79 70 VAL B C 1
ATOM 2440 O O . VAL B 1 71 ? -23.644 46.280 -13.094 1.00 30.97 70 VAL B O 1
ATOM 2444 N N . VAL B 1 72 ? -25.772 46.935 -12.838 1.00 32.31 71 VAL B N 1
ATOM 2445 C CA . VAL B 1 72 ? -25.430 47.972 -11.844 1.00 29.94 71 VAL B CA 1
ATOM 2446 C C . VAL B 1 72 ? -24.691 47.363 -10.678 1.00 30.53 71 VAL B C 1
ATOM 2447 O O . VAL B 1 72 ? -23.672 47.918 -10.248 1.00 29.86 71 VAL B O 1
ATOM 2451 N N . LYS B 1 73 ? -25.183 46.239 -10.148 1.00 31.01 72 LYS B N 1
ATOM 2452 C CA . LYS B 1 73 ? -24.561 45.611 -9.000 1.00 30.47 72 LYS B CA 1
ATOM 2453 C C . LYS B 1 73 ? -23.100 45.194 -9.261 1.00 30.60 72 LYS B C 1
ATOM 2454 O O . LYS B 1 73 ? -22.245 45.285 -8.381 1.00 29.93 72 LYS B O 1
ATOM 2457 N N . LYS B 1 74 ? -22.829 44.705 -10.465 1.00 30.52 73 LYS B N 1
ATOM 2458 C CA . LYS B 1 74 ? -21.462 44.358 -10.853 1.00 32.19 73 LYS B CA 1
ATOM 2459 C C . LYS B 1 74 ? -20.586 45.620 -10.875 1.00 30.38 73 LYS B C 1
ATOM 2460 O O . LYS B 1 74 ? -19.423 45.580 -10.429 1.00 30.74 73 LYS B O 1
ATOM 2466 N N . ILE B 1 75 ? -21.122 46.699 -11.444 1.00 30.80 74 ILE B N 1
ATOM 2467 C CA . ILE B 1 75 ? -20.386 47.982 -11.539 1.00 31.75 74 ILE B CA 1
ATOM 2468 C C . ILE B 1 75 ? -20.077 48.517 -10.149 1.00 32.73 74 ILE B C 1
ATOM 2469 O O . ILE B 1 75 ? -18.921 48.873 -9.844 1.00 32.48 74 ILE B O 1
ATOM 2474 N N . THR B 1 76 ? -21.071 48.524 -9.268 1.00 34.44 75 THR B N 1
ATOM 2475 C CA . THR B 1 76 ? -20.842 49.094 -7.969 1.00 32.75 75 THR B CA 1
ATOM 2476 C C . THR B 1 76 ? -19.880 48.233 -7.153 1.00 32.41 75 THR B C 1
ATOM 2477 O O . THR B 1 76 ? -19.143 48.757 -6.322 1.00 40.24 75 THR B O 1
ATOM 2481 N N . SER B 1 77 ? -19.892 46.913 -7.370 1.00 32.87 76 SER B N 1
ATOM 2482 C CA . SER B 1 77 ? -18.918 46.004 -6.768 1.00 35.33 76 SER B CA 1
ATOM 2483 C C . SER B 1 77 ? -17.535 46.182 -7.319 1.00 35.28 76 SER B C 1
ATOM 2484 O O . SER B 1 77 ? -16.568 45.909 -6.643 1.00 39.18 76 SER B O 1
ATOM 2487 N N . ALA B 1 78 ? -17.433 46.630 -8.559 1.00 32.84 77 ALA B N 1
ATOM 2488 C CA . ALA B 1 78 ? -16.146 46.700 -9.225 1.00 32.26 77 ALA B CA 1
ATOM 2489 C C . ALA B 1 78 ? -15.354 47.960 -8.867 1.00 33.38 77 ALA B C 1
ATOM 2490 O O . ALA B 1 78 ? -14.127 47.998 -9.055 1.00 34.67 77 ALA B O 1
ATOM 2492 N N . VAL B 1 79 ? -16.019 49.004 -8.377 1.00 31.15 78 VAL B N 1
ATOM 2493 C CA . VAL B 1 79 ? -15.323 50.264 -8.088 1.00 32.77 78 VAL B CA 1
ATOM 2494 C C . VAL B 1 79 ? -15.572 50.696 -6.641 1.00 31.98 78 VAL B C 1
ATOM 2495 O O . VAL B 1 79 ? -16.509 50.241 -6.031 1.00 35.45 78 VAL B O 1
ATOM 2499 N N . SER B 1 80 ? -14.736 51.597 -6.142 1.00 31.76 79 SER B N 1
ATOM 2500 C CA A SER B 1 80 ? -14.860 52.130 -4.797 0.50 33.09 79 SER B CA 1
ATOM 2501 C CA B SER B 1 80 ? -14.911 52.117 -4.789 0.50 32.58 79 SER B CA 1
ATOM 2502 C C . SER B 1 80 ? -15.228 53.608 -4.802 1.00 33.43 79 SER B C 1
ATOM 2503 O O . SER B 1 80 ? -15.035 54.315 -3.812 1.00 32.71 79 SER B O 1
ATOM 2508 N N . ILE B 1 81 ? -15.765 54.090 -5.901 1.00 29.77 80 ILE B N 1
ATOM 2509 C CA . ILE B 1 81 ? -16.235 55.486 -6.010 1.00 29.49 80 ILE B CA 1
ATOM 2510 C C . ILE B 1 81 ? -17.741 55.450 -6.203 1.00 28.04 80 ILE B C 1
ATOM 2511 O O . ILE B 1 81 ? -18.301 54.418 -6.556 1.00 29.10 80 ILE B O 1
ATOM 2516 N N . PRO B 1 82 ? -18.444 56.538 -5.860 1.00 29.56 81 PRO B N 1
ATOM 2517 C CA . PRO B 1 82 ? -19.896 56.547 -6.045 1.00 29.45 81 PRO B CA 1
ATOM 2518 C C . PRO B 1 82 ? -20.370 56.391 -7.477 1.00 30.93 81 PRO B C 1
ATOM 2519 O O . PRO B 1 82 ? -19.770 56.925 -8.429 1.00 31.27 81 PRO B O 1
ATOM 2523 N N . VAL B 1 83 ? -21.464 55.646 -7.602 1.00 29.58 82 VAL B N 1
ATOM 2524 C CA . VAL B 1 83 ? -22.080 55.324 -8.867 1.00 32.41 82 VAL B CA 1
ATOM 2525 C C . VAL B 1 83 ? -23.547 55.827 -8.910 1.00 30.87 82 VAL B C 1
ATOM 2526 O O . VAL B 1 83 ? -24.361 55.558 -7.994 1.00 30.05 82 VAL B O 1
ATOM 2530 N N . SER B 1 84 ? -23.875 56.545 -9.973 1.00 30.77 83 SER B N 1
ATOM 2531 C CA . SER B 1 84 ? -25.251 56.933 -10.276 1.00 30.73 83 SER B CA 1
ATOM 2532 C C . SER B 1 84 ? -25.736 56.203 -11.532 1.00 31.03 83 SER B C 1
ATOM 2533 O O . SER B 1 84 ? -24.965 56.001 -12.474 1.00 32.35 83 SER B O 1
ATOM 2536 N N . VAL B 1 85 ? -27.008 55.816 -11.531 1.00 29.17 84 VAL B N 1
ATOM 2537 C CA . VAL B 1 85 ? -27.620 55.041 -12.622 1.00 29.04 84 VAL B CA 1
ATOM 2538 C C . VAL B 1 85 ? -28.822 55.760 -13.243 1.00 30.15 84 VAL B C 1
ATOM 2539 O O . VAL B 1 85 ? -29.758 56.225 -12.558 1.00 30.27 84 VAL B O 1
ATOM 2543 N N . ASP B 1 86 ? -28.799 55.861 -14.564 1.00 30.72 85 ASP B N 1
ATOM 2544 C CA . ASP B 1 86 ? -29.920 56.390 -15.297 1.00 32.23 85 ASP B CA 1
ATOM 2545 C C . ASP B 1 86 ? -31.032 55.333 -15.338 1.00 31.36 85 ASP B C 1
ATOM 2546 O O . ASP B 1 86 ? -30.848 54.260 -15.926 1.00 31.31 85 ASP B O 1
ATOM 2551 N N . VAL B 1 87 ? -32.135 55.622 -14.655 1.00 29.92 86 VAL B N 1
ATOM 2552 C CA . VAL B 1 87 ? -33.284 54.694 -14.606 1.00 30.83 86 VAL B CA 1
ATOM 2553 C C . VAL B 1 87 ? -34.424 55.182 -15.528 1.00 32.09 86 VAL B C 1
ATOM 2554 O O . VAL B 1 87 ? -35.600 54.828 -15.365 1.00 30.70 86 VAL B O 1
ATOM 2558 N N . GLU B 1 88 ? -34.062 55.964 -16.538 1.00 31.02 87 GLU B N 1
ATOM 2559 C CA . GLU B 1 88 ? -35.015 56.367 -17.555 1.00 31.99 87 GLU B CA 1
ATOM 2560 C C . GLU B 1 88 ? -36.201 57.094 -16.876 1.00 31.56 87 GLU B C 1
ATOM 2561 O O . GLU B 1 88 ? -35.965 58.045 -16.154 1.00 32.15 87 GLU B O 1
ATOM 2567 N N . SER B 1 89 ? -37.439 56.654 -17.044 1.00 32.08 88 SER B N 1
ATOM 2568 C CA . SER B 1 89 ? -38.573 57.308 -16.379 1.00 30.26 88 SER B CA 1
ATOM 2569 C C . SER B 1 89 ? -38.975 56.604 -15.079 1.00 30.73 88 SER B C 1
ATOM 2570 O O . SER B 1 89 ? -39.978 56.964 -14.493 1.00 32.14 88 SER B O 1
ATOM 2573 N N . GLY B 1 90 ? -38.230 55.579 -14.670 1.00 30.11 89 GLY B N 1
ATOM 2574 C CA . GLY B 1 90 ? -38.565 54.814 -13.476 1.00 30.63 89 GLY B CA 1
ATOM 2575 C C . GLY B 1 90 ? -39.105 53.412 -13.711 1.00 30.98 89 GLY B C 1
ATOM 2576 O O . GLY B 1 90 ? -39.438 52.683 -12.754 1.00 31.13 89 GLY B O 1
ATOM 2577 N N . TYR B 1 91 ? -39.217 53.021 -14.967 1.00 32.45 90 TYR B N 1
ATOM 2578 C CA . TYR B 1 91 ? -39.569 51.632 -15.327 1.00 31.10 90 TYR B CA 1
ATOM 2579 C C . TYR B 1 91 ? -40.926 51.217 -14.793 1.00 32.48 90 TYR B C 1
ATOM 2580 O O . TYR B 1 91 ? -41.160 50.035 -14.517 1.00 32.18 90 TYR B O 1
ATOM 2589 N N . GLY B 1 92 ? -41.828 52.184 -14.647 1.00 32.27 91 GLY B N 1
ATOM 2590 C CA . GLY B 1 92 ? -43.156 51.888 -14.143 1.00 32.07 91 GLY B CA 1
ATOM 2591 C C . GLY B 1 92 ? -43.192 51.586 -12.664 1.00 33.09 91 GLY B C 1
ATOM 2592 O O . GLY B 1 92 ? -44.225 51.188 -12.153 1.00 32.02 91 GLY B O 1
ATOM 2593 N N . LEU B 1 93 ? -42.095 51.821 -11.947 1.00 30.62 92 LEU B N 1
ATOM 2594 C CA . LEU B 1 93 ? -42.034 51.514 -10.505 1.00 29.84 92 LEU B CA 1
ATOM 2595 C C . LEU B 1 93 ? -42.475 52.709 -9.673 1.00 29.95 92 LEU B C 1
ATOM 2596 O O . LEU B 1 93 ? -42.332 53.846 -10.109 1.00 30.72 92 LEU B O 1
ATOM 2601 N N . SER B 1 94 ? -42.962 52.462 -8.464 1.00 28.89 93 SER B N 1
ATOM 2602 C CA . SER B 1 94 ? -43.207 53.548 -7.546 1.00 29.69 93 SER B CA 1
ATOM 2603 C C . SER B 1 94 ? -41.858 54.141 -7.157 1.00 28.54 93 SER B C 1
ATOM 2604 O O . SER B 1 94 ? -40.840 53.440 -7.151 1.00 30.49 93 SER B O 1
ATOM 2607 N N . PRO B 1 95 ? -41.842 55.432 -6.823 1.00 30.10 94 PRO B N 1
ATOM 2608 C CA . PRO B 1 95 ? -40.588 56.038 -6.369 1.00 30.48 94 PRO B CA 1
ATOM 2609 C C . PRO B 1 95 ? -39.912 55.284 -5.204 1.00 30.44 94 PRO B C 1
ATOM 2610 O O . PRO B 1 95 ? -38.675 55.151 -5.176 1.00 29.11 94 PRO B O 1
ATOM 2614 N N . ALA B 1 96 ? -40.682 54.754 -4.281 1.00 31.98 95 ALA B N 1
ATOM 2615 C CA . ALA B 1 96 ? -40.064 54.051 -3.131 1.00 32.19 95 ALA B CA 1
ATOM 2616 C C . ALA B 1 96 ? -39.450 52.705 -3.552 1.00 31.96 95 ALA B C 1
ATOM 2617 O O . ALA B 1 96 ? -38.410 52.256 -3.008 1.00 31.84 95 ALA B O 1
ATOM 2619 N N . ASP B 1 97 ? -40.130 52.018 -4.464 1.00 31.42 96 ASP B N 1
ATOM 2620 C CA A ASP B 1 97 ? -39.651 50.739 -4.989 0.50 31.08 96 ASP B CA 1
ATOM 2621 C CA B ASP B 1 97 ? -39.613 50.740 -4.958 0.50 30.32 96 ASP B CA 1
ATOM 2622 C C . ASP B 1 97 ? -38.365 50.958 -5.805 1.00 29.29 96 ASP B C 1
ATOM 2623 O O . ASP B 1 97 ? -37.401 50.196 -5.727 1.00 29.87 96 ASP B O 1
ATOM 2632 N N . LEU B 1 98 ? -38.393 51.986 -6.614 1.00 30.29 97 LEU B N 1
ATOM 2633 C CA . LEU B 1 98 ? -37.263 52.379 -7.440 1.00 29.48 97 LEU B CA 1
ATOM 2634 C C . LEU B 1 98 ? -36.028 52.654 -6.581 1.00 28.84 97 LEU B C 1
ATOM 2635 O O . LEU B 1 98 ? -34.959 52.079 -6.820 1.00 27.67 97 LEU B O 1
ATOM 2640 N N . ILE B 1 99 ? -36.199 53.471 -5.524 1.00 28.98 98 ILE B N 1
ATOM 2641 C CA . ILE B 1 99 ? -35.112 53.753 -4.602 1.00 27.82 98 ILE B CA 1
ATOM 2642 C C . ILE B 1 99 ? -34.637 52.478 -3.896 1.00 27.52 98 ILE B C 1
ATOM 2643 O O . ILE B 1 99 ? -33.432 52.260 -3.734 1.00 28.29 98 ILE B O 1
ATOM 2648 N N . ALA B 1 100 ? -35.557 51.627 -3.445 1.00 30.65 99 ALA B N 1
ATOM 2649 C CA . ALA B 1 100 ? -35.154 50.379 -2.786 1.00 30.33 99 ALA B CA 1
ATOM 2650 C C . ALA B 1 100 ? -34.253 49.573 -3.732 1.00 30.05 99 ALA B C 1
ATOM 2651 O O . ALA B 1 100 ? -33.217 49.051 -3.336 1.00 30.85 99 ALA B O 1
ATOM 2653 N N . GLN B 1 101 ? -34.659 49.442 -4.985 1.00 31.29 100 GLN B N 1
ATOM 2654 C CA . GLN B 1 101 ? -33.865 48.639 -5.920 1.00 30.94 100 GLN B CA 1
ATOM 2655 C C . GLN B 1 101 ? -32.491 49.185 -6.258 1.00 29.36 100 GLN B C 1
ATOM 2656 O O . GLN B 1 101 ? -31.524 48.422 -6.322 1.00 29.13 100 GLN B O 1
ATOM 2662 N N . ILE B 1 102 ? -32.379 50.489 -6.471 1.00 28.88 101 ILE B N 1
ATOM 2663 C CA . ILE B 1 102 ? -31.085 51.038 -6.804 1.00 29.71 101 ILE B CA 1
ATOM 2664 C C . ILE B 1 102 ? -30.136 50.964 -5.617 1.00 29.98 101 ILE B C 1
ATOM 2665 O O . ILE B 1 102 ? -28.947 50.707 -5.774 1.00 28.73 101 ILE B O 1
ATOM 2670 N N . LEU B 1 103 ? -30.652 51.160 -4.414 1.00 29.75 102 LEU B N 1
ATOM 2671 C CA . LEU B 1 103 ? -29.847 50.958 -3.229 1.00 28.24 102 LEU B CA 1
ATOM 2672 C C . LEU B 1 103 ? -29.366 49.529 -3.070 1.00 31.32 102 LEU B C 1
ATOM 2673 O O . LEU B 1 103 ? -28.208 49.279 -2.697 1.00 31.97 102 LEU B O 1
ATOM 2678 N N . GLU B 1 104 ? -30.237 48.569 -3.378 1.00 31.11 103 GLU B N 1
ATOM 2679 C CA . GLU B 1 104 ? -29.884 47.181 -3.273 1.00 29.66 103 GLU B CA 1
ATOM 2680 C C . GLU B 1 104 ? -28.779 46.868 -4.255 1.00 30.23 103 GLU B C 1
ATOM 2681 O O . GLU B 1 104 ? -27.927 46.025 -3.978 1.00 33.09 103 GLU B O 1
ATOM 2687 N N . ALA B 1 105 ? -28.793 47.544 -5.378 1.00 31.19 104 ALA B N 1
ATOM 2688 C CA . ALA B 1 105 ? -27.774 47.372 -6.396 1.00 29.12 104 ALA B CA 1
ATOM 2689 C C . ALA B 1 105 ? -26.488 48.147 -6.091 1.00 28.72 104 ALA B C 1
ATOM 2690 O O . ALA B 1 105 ? -25.506 48.008 -6.811 1.00 31.82 104 ALA B O 1
ATOM 2692 N N . GLY B 1 106 ? -26.490 48.936 -5.009 1.00 28.72 105 GLY B N 1
ATOM 2693 C CA . GLY B 1 106 ? -25.315 49.625 -4.513 1.00 27.97 105 GLY B CA 1
ATOM 2694 C C . GLY B 1 106 ? -25.095 51.033 -5.050 1.00 30.75 105 GLY B C 1
ATOM 2695 O O . GLY B 1 106 ? -24.040 51.636 -4.776 1.00 30.91 105 GLY B O 1
ATOM 2696 N N . ALA B 1 107 ? -26.035 51.519 -5.866 1.00 30.33 106 ALA B N 1
ATOM 2697 C CA . ALA B 1 107 ? -25.981 52.884 -6.446 1.00 30.54 106 ALA B CA 1
ATOM 2698 C C . ALA B 1 107 ? -26.407 53.946 -5.447 1.00 30.36 106 ALA B C 1
ATOM 2699 O O . ALA B 1 107 ? -27.139 53.664 -4.504 1.00 31.04 106 ALA B O 1
ATOM 2701 N N . VAL B 1 108 ? -25.849 55.144 -5.608 1.00 29.75 107 VAL B N 1
ATOM 2702 C CA . VAL B 1 108 ? -26.100 56.277 -4.668 1.00 29.75 107 VAL B CA 1
ATOM 2703 C C . VAL B 1 108 ? -26.601 57.521 -5.430 1.00 30.32 107 VAL B C 1
ATOM 2704 O O . VAL B 1 108 ? -26.607 58.638 -4.897 1.00 30.73 107 VAL B O 1
ATOM 2708 N N . GLY B 1 109 ? -26.992 57.297 -6.674 1.00 30.72 108 GLY B N 1
ATOM 2709 C CA . GLY B 1 109 ? -27.670 58.325 -7.452 1.00 30.35 108 GLY B CA 1
ATOM 2710 C C . GLY B 1 109 ? -28.524 57.735 -8.537 1.00 30.03 108 GLY B C 1
ATOM 2711 O O . GLY B 1 109 ? -28.305 56.600 -8.952 1.00 30.74 108 GLY B O 1
ATOM 2712 N N . ILE B 1 110 ? -29.509 58.516 -8.979 1.00 30.99 109 ILE B N 1
ATOM 2713 C CA . ILE B 1 110 ? -30.320 58.153 -10.166 1.00 27.61 109 ILE B CA 1
ATOM 2714 C C . ILE B 1 110 ? -30.612 59.364 -11.004 1.00 29.75 109 ILE B C 1
ATOM 2715 O O . ILE B 1 110 ? -30.610 60.466 -10.484 1.00 31.94 109 ILE B O 1
ATOM 2720 N N . ASN B 1 111 ? -30.886 59.135 -12.312 1.00 30.16 110 ASN B N 1
ATOM 2721 C CA . ASN B 1 111 ? -31.581 60.102 -13.171 1.00 29.29 110 ASN B CA 1
ATOM 2722 C C . ASN B 1 111 ? -32.993 59.588 -13.405 1.00 29.77 110 ASN B C 1
ATOM 2723 O O . ASN B 1 111 ? -33.186 58.386 -13.660 1.00 30.84 110 ASN B O 1
ATOM 2728 N N . VAL B 1 112 ? -33.981 60.483 -13.329 1.00 31.77 111 VAL B N 1
ATOM 2729 C CA . VAL B 1 112 ? -35.372 60.164 -13.709 1.00 29.65 111 VAL B CA 1
ATOM 2730 C C . VAL B 1 112 ? -35.907 61.243 -14.626 1.00 30.52 111 VAL B C 1
ATOM 2731 O O . VAL B 1 112 ? -35.874 62.429 -14.276 1.00 29.06 111 VAL B O 1
ATOM 2735 N N . GLU B 1 113 ? -36.363 60.831 -15.809 1.00 31.39 112 GLU B N 1
ATOM 2736 C CA . GLU B 1 113 ? -36.864 61.762 -16.836 1.00 31.47 112 GLU B CA 1
ATOM 2737 C C . GLU B 1 113 ? -38.383 61.783 -16.889 1.00 31.15 112 GLU B C 1
ATOM 2738 O O . GLU B 1 113 ? -39.052 60.907 -16.332 1.00 30.12 112 GLU B O 1
ATOM 2744 N N . ASP B 1 114 ? -38.922 62.792 -17.572 1.00 31.82 113 ASP B N 1
ATOM 2745 C CA . ASP B 1 114 ? -40.370 63.054 -17.644 1.00 31.88 113 ASP B CA 1
ATOM 2746 C C . ASP B 1 114 ? -41.155 62.468 -18.831 1.00 32.22 113 ASP B C 1
ATOM 2747 O O . ASP B 1 114 ? -42.381 62.633 -18.902 1.00 33.09 113 ASP B O 1
ATOM 2752 N N . VAL B 1 115 ? -40.473 61.773 -19.745 1.00 34.43 114 VAL B N 1
ATOM 2753 C CA . VAL B 1 115 ? -41.135 60.995 -20.788 1.00 31.32 114 VAL B CA 1
ATOM 2754 C C . VAL B 1 115 ? -41.318 59.563 -20.312 1.00 34.94 114 VAL B C 1
ATOM 2755 O O . VAL B 1 115 ? -40.331 58.896 -19.998 1.00 35.33 114 VAL B O 1
ATOM 2759 N N . VAL B 1 116 ? -42.573 59.118 -20.212 1.00 31.87 115 VAL B N 1
ATOM 2760 C CA . VAL B 1 116 ? -42.883 57.841 -19.593 1.00 32.05 115 VAL B CA 1
ATOM 2761 C C . VAL B 1 116 ? -42.947 56.710 -20.586 1.00 32.83 115 VAL B C 1
ATOM 2762 O O . VAL B 1 116 ? -43.973 56.477 -21.222 1.00 33.66 115 VAL B O 1
ATOM 2766 N N . HIS B 1 117 ? -41.876 55.935 -20.677 1.00 34.07 116 HIS B N 1
ATOM 2767 C CA . HIS B 1 117 ? -41.804 54.900 -21.732 1.00 34.84 116 HIS B CA 1
ATOM 2768 C C . HIS B 1 117 ? -42.818 53.790 -21.610 1.00 35.88 116 HIS B C 1
ATOM 2769 O O . HIS B 1 117 ? -43.249 53.255 -22.607 1.00 39.34 116 HIS B O 1
ATOM 2776 N N . SER B 1 118 ? -43.219 53.458 -20.393 1.00 38.02 117 SER B N 1
ATOM 2777 C CA . SER B 1 118 ? -44.235 52.415 -20.176 1.00 38.76 117 SER B CA 1
ATOM 2778 C C . SER B 1 118 ? -45.643 52.909 -20.435 1.00 39.18 117 SER B C 1
ATOM 2779 O O . SER B 1 118 ? -46.584 52.117 -20.356 1.00 39.04 117 SER B O 1
ATOM 2782 N N . GLU B 1 119 ? -45.799 54.197 -20.741 1.00 37.56 118 GLU B N 1
ATOM 2783 C CA . GLU B 1 119 ? -47.100 54.776 -21.092 1.00 40.08 118 GLU B CA 1
ATOM 2784 C C . GLU B 1 119 ? -47.087 55.510 -22.447 1.00 39.18 118 GLU B C 1
ATOM 2785 O O . GLU B 1 119 ? -47.572 56.621 -22.576 1.00 41.06 118 GLU B O 1
ATOM 2791 N N . GLY B 1 120 ? -46.536 54.864 -23.458 1.00 39.93 119 GLY B N 1
ATOM 2792 C CA . GLY B 1 120 ? -46.548 55.405 -24.807 1.00 39.26 119 GLY B CA 1
ATOM 2793 C C . GLY B 1 120 ? -45.775 56.704 -24.964 1.00 39.11 119 GLY B C 1
ATOM 2794 O O . GLY B 1 120 ? -46.107 57.538 -25.815 1.00 39.05 119 GLY B O 1
ATOM 2795 N N . LYS B 1 121 ? -44.754 56.885 -24.133 1.00 35.96 120 LYS B N 1
ATOM 2796 C CA . LYS B 1 121 ? -43.930 58.098 -24.152 1.00 36.69 120 LYS B CA 1
ATOM 2797 C C . LYS B 1 121 ? -44.751 59.354 -23.799 1.00 32.90 120 LYS B C 1
ATOM 2798 O O . LYS B 1 121 ? -44.435 60.447 -24.231 1.00 32.93 120 LYS B O 1
ATOM 2802 N N . ARG B 1 122 ? -45.784 59.185 -22.990 1.00 33.51 121 ARG B N 1
ATOM 2803 C CA . ARG B 1 122 ? -46.493 60.303 -22.398 1.00 33.78 121 ARG B CA 1
ATOM 2804 C C . ARG B 1 122 ? -45.533 61.226 -21.659 1.00 31.38 121 ARG B C 1
ATOM 2805 O O . ARG B 1 122 ? -44.640 60.767 -20.981 1.00 31.88 121 ARG B O 1
ATOM 2813 N N . VAL B 1 123 ? -45.732 62.528 -21.811 1.00 29.02 122 VAL B N 1
ATOM 2814 C CA . VAL B 1 123 ? -44.918 63.520 -21.105 1.00 32.49 122 VAL B CA 1
ATOM 2815 C C . VAL B 1 123 ? -45.656 63.808 -19.792 1.00 30.71 122 VAL B C 1
ATOM 2816 O O . VAL B 1 123 ? -46.816 64.225 -19.807 1.00 30.55 122 VAL B O 1
ATOM 2820 N N . ARG B 1 124 ? -45.008 63.586 -18.662 1.00 29.45 123 ARG B N 1
ATOM 2821 C CA . ARG B 1 124 ? -45.595 63.928 -17.376 1.00 30.95 123 ARG B CA 1
ATOM 2822 C C . ARG B 1 124 ? -45.841 65.415 -17.275 1.00 28.65 123 ARG B C 1
ATOM 2823 O O . ARG B 1 124 ? -45.082 66.220 -17.825 1.00 30.35 123 ARG B O 1
ATOM 2831 N N . GLU B 1 125 ? -46.892 65.779 -16.541 1.00 29.00 124 GLU B N 1
ATOM 2832 C CA . GLU B 1 125 ? -47.103 67.173 -16.195 1.00 29.71 124 GLU B CA 1
ATOM 2833 C C . GLU B 1 125 ? -45.914 67.566 -15.297 1.00 30.72 124 GLU B C 1
ATOM 2834 O O . GLU B 1 125 ? -45.318 66.704 -14.588 1.00 27.87 124 GLU B O 1
ATOM 2840 N N . ALA B 1 126 ? -45.590 68.857 -15.295 1.00 28.32 125 ALA B N 1
ATOM 2841 C CA . ALA B 1 126 ? -44.449 69.400 -14.567 1.00 28.80 125 ALA B CA 1
ATOM 2842 C C . ALA B 1 126 ? -44.541 69.071 -13.087 1.00 29.35 125 ALA B C 1
ATOM 2843 O O . ALA B 1 126 ? -43.569 68.597 -12.509 1.00 29.01 125 ALA B O 1
ATOM 2845 N N . GLN B 1 127 ? -45.700 69.303 -12.463 1.00 30.60 126 GLN B N 1
ATOM 2846 C CA . GLN B 1 127 ? -45.841 68.989 -11.032 1.00 32.18 126 GLN B CA 1
ATOM 2847 C C . GLN B 1 127 ? -45.915 67.478 -10.763 1.00 31.29 126 GLN B C 1
ATOM 2848 O O . GLN B 1 127 ? -45.402 67.021 -9.770 1.00 31.69 126 GLN B O 1
ATOM 2854 N N . GLU B 1 128 ? -46.550 66.725 -11.660 1.00 30.98 127 GLU B N 1
ATOM 2855 C CA . GLU B 1 128 ? -46.582 65.280 -11.559 1.00 30.25 127 GLU B CA 1
ATOM 2856 C C . GLU B 1 128 ? -45.149 64.710 -11.520 1.00 30.92 127 GLU B C 1
ATOM 2857 O O . GLU B 1 128 ? -44.835 63.811 -10.733 1.00 31.30 127 GLU B O 1
ATOM 2863 N N . HIS B 1 129 ? -44.261 65.246 -12.347 1.00 30.30 128 HIS B N 1
ATOM 2864 C CA . HIS B 1 129 ? -42.877 64.790 -12.339 1.00 29.30 128 HIS B CA 1
ATOM 2865 C C . HIS B 1 129 ? -42.124 65.201 -11.077 1.00 30.24 128 HIS B C 1
ATOM 2866 O O . HIS B 1 129 ? -41.415 64.394 -10.452 1.00 31.46 128 HIS B O 1
ATOM 2873 N N . ALA B 1 130 ? -42.296 66.459 -10.674 1.00 28.53 129 ALA B N 1
ATOM 2874 C CA . ALA B 1 130 ? -41.669 66.948 -9.443 1.00 31.23 129 ALA B CA 1
ATOM 2875 C C . ALA B 1 130 ? -42.162 66.085 -8.283 1.00 27.88 129 ALA B C 1
ATOM 2876 O O . ALA B 1 130 ? -41.403 65.768 -7.363 1.00 32.68 129 ALA B O 1
ATOM 2878 N N . ASP B 1 131 ? -43.422 65.675 -8.321 1.00 28.43 130 ASP B N 1
ATOM 2879 C CA . ASP B 1 131 ? -43.971 64.847 -7.238 1.00 28.03 130 ASP B CA 1
ATOM 2880 C C . ASP B 1 131 ? -43.355 63.438 -7.158 1.00 30.56 130 ASP B C 1
ATOM 2881 O O . ASP B 1 131 ? -43.161 62.900 -6.042 1.00 28.32 130 ASP B O 1
ATOM 2886 N N . TYR B 1 132 ? -43.055 62.863 -8.329 1.00 31.14 131 TYR B N 1
ATOM 2887 C CA . TYR B 1 132 ? -42.328 61.619 -8.449 1.00 30.23 131 TYR B CA 1
ATOM 2888 C C . TYR B 1 132 ? -40.957 61.783 -7.793 1.00 29.13 131 TYR B C 1
ATOM 2889 O O . TYR B 1 132 ? -40.558 60.943 -6.997 1.00 30.76 131 TYR B O 1
ATOM 2898 N N . ILE B 1 133 ? -40.235 62.861 -8.122 1.00 29.79 132 ILE B N 1
ATOM 2899 C CA . ILE B 1 133 ? -38.920 63.133 -7.545 1.00 31.28 132 ILE B CA 1
ATOM 2900 C C . ILE B 1 133 ? -39.048 63.347 -6.028 1.00 31.28 132 ILE B C 1
ATOM 2901 O O . ILE B 1 133 ? -38.229 62.856 -5.243 1.00 30.71 132 ILE B O 1
ATOM 2906 N N . ALA B 1 134 ? -40.094 64.047 -5.608 1.00 28.62 133 ALA B N 1
ATOM 2907 C CA . ALA B 1 134 ? -40.310 64.306 -4.195 1.00 27.48 133 ALA B CA 1
ATOM 2908 C C . ALA B 1 134 ? -40.490 62.985 -3.423 1.00 29.39 133 ALA B C 1
ATOM 2909 O O . ALA B 1 134 ? -39.949 62.804 -2.323 1.00 28.08 133 ALA B O 1
ATOM 2911 N N . ALA B 1 135 ? -41.277 62.077 -3.977 1.00 27.18 134 ALA B N 1
ATOM 2912 C CA . ALA B 1 135 ? -41.507 60.777 -3.378 1.00 29.33 134 ALA B CA 1
ATOM 2913 C C . ALA B 1 135 ? -40.231 59.925 -3.343 1.00 29.66 134 ALA B C 1
ATOM 2914 O O . ALA B 1 135 ? -40.019 59.169 -2.384 1.00 29.19 134 ALA B O 1
ATOM 2916 N N . ALA B 1 136 ? -39.381 60.041 -4.366 1.00 29.25 135 ALA B N 1
ATOM 2917 C CA . ALA B 1 136 ? -38.073 59.364 -4.371 1.00 29.78 135 ALA B CA 1
ATOM 2918 C C . ALA B 1 136 ? -37.167 59.961 -3.286 1.00 30.33 135 ALA B C 1
ATOM 2919 O O . ALA B 1 136 ? -36.498 59.237 -2.521 1.00 28.66 135 ALA B O 1
ATOM 2921 N N . ARG B 1 137 ? -37.183 61.279 -3.153 1.00 27.70 136 ARG B N 1
ATOM 2922 C CA . ARG B 1 137 ? -36.391 61.899 -2.098 1.00 27.59 136 ARG B CA 1
ATOM 2923 C C . ARG B 1 137 ? -36.888 61.452 -0.720 1.00 29.56 136 ARG B C 1
ATOM 2924 O O . ARG B 1 137 ? -36.074 61.114 0.165 1.00 29.22 136 ARG B O 1
ATOM 2932 N N . GLN B 1 138 ? -38.206 61.454 -0.527 1.00 28.36 137 GLN B N 1
ATOM 2933 C CA . GLN B 1 138 ? -38.813 60.916 0.699 1.00 27.02 137 GLN B CA 1
ATOM 2934 C C . GLN B 1 138 ? -38.292 59.518 1.027 1.00 29.59 137 GLN B C 1
ATOM 2935 O O . GLN B 1 138 ? -37.903 59.261 2.155 1.00 28.00 137 GLN B O 1
ATOM 2941 N N . ALA B 1 139 ? -38.291 58.621 0.032 1.00 28.22 138 ALA B N 1
ATOM 2942 C CA . ALA B 1 139 ? -37.841 57.251 0.244 1.00 29.07 138 ALA B CA 1
ATOM 2943 C C . ALA B 1 139 ? -36.354 57.182 0.609 1.00 29.45 138 ALA B C 1
ATOM 2944 O O . ALA B 1 139 ? -35.973 56.399 1.508 1.00 28.80 138 ALA B O 1
ATOM 2946 N N . ALA B 1 140 ? -35.529 57.968 -0.076 1.00 29.04 139 ALA B N 1
ATOM 2947 C CA . ALA B 1 140 ? -34.093 58.030 0.241 1.00 27.39 139 ALA B CA 1
ATOM 2948 C C . ALA B 1 140 ? -33.892 58.526 1.675 1.00 26.88 139 ALA B C 1
ATOM 2949 O O . ALA B 1 140 ? -33.086 57.971 2.419 1.00 26.81 139 ALA B O 1
ATOM 2951 N N . ASP B 1 141 ? -34.618 59.578 2.036 1.00 25.47 140 ASP B N 1
ATOM 2952 C CA . ASP B 1 141 ? -34.573 60.112 3.424 1.00 27.44 140 ASP B CA 1
ATOM 2953 C C . ASP B 1 141 ? -34.972 59.033 4.427 1.00 29.11 140 ASP B C 1
ATOM 2954 O O . ASP B 1 141 ? -34.338 58.861 5.491 1.00 22.88 140 ASP B O 1
ATOM 2959 N N . VAL B 1 142 ? -36.032 58.286 4.118 1.00 27.62 141 VAL B N 1
ATOM 2960 C CA . VAL B 1 142 ? -36.473 57.280 5.023 1.00 25.89 141 VAL B CA 1
ATOM 2961 C C . VAL B 1 142 ? -35.424 56.172 5.155 1.00 27.09 141 VAL B C 1
ATOM 2962 O O . VAL B 1 142 ? -35.193 55.672 6.261 1.00 25.97 141 VAL B O 1
ATOM 2966 N N . ALA B 1 143 ? -34.801 55.804 4.038 1.00 26.50 142 ALA B N 1
ATOM 2967 C CA . ALA B 1 143 ? -33.717 54.810 4.044 1.00 26.68 142 ALA B CA 1
ATOM 2968 C C . ALA B 1 143 ? -32.441 55.303 4.740 1.00 28.59 142 ALA B C 1
ATOM 2969 O O . ALA B 1 143 ? -31.577 54.488 5.054 1.00 27.90 142 ALA B O 1
ATOM 2971 N N . GLY B 1 144 ? -32.306 56.628 4.931 1.00 26.15 143 GLY B N 1
ATOM 2972 C CA . GLY B 1 144 ? -31.167 57.216 5.635 1.00 29.21 143 GLY B CA 1
ATOM 2973 C C . GLY B 1 144 ? -29.927 57.332 4.753 1.00 27.90 143 GLY B C 1
ATOM 2974 O O . GLY B 1 144 ? -28.795 57.247 5.266 1.00 28.46 143 GLY B O 1
ATOM 2975 N N . VAL B 1 145 ? -30.145 57.536 3.460 1.00 29.35 144 VAL B N 1
ATOM 2976 C CA . VAL B 1 145 ? -29.066 57.609 2.465 1.00 28.98 144 VAL B CA 1
ATOM 2977 C C . VAL B 1 145 ? -29.188 58.907 1.656 1.00 28.57 144 VAL B C 1
ATOM 2978 O O . VAL B 1 145 ? -30.288 59.277 1.180 1.00 27.09 144 VAL B O 1
ATOM 2982 N N . ASP B 1 146 ? -28.046 59.586 1.483 1.00 27.61 145 ASP B N 1
ATOM 2983 C CA . ASP B 1 146 ? -27.993 60.857 0.716 1.00 29.74 145 ASP B CA 1
ATOM 2984 C C . ASP B 1 146 ? -27.948 60.606 -0.776 1.00 31.16 145 ASP B C 1
ATOM 2985 O O . ASP B 1 146 ? -27.067 61.098 -1.494 1.00 32.28 145 ASP B O 1
ATOM 2990 N N . VAL B 1 147 ? -28.909 59.864 -1.275 1.00 29.79 146 VAL B N 1
ATOM 2991 C CA . VAL B 1 147 ? -28.995 59.612 -2.708 1.00 28.01 146 VAL B CA 1
ATOM 2992 C C . VAL B 1 147 ? -29.051 60.903 -3.519 1.00 28.54 146 VAL B C 1
ATOM 2993 O O . VAL B 1 147 ? -29.850 61.812 -3.192 1.00 28.93 146 VAL B O 1
ATOM 2997 N N . VAL B 1 148 ? -28.194 61.020 -4.546 1.00 29.05 147 VAL B N 1
ATOM 2998 C CA . VAL B 1 148 ? -28.211 62.199 -5.445 1.00 29.15 147 VAL B CA 1
ATOM 2999 C C . VAL B 1 148 ? -29.215 61.915 -6.547 1.00 28.90 147 VAL B C 1
ATOM 3000 O O . VAL B 1 148 ? -28.938 61.208 -7.531 1.00 29.44 147 VAL B O 1
ATOM 3004 N N . ILE B 1 149 ? -30.421 62.445 -6.355 1.00 27.97 148 ILE B N 1
ATOM 3005 C CA . ILE B 1 149 ? -31.472 62.330 -7.357 1.00 27.52 148 ILE B CA 1
ATOM 3006 C C . ILE B 1 149 ? -31.263 63.474 -8.363 1.00 29.61 148 ILE B C 1
ATOM 3007 O O . ILE B 1 149 ? -31.315 64.662 -8.032 1.00 29.48 148 ILE B O 1
ATOM 3012 N N . ASN B 1 150 ? -30.937 63.088 -9.584 1.00 29.34 149 ASN B N 1
ATOM 3013 C CA . ASN B 1 150 ? -30.719 63.989 -10.695 1.00 29.29 149 ASN B CA 1
ATOM 3014 C C . ASN B 1 150 ? -32.002 64.050 -11.510 1.00 31.10 149 ASN B C 1
ATOM 3015 O O . ASN B 1 150 ? -32.350 63.136 -12.246 1.00 31.94 149 ASN B O 1
ATOM 3020 N N . GLY B 1 151 ? -32.745 65.122 -11.339 1.00 30.85 150 GLY B N 1
ATOM 3021 C CA . GLY B 1 151 ? -34.046 65.266 -11.969 1.00 29.40 150 GLY B CA 1
ATOM 3022 C C . GLY B 1 151 ? -33.866 65.725 -13.405 1.00 30.51 150 GLY B C 1
ATOM 3023 O O . GLY B 1 151 ? -33.347 66.799 -13.644 1.00 29.00 150 GLY B O 1
ATOM 3024 N N . ARG B 1 152 ? -34.190 64.836 -14.334 1.00 31.24 151 ARG B N 1
ATOM 3025 C CA . ARG B 1 152 ? -34.058 65.121 -15.760 1.00 29.67 151 ARG B CA 1
ATOM 3026 C C . ARG B 1 152 ? -35.367 65.637 -16.378 1.00 29.75 151 ARG B C 1
ATOM 3027 O O . ARG B 1 152 ? -36.436 65.097 -16.090 1.00 29.97 151 ARG B O 1
ATOM 3035 N N . THR B 1 153 ? -35.281 66.684 -17.217 1.00 29.28 152 THR B N 1
ATOM 3036 C CA . THR B 1 153 ? -36.378 67.066 -18.086 1.00 30.51 152 THR B CA 1
ATOM 3037 C C . THR B 1 153 ? -35.967 67.034 -19.554 1.00 31.91 152 THR B C 1
ATOM 3038 O O . THR B 1 153 ? -34.879 67.489 -19.925 1.00 30.40 152 THR B O 1
ATOM 3042 N N . ASP B 1 154 ? -36.848 66.484 -20.380 1.00 29.01 153 ASP B N 1
ATOM 3043 C CA . ASP B 1 154 ? -36.658 66.400 -21.842 1.00 31.32 153 ASP B CA 1
ATOM 3044 C C . ASP B 1 154 ? -37.277 67.574 -22.599 1.00 31.25 153 ASP B C 1
ATOM 3045 O O . ASP B 1 154 ? -37.282 67.581 -23.844 1.00 34.30 153 ASP B O 1
ATOM 3050 N N . ALA B 1 155 ? -37.745 68.586 -21.866 1.00 30.18 154 ALA B N 1
ATOM 3051 C CA . ALA B 1 155 ? -38.453 69.726 -22.469 1.00 30.14 154 ALA B CA 1
ATOM 3052 C C . ALA B 1 155 ? -37.769 70.328 -23.713 1.00 31.81 154 ALA B C 1
ATOM 3053 O O . ALA B 1 155 ? -38.438 70.545 -24.761 1.00 31.42 154 ALA B O 1
ATOM 3055 N N . VAL B 1 156 ? -36.473 70.619 -23.620 1.00 31.97 155 VAL B N 1
ATOM 3056 C CA . VAL B 1 156 ? -35.778 71.236 -24.754 1.00 31.70 155 VAL B CA 1
ATOM 3057 C C . VAL B 1 156 ? -35.738 70.285 -25.941 1.00 34.55 155 VAL B C 1
ATOM 3058 O O . VAL B 1 156 ? -35.910 70.718 -27.082 1.00 33.23 155 VAL B O 1
ATOM 3062 N N . LYS B 1 157 ? -35.504 69.003 -25.689 1.00 33.99 156 LYS B N 1
ATOM 3063 C CA . LYS B 1 157 ? -35.516 67.989 -26.761 1.00 36.91 156 LYS B CA 1
ATOM 3064 C C . LYS B 1 157 ? -36.897 67.809 -27.357 1.00 38.18 156 LYS B C 1
ATOM 3065 O O . LYS B 1 157 ? -37.026 67.661 -28.558 1.00 39.41 156 LYS B O 1
ATOM 3071 N N . LEU B 1 158 ? -37.927 67.795 -26.525 1.00 36.38 157 LEU B N 1
ATOM 3072 C CA . LEU B 1 158 ? -39.298 67.677 -27.004 1.00 36.33 157 LEU B CA 1
ATOM 3073 C C . LEU B 1 158 ? -39.663 68.848 -27.903 1.00 37.83 157 LEU B C 1
ATOM 3074 O O . LEU B 1 158 ? -40.295 68.673 -28.939 1.00 39.08 157 LEU B O 1
ATOM 3079 N N . GLY B 1 159 ? -39.242 70.043 -27.536 1.00 38.33 158 GLY B N 1
ATOM 3080 C CA . GLY B 1 159 ? -39.302 71.163 -28.475 1.00 38.44 158 GLY B CA 1
ATOM 3081 C C . GLY B 1 159 ? -40.658 71.796 -28.688 1.00 39.75 158 GLY B C 1
ATOM 3082 O O . GLY B 1 159 ? -41.631 71.500 -27.996 1.00 34.47 158 GLY B O 1
ATOM 3083 N N . ALA B 1 160 ? -40.691 72.701 -29.663 1.00 40.71 159 ALA B N 1
ATOM 3084 C CA . ALA B 1 160 ? -41.859 73.521 -29.953 1.00 41.29 159 ALA B CA 1
ATOM 3085 C C . ALA B 1 160 ? -43.104 72.717 -30.317 1.00 40.43 159 ALA B C 1
ATOM 3086 O O . ALA B 1 160 ? -44.215 73.209 -30.174 1.00 43.99 159 ALA B O 1
ATOM 3088 N N . ASP B 1 161 ? -42.946 71.489 -30.788 1.00 41.61 160 ASP B N 1
ATOM 3089 C CA . ASP B 1 161 ? -44.118 70.656 -31.055 1.00 43.22 160 ASP B CA 1
ATOM 3090 C C . ASP B 1 161 ? -44.844 70.291 -29.782 1.00 41.53 160 ASP B C 1
ATOM 3091 O O . ASP B 1 161 ? -46.027 69.992 -29.811 1.00 42.16 160 ASP B O 1
ATOM 3096 N N . VAL B 1 162 ? -44.147 70.308 -28.654 1.00 38.71 161 VAL B N 1
ATOM 3097 C CA . VAL B 1 162 ? -44.785 69.961 -27.403 1.00 36.82 161 VAL B CA 1
ATOM 3098 C C . VAL B 1 162 ? -45.034 71.197 -26.556 1.00 36.96 161 VAL B C 1
ATOM 3099 O O . VAL B 1 162 ? -46.116 71.340 -25.991 1.00 36.96 161 VAL B O 1
ATOM 3103 N N . PHE B 1 163 ? -44.057 72.103 -26.491 1.00 37.73 162 PHE B N 1
ATOM 3104 C CA . PHE B 1 163 ? -44.161 73.297 -25.658 1.00 37.18 162 PHE B CA 1
ATOM 3105 C C . PHE B 1 163 ? -43.956 74.561 -26.502 1.00 38.36 162 PHE B C 1
ATOM 3106 O O . PHE B 1 163 ? -43.025 74.643 -27.290 1.00 40.09 162 PHE B O 1
ATOM 3114 N N . GLU B 1 164 ? -44.799 75.562 -26.295 1.00 37.16 163 GLU B N 1
ATOM 3115 C CA . GLU B 1 164 ? -44.667 76.832 -27.005 1.00 39.74 163 GLU B CA 1
ATOM 3116 C C . GLU B 1 164 ? -43.286 77.456 -26.809 1.00 39.94 163 GLU B C 1
ATOM 3117 O O . GLU B 1 164 ? -42.692 77.963 -27.761 1.00 41.77 163 GLU B O 1
ATOM 3119 N N . ASP B 1 165 ? -42.768 77.403 -25.582 1.00 37.90 164 ASP B N 1
ATOM 3120 C CA . ASP B 1 165 ? -41.450 77.928 -25.284 1.00 35.64 164 ASP B CA 1
ATOM 3121 C C . ASP B 1 165 ? -40.725 76.878 -24.455 1.00 33.34 164 ASP B C 1
ATOM 3122 O O . ASP B 1 165 ? -40.843 76.842 -23.255 1.00 33.30 164 ASP B O 1
ATOM 3127 N N . PRO B 1 166 ? -40.054 75.961 -25.124 1.00 34.91 165 PRO B N 1
ATOM 3128 C CA . PRO B 1 166 ? -39.382 74.881 -24.408 1.00 33.52 165 PRO B CA 1
ATOM 3129 C C . PRO B 1 166 ? -38.406 75.348 -23.336 1.00 32.81 165 PRO B C 1
ATOM 3130 O O . PRO B 1 166 ? -38.292 74.691 -22.336 1.00 31.50 165 PRO B O 1
ATOM 3142 N N . VAL B 1 168 ? -38.548 78.079 -21.425 1.00 31.48 167 VAL B N 1
ATOM 3143 C CA . VAL B 1 168 ? -39.356 78.500 -20.288 1.00 29.83 167 VAL B CA 1
ATOM 3144 C C . VAL B 1 168 ? -39.897 77.270 -19.536 1.00 31.17 167 VAL B C 1
ATOM 3145 O O . VAL B 1 168 ? -39.891 77.210 -18.275 1.00 30.76 167 VAL B O 1
ATOM 3149 N N . GLU B 1 169 ? -40.319 76.259 -20.287 1.00 31.32 168 GLU B N 1
ATOM 3150 C CA . GLU B 1 169 ? -40.797 75.041 -19.630 1.00 31.77 168 GLU B CA 1
ATOM 3151 C C . GLU B 1 169 ? -39.647 74.359 -18.891 1.00 32.24 168 GLU B C 1
ATOM 3152 O O . GLU B 1 169 ? -39.824 73.874 -17.779 1.00 30.15 168 GLU B O 1
ATOM 3158 N N . ALA B 1 170 ? -38.477 74.254 -19.529 1.00 30.37 169 ALA B N 1
ATOM 3159 C CA . ALA B 1 170 ? -37.330 73.596 -18.906 1.00 30.67 169 ALA B CA 1
ATOM 3160 C C . ALA B 1 170 ? -36.988 74.287 -17.585 1.00 29.81 169 ALA B C 1
ATOM 3161 O O . ALA B 1 170 ? -36.716 73.636 -16.566 1.00 30.08 169 ALA B O 1
ATOM 3163 N N . ILE B 1 171 ? -36.986 75.619 -17.583 1.00 29.45 170 ILE B N 1
ATOM 3164 C CA . ILE B 1 171 ? -36.671 76.379 -16.351 1.00 28.00 170 ILE B CA 1
ATOM 3165 C C . ILE B 1 171 ? -37.686 76.097 -15.218 1.00 32.36 170 ILE B C 1
ATOM 3166 O O . ILE B 1 171 ? -37.321 75.882 -14.048 1.00 30.69 170 ILE B O 1
ATOM 3171 N N . LYS B 1 172 ? -38.970 76.131 -15.578 1.00 33.26 171 LYS B N 1
ATOM 3172 C CA . LYS B 1 172 ? -40.051 75.794 -14.670 1.00 33.93 171 LYS B CA 1
ATOM 3173 C C . LYS B 1 172 ? -39.807 74.417 -14.032 1.00 32.48 171 LYS B C 1
ATOM 3174 O O . LYS B 1 172 ? -39.830 74.272 -12.807 1.00 30.77 171 LYS B O 1
ATOM 3180 N N . ARG B 1 173 ? -39.518 73.435 -14.882 1.00 30.85 172 ARG B N 1
ATOM 3181 C CA . ARG B 1 173 ? -39.360 72.055 -14.461 1.00 30.46 172 ARG B CA 1
ATOM 3182 C C . ARG B 1 173 ? -38.148 71.860 -13.579 1.00 31.27 172 ARG B C 1
ATOM 3183 O O . ARG B 1 173 ? -38.247 71.220 -12.533 1.00 30.67 172 ARG B O 1
ATOM 3191 N N . ILE B 1 174 ? -37.001 72.418 -13.944 1.00 29.76 173 ILE B N 1
ATOM 3192 C CA . ILE B 1 174 ? -35.840 72.269 -13.031 1.00 29.24 173 ILE B CA 1
ATOM 3193 C C . ILE B 1 174 ? -36.034 72.986 -11.676 1.00 29.30 173 ILE B C 1
ATOM 3194 O O . ILE B 1 174 ? -35.580 72.491 -10.641 1.00 29.08 173 ILE B O 1
ATOM 3199 N N . LYS B 1 175 ? -36.732 74.125 -11.661 1.00 30.64 174 LYS B N 1
ATOM 3200 C CA A LYS B 1 175 ? -37.059 74.784 -10.397 0.50 30.95 174 LYS B CA 1
ATOM 3201 C CA B LYS B 1 175 ? -37.075 74.794 -10.404 0.50 29.62 174 LYS B CA 1
ATOM 3202 C C . LYS B 1 175 ? -37.951 73.898 -9.534 1.00 31.02 174 LYS B C 1
ATOM 3203 O O . LYS B 1 175 ? -37.707 73.739 -8.317 1.00 28.26 174 LYS B O 1
ATOM 3214 N N . LEU B 1 176 ? -38.955 73.275 -10.145 1.00 29.87 175 LEU B N 1
ATOM 3215 C CA . LEU B 1 176 ? -39.857 72.413 -9.392 1.00 30.48 175 LEU B CA 1
ATOM 3216 C C . LEU B 1 176 ? -39.124 71.177 -8.861 1.00 30.12 175 LEU B C 1
ATOM 3217 O O . LEU B 1 176 ? -39.400 70.687 -7.768 1.00 30.10 175 LEU B O 1
ATOM 3230 N N . GLU B 1 178 ? -35.904 70.926 -8.185 1.00 29.32 177 GLU B N 1
ATOM 3231 C CA . GLU B 1 178 ? -35.079 71.390 -7.053 1.00 29.50 177 GLU B CA 1
ATOM 3232 C C . GLU B 1 178 ? -35.911 71.511 -5.791 1.00 31.51 177 GLU B C 1
ATOM 3233 O O . GLU B 1 178 ? -35.512 71.049 -4.721 1.00 31.83 177 GLU B O 1
ATOM 3239 N N . GLN B 1 179 ? -37.091 72.091 -5.932 1.00 31.44 178 GLN B N 1
ATOM 3240 C CA . GLN B 1 179 ? -37.989 72.234 -4.771 1.00 33.12 178 GLN B CA 1
ATOM 3241 C C . GLN B 1 179 ? -38.433 70.893 -4.259 1.00 32.12 178 GLN B C 1
ATOM 3242 O O . GLN B 1 179 ? -38.644 70.740 -3.052 1.00 32.21 178 GLN B O 1
ATOM 3248 N N . ALA B 1 180 ? -38.573 69.912 -5.148 1.00 29.55 179 ALA B N 1
ATOM 3249 C CA . ALA B 1 180 ? -38.920 68.540 -4.762 1.00 29.43 179 ALA B CA 1
ATOM 3250 C C . ALA B 1 180 ? -37.801 67.749 -4.058 1.00 29.20 179 ALA B C 1
ATOM 3251 O O . ALA B 1 180 ? -38.055 66.657 -3.548 1.00 32.65 179 ALA B O 1
ATOM 3253 N N . GLY B 1 181 ? -36.583 68.271 -4.024 1.00 29.61 180 GLY B N 1
ATOM 3254 C CA . GLY B 1 181 ? -35.477 67.596 -3.323 1.00 28.25 180 GLY B CA 1
ATOM 3255 C C . GLY B 1 181 ? -34.463 66.933 -4.252 1.00 32.20 180 GLY B C 1
ATOM 3256 O O . GLY B 1 181 ? -33.637 66.136 -3.820 1.00 29.62 180 GLY B O 1
ATOM 3257 N N . ALA B 1 182 ? -34.490 67.272 -5.542 1.00 27.11 181 ALA B N 1
ATOM 3258 C CA . ALA B 1 182 ? -33.390 66.841 -6.450 1.00 30.23 181 ALA B CA 1
ATOM 3259 C C . ALA B 1 182 ? -32.090 67.515 -6.061 1.00 30.88 181 ALA B C 1
ATOM 3260 O O . ALA B 1 182 ? -32.082 68.699 -5.702 1.00 30.82 181 ALA B O 1
ATOM 3262 N N . ARG B 1 183 ? -31.000 66.755 -6.089 1.00 29.50 182 ARG B N 1
ATOM 3263 C CA . ARG B 1 183 ? -29.701 67.306 -5.682 1.00 30.59 182 ARG B CA 1
ATOM 3264 C C . ARG B 1 183 ? -28.901 67.706 -6.912 1.00 28.52 182 ARG B C 1
ATOM 3265 O O . ARG B 1 183 ? -27.816 68.312 -6.808 1.00 30.87 182 ARG B O 1
ATOM 3273 N N . SER B 1 184 ? -29.469 67.442 -8.087 1.00 28.85 183 SER B N 1
ATOM 3274 C CA . SER B 1 184 ? -28.923 67.865 -9.375 1.00 29.67 183 SER B CA 1
ATOM 3275 C C . SER B 1 184 ? -30.112 67.928 -10.357 1.00 30.12 183 SER B C 1
ATOM 3276 O O . SER B 1 184 ? -31.112 67.236 -10.168 1.00 30.10 183 SER B O 1
ATOM 3279 N N . VAL B 1 185 ? -29.986 68.715 -11.423 1.00 30.90 184 VAL B N 1
ATOM 3280 C CA . VAL B 1 185 ? -30.971 68.728 -12.499 1.00 29.62 184 VAL B CA 1
ATOM 3281 C C . VAL B 1 185 ? -30.310 68.586 -13.867 1.00 29.86 184 VAL B C 1
ATOM 3282 O O . VAL B 1 185 ? -29.152 68.917 -14.050 1.00 30.18 184 VAL B O 1
ATOM 3286 N N . TYR B 1 186 ? -31.073 68.064 -14.819 1.00 29.73 185 TYR B N 1
ATOM 3287 C CA . TYR B 1 186 ? -30.524 67.631 -16.094 1.00 28.91 185 TYR B CA 1
ATOM 3288 C C . TYR B 1 186 ? -31.497 67.961 -17.261 1.00 28.69 185 TYR B C 1
ATOM 3289 O O . TYR B 1 186 ? -32.279 67.130 -17.698 1.00 29.63 185 TYR B O 1
ATOM 3298 N N . PRO B 1 187 ? -31.485 69.224 -17.706 1.00 29.05 186 PRO B N 1
ATOM 3299 C CA . PRO B 1 187 ? -32.303 69.677 -18.816 1.00 29.51 186 PRO B CA 1
ATOM 3300 C C . PRO B 1 187 ? -31.559 69.324 -20.083 1.00 30.54 186 PRO B C 1
ATOM 3301 O O . PRO B 1 187 ? -30.702 70.079 -20.534 1.00 32.20 186 PRO B O 1
ATOM 3305 N N . VAL B 1 188 ? -31.843 68.144 -20.616 1.00 31.33 187 VAL B N 1
ATOM 3306 C CA . VAL B 1 188 ? -31.097 67.588 -21.783 1.00 30.61 187 VAL B CA 1
ATOM 3307 C C . VAL B 1 188 ? -31.357 68.321 -23.076 1.00 31.74 187 VAL B C 1
ATOM 3308 O O . VAL B 1 188 ? -32.378 68.948 -23.244 1.00 31.76 187 VAL B O 1
ATOM 3312 N N . GLY B 1 189 ? -30.419 68.237 -24.023 1.00 32.02 188 GLY B N 1
ATOM 3313 C CA . GLY B 1 189 ? -30.683 68.757 -25.343 1.00 32.55 188 GLY B CA 1
ATOM 3314 C C . GLY B 1 189 ? -30.173 70.140 -25.623 1.00 31.80 188 GLY B C 1
ATOM 3315 O O . GLY B 1 189 ? -30.559 70.747 -26.638 1.00 32.54 188 GLY B O 1
ATOM 3316 N N . LEU B 1 190 ? -29.319 70.664 -24.742 1.00 30.08 189 LEU B N 1
ATOM 3317 C CA . LEU B 1 190 ? -28.848 72.045 -24.865 1.00 31.27 189 LEU B CA 1
ATOM 3318 C C . LEU B 1 190 ? -27.735 72.143 -25.891 1.00 31.88 189 LEU B C 1
ATOM 3319 O O . LEU B 1 190 ? -26.948 71.204 -26.103 1.00 31.77 189 LEU B O 1
ATOM 3324 N N . SER B 1 191 ? -27.663 73.316 -26.502 1.00 32.38 190 SER B N 1
ATOM 3325 C CA . SER B 1 191 ? -26.653 73.557 -27.529 1.00 33.04 190 SER B CA 1
ATOM 3326 C C . SER B 1 191 ? -25.991 74.933 -27.494 1.00 32.23 190 SER B C 1
ATOM 3327 O O . SER B 1 191 ? -25.049 75.147 -28.244 1.00 34.91 190 SER B O 1
ATOM 3330 N N . THR B 1 192 ? -26.480 75.859 -26.683 1.00 31.06 191 THR B N 1
ATOM 3331 C CA . THR B 1 192 ? -25.952 77.221 -26.688 1.00 31.33 191 THR B CA 1
ATOM 3332 C C . THR B 1 192 ? -25.611 77.694 -25.286 1.00 31.15 191 THR B C 1
ATOM 3333 O O . THR B 1 192 ? -26.178 77.217 -24.304 1.00 29.77 191 THR B O 1
ATOM 3337 N N . ALA B 1 193 ? -24.655 78.624 -25.222 1.00 31.05 192 ALA B N 1
ATOM 3338 C CA . ALA B 1 193 ? -24.240 79.250 -23.996 1.00 33.18 192 ALA B CA 1
ATOM 3339 C C . ALA B 1 193 ? -25.413 79.957 -23.321 1.00 30.36 192 ALA B C 1
ATOM 3340 O O . ALA B 1 193 ? -25.558 79.929 -22.077 1.00 32.70 192 ALA B O 1
ATOM 3342 N N . GLU B 1 194 ? -26.267 80.603 -24.116 1.00 30.29 193 GLU B N 1
ATOM 3343 C CA . GLU B 1 194 ? -27.413 81.302 -23.548 1.00 32.52 193 GLU B CA 1
ATOM 3344 C C . GLU B 1 194 ? -28.383 80.375 -22.797 1.00 30.86 193 GLU B C 1
ATOM 3345 O O . GLU B 1 194 ? -28.864 80.721 -21.707 1.00 32.17 193 GLU B O 1
ATOM 3351 N N . GLN B 1 195 ? -28.682 79.233 -23.390 1.00 32.01 194 GLN B N 1
ATOM 3352 C CA . GLN B 1 195 ? -29.499 78.193 -22.724 1.00 32.04 194 GLN B CA 1
ATOM 3353 C C . GLN B 1 195 ? -28.885 77.765 -21.410 1.00 29.33 194 GLN B C 1
ATOM 3354 O O . GLN B 1 195 ? -29.563 77.663 -20.366 1.00 33.39 194 GLN B O 1
ATOM 3360 N N . VAL B 1 196 ? -27.593 77.469 -21.465 1.00 31.99 195 VAL B N 1
ATOM 3361 C CA . VAL B 1 196 ? -26.870 76.986 -20.275 1.00 29.05 195 VAL B CA 1
ATOM 3362 C C . VAL B 1 196 ? -26.904 77.974 -19.155 1.00 32.62 195 VAL B C 1
ATOM 3363 O O . VAL B 1 196 ? -27.219 77.610 -18.026 1.00 31.47 195 VAL B O 1
ATOM 3367 N N . GLU B 1 197 ? -26.635 79.239 -19.468 1.00 32.46 196 GLU B N 1
ATOM 3368 C CA . GLU B 1 197 ? -26.616 80.292 -18.476 1.00 36.39 196 GLU B CA 1
ATOM 3369 C C . GLU B 1 197 ? -27.973 80.475 -17.813 1.00 34.17 196 GLU B C 1
ATOM 3370 O O . GLU B 1 197 ? -28.096 80.654 -16.580 1.00 32.34 196 GLU B O 1
ATOM 3376 N N . ARG B 1 198 ? -29.011 80.458 -18.624 1.00 30.78 197 ARG B N 1
ATOM 3377 C CA . ARG B 1 198 ? -30.358 80.610 -18.118 1.00 31.58 197 ARG B CA 1
ATOM 3378 C C . ARG B 1 198 ? -30.714 79.493 -17.157 1.00 33.61 197 ARG B C 1
ATOM 3379 O O . ARG B 1 198 ? -31.372 79.711 -16.128 1.00 32.64 197 ARG B O 1
ATOM 3387 N N . LEU B 1 199 ? -30.291 78.277 -17.473 1.00 30.05 198 LEU B N 1
ATOM 3388 C CA . LEU B 1 199 ? -30.660 77.160 -16.635 1.00 29.88 198 LEU B CA 1
ATOM 3389 C C . LEU B 1 199 ? -29.811 77.124 -15.355 1.00 31.73 198 LEU B C 1
ATOM 3390 O O . LEU B 1 199 ? -30.337 76.933 -14.267 1.00 31.12 198 LEU B O 1
ATOM 3395 N N . VAL B 1 200 ? -28.502 77.325 -15.485 1.00 31.69 199 VAL B N 1
ATOM 3396 C CA . VAL B 1 200 ? -27.614 77.434 -14.314 1.00 31.68 199 VAL B CA 1
ATOM 3397 C C . VAL B 1 200 ? -28.125 78.467 -13.334 1.00 32.04 199 VAL B C 1
ATOM 3398 O O . VAL B 1 200 ? -28.199 78.184 -12.136 1.00 31.97 199 VAL B O 1
ATOM 3402 N N . ASP B 1 201 ? -28.546 79.626 -13.853 1.00 30.33 200 ASP B N 1
ATOM 3403 C CA . ASP B 1 201 ? -28.983 80.712 -13.032 1.00 32.12 200 ASP B CA 1
ATOM 3404 C C . ASP B 1 201 ? -30.348 80.479 -12.378 1.00 32.43 200 ASP B C 1
ATOM 3405 O O . ASP B 1 201 ? -30.721 81.214 -11.493 1.00 33.10 200 ASP B O 1
ATOM 3410 N N . ALA B 1 202 ? -31.100 79.481 -12.817 1.00 31.89 201 ALA B N 1
ATOM 3411 C CA . ALA B 1 202 ? -32.465 79.278 -12.304 1.00 30.57 201 ALA B CA 1
ATOM 3412 C C . ALA B 1 202 ? -32.522 78.463 -10.994 1.00 30.17 201 ALA B C 1
ATOM 3413 O O . ALA B 1 202 ? -33.547 78.425 -10.321 1.00 31.32 201 ALA B O 1
ATOM 3415 N N . VAL B 1 203 ? -31.444 77.748 -10.684 1.00 31.06 202 VAL B N 1
ATOM 3416 C CA . VAL B 1 203 ? -31.389 76.827 -9.567 1.00 29.13 202 VAL B CA 1
ATOM 3417 C C . VAL B 1 203 ? -30.071 76.982 -8.815 1.00 31.11 202 VAL B C 1
ATOM 3418 O O . VAL B 1 203 ? -29.094 77.546 -9.354 1.00 33.71 202 VAL B O 1
ATOM 3422 N N . SER B 1 204 ? -30.064 76.485 -7.584 1.00 29.64 203 SER B N 1
ATOM 3423 C CA A SER B 1 204 ? -28.903 76.497 -6.701 0.50 31.03 203 SER B CA 1
ATOM 3424 C CA B SER B 1 204 ? -28.854 76.516 -6.778 0.50 29.53 203 SER B CA 1
ATOM 3425 C C . SER B 1 204 ? -28.139 75.178 -6.698 1.00 31.35 203 SER B C 1
ATOM 3426 O O . SER B 1 204 ? -27.051 75.101 -6.168 1.00 33.18 203 SER B O 1
ATOM 3431 N N . VAL B 1 205 ? -28.736 74.134 -7.254 1.00 31.64 204 VAL B N 1
ATOM 3432 C CA . VAL B 1 205 ? -28.087 72.826 -7.394 1.00 28.95 204 VAL B CA 1
ATOM 3433 C C . VAL B 1 205 ? -27.357 72.745 -8.723 1.00 29.74 204 VAL B C 1
ATOM 3434 O O . VAL B 1 205 ? -27.535 73.594 -9.560 1.00 30.09 204 VAL B O 1
ATOM 3438 N N . PRO B 1 206 ? -26.498 71.726 -8.910 1.00 30.16 205 PRO B N 1
ATOM 3439 C CA . PRO B 1 206 ? -25.886 71.552 -10.186 1.00 28.22 205 PRO B CA 1
ATOM 3440 C C . PRO B 1 206 ? -26.827 71.367 -11.349 1.00 30.56 205 PRO B C 1
ATOM 3441 O O . PRO B 1 206 ? -27.879 70.704 -11.232 1.00 28.83 205 PRO B O 1
ATOM 3445 N N . VAL B 1 207 ? -26.425 71.966 -12.464 1.00 30.28 206 VAL B N 1
ATOM 3446 C CA . VAL B 1 207 ? -26.992 71.677 -13.775 1.00 30.35 206 VAL B CA 1
ATOM 3447 C C . VAL B 1 207 ? -26.018 70.789 -14.525 1.00 31.17 206 VAL B C 1
ATOM 3448 O O . VAL B 1 207 ? -24.835 71.139 -14.677 1.00 30.90 206 VAL B O 1
ATOM 3452 N N . ASN B 1 208 ? -26.551 69.667 -15.039 1.00 29.47 207 ASN B N 1
ATOM 3453 C CA . ASN B 1 208 ? -25.806 68.617 -15.787 1.00 27.83 207 ASN B CA 1
ATOM 3454 C C . ASN B 1 208 ? -25.955 68.897 -17.270 1.00 28.41 207 ASN B C 1
ATOM 3455 O O . ASN B 1 208 ? -27.084 69.146 -17.735 1.00 30.28 207 ASN B O 1
ATOM 3460 N N . ILE B 1 209 ? -24.826 68.877 -18.002 1.00 27.81 208 ILE B N 1
ATOM 3461 C CA A ILE B 1 209 ? -24.791 68.920 -19.470 0.50 28.69 208 ILE B CA 1
ATOM 3462 C CA B ILE B 1 209 ? -24.890 68.878 -19.449 0.50 29.46 208 ILE B CA 1
ATOM 3463 C C . ILE B 1 209 ? -24.205 67.604 -19.949 1.00 29.18 208 ILE B C 1
ATOM 3464 O O . ILE B 1 209 ? -23.426 66.959 -19.195 1.00 29.93 208 ILE B O 1
ATOM 3473 N N . THR B 1 210 ? -24.511 67.221 -21.198 1.00 30.70 209 THR B N 1
ATOM 3474 C CA . THR B 1 210 ? -23.979 66.014 -21.818 1.00 31.56 209 THR B CA 1
ATOM 3475 C C . THR B 1 210 ? -22.873 66.400 -22.816 1.00 31.35 209 THR B C 1
ATOM 3476 O O . THR B 1 210 ? -23.095 67.193 -23.717 1.00 30.81 209 THR B O 1
ATOM 3480 N N . ALA B 1 211 ? -21.672 65.858 -22.623 1.00 28.33 210 ALA B N 1
ATOM 3481 C CA . ALA B 1 211 ? -20.520 66.159 -23.473 1.00 31.47 210 ALA B CA 1
ATOM 3482 C C . ALA B 1 211 ? -20.077 64.918 -24.269 1.00 30.21 210 ALA B C 1
ATOM 3483 O O . ALA B 1 211 ? -20.153 63.796 -23.773 1.00 31.16 210 ALA B O 1
ATOM 3485 N N . HIS B 1 212 ? -19.577 65.135 -25.489 1.00 29.15 211 HIS B N 1
ATOM 3486 C CA . HIS B 1 212 ? -18.821 64.148 -26.211 1.00 28.46 211 HIS B CA 1
ATOM 3487 C C . HIS B 1 212 ? -17.399 64.164 -25.598 1.00 29.06 211 HIS B C 1
ATOM 3488 O O . HIS B 1 212 ? -16.853 65.228 -25.343 1.00 28.54 211 HIS B O 1
ATOM 3495 N N . PRO B 1 213 ? -16.783 63.003 -25.363 1.00 31.06 212 PRO B N 1
ATOM 3496 C CA . PRO B 1 213 ? -15.462 63.018 -24.710 1.00 31.08 212 PRO B CA 1
ATOM 3497 C C . PRO B 1 213 ? -14.354 63.679 -25.511 1.00 32.78 212 PRO B C 1
ATOM 3498 O O . PRO B 1 213 ? -13.359 64.062 -24.936 1.00 31.17 212 PRO B O 1
ATOM 3502 N N . VAL B 1 214 ? -14.520 63.815 -26.833 1.00 30.37 213 VAL B N 1
ATOM 3503 C CA . VAL B 1 214 ? -13.595 64.589 -27.662 1.00 32.23 213 VAL B CA 1
ATOM 3504 C C . VAL B 1 214 ? -14.192 65.941 -28.051 1.00 32.70 213 VAL B C 1
ATOM 3505 O O . VAL B 1 214 ? -13.537 66.964 -27.912 1.00 31.63 213 VAL B O 1
ATOM 3509 N N . ASP B 1 215 ? -15.432 65.943 -28.528 1.00 33.12 214 ASP B N 1
ATOM 3510 C CA . ASP B 1 215 ? -16.035 67.156 -29.079 1.00 32.58 214 ASP B CA 1
ATOM 3511 C C . ASP B 1 215 ? -16.627 68.096 -28.043 1.00 32.04 214 ASP B C 1
ATOM 3512 O O . ASP B 1 215 ? -16.905 69.235 -28.335 1.00 32.12 214 ASP B O 1
ATOM 3517 N N . GLY B 1 216 ? -16.780 67.658 -26.817 1.00 30.85 215 GLY B N 1
ATOM 3518 C CA . GLY B 1 216 ? -17.348 68.535 -25.820 1.00 30.73 215 GLY B CA 1
ATOM 3519 C C . GLY B 1 216 ? -18.839 68.785 -26.007 1.00 33.48 215 GLY B C 1
ATOM 3520 O O . GLY B 1 216 ? -19.572 67.861 -26.341 1.00 31.14 215 GLY B O 1
ATOM 3521 N N . HIS B 1 217 ? -19.257 70.020 -25.752 1.00 32.15 216 HIS B N 1
ATOM 3522 C CA . HIS B 1 217 ? -20.648 70.476 -25.765 1.00 31.88 216 HIS B CA 1
ATOM 3523 C C . HIS B 1 217 ? -20.760 71.662 -26.696 1.00 34.02 216 HIS B C 1
ATOM 3524 O O . HIS B 1 217 ? -19.815 72.436 -26.816 1.00 31.71 216 HIS B O 1
ATOM 3531 N N . GLY B 1 218 ? -21.918 71.824 -27.341 1.00 31.55 217 GLY B N 1
ATOM 3532 C CA . GLY B 1 218 ? -22.126 72.939 -28.225 1.00 33.47 217 GLY B CA 1
ATOM 3533 C C . GLY B 1 218 ? -22.002 74.307 -27.610 1.00 33.32 217 GLY B C 1
ATOM 3534 O O . GLY B 1 218 ? -21.776 75.268 -28.327 1.00 33.47 217 GLY B O 1
ATOM 3535 N N . ALA B 1 219 ? -22.241 74.444 -26.314 1.00 30.06 218 ALA B N 1
ATOM 3536 C CA . ALA B 1 219 ? -22.281 75.779 -25.669 1.00 31.92 218 ALA B CA 1
ATOM 3537 C C . ALA B 1 219 ? -20.904 76.411 -25.577 1.00 34.84 218 ALA B C 1
ATOM 3538 O O . ALA B 1 219 ? -20.785 77.635 -25.438 1.00 34.53 218 ALA B O 1
ATOM 3540 N N . GLY B 1 220 ? -19.863 75.603 -25.666 1.00 31.03 219 GLY B N 1
ATOM 3541 C CA . GLY B 1 220 ? -18.507 76.143 -25.601 1.00 33.16 219 GLY B CA 1
ATOM 3542 C C . GLY B 1 220 ? -17.544 75.119 -25.042 1.00 32.19 219 GLY B C 1
ATOM 3543 O O . GLY B 1 220 ? -17.958 74.015 -24.623 1.00 31.17 219 GLY B O 1
ATOM 3544 N N . ASP B 1 221 ? -16.265 75.482 -24.986 1.00 32.40 220 ASP B N 1
ATOM 3545 C CA . ASP B 1 221 ? -15.270 74.548 -24.494 1.00 31.70 220 ASP B CA 1
ATOM 3546 C C . ASP B 1 221 ? -15.341 74.452 -22.978 1.00 32.39 220 ASP B C 1
ATOM 3547 O O . ASP B 1 221 ? -16.086 75.161 -22.302 1.00 31.31 220 ASP B O 1
ATOM 3552 N N . LEU B 1 222 ? -14.568 73.533 -22.435 1.00 32.81 221 LEU B N 1
ATOM 3553 C CA . LEU B 1 222 ? -14.663 73.180 -21.032 1.00 31.63 221 LEU B CA 1
ATOM 3554 C C . LEU B 1 222 ? -14.431 74.383 -20.133 1.00 33.58 221 LEU B C 1
ATOM 3555 O O . LEU B 1 222 ? -15.083 74.495 -19.106 1.00 29.27 221 LEU B O 1
ATOM 3560 N N . ALA B 1 223 ? -13.520 75.283 -20.509 1.00 31.02 222 ALA B N 1
ATOM 3561 C CA . ALA B 1 223 ? -13.290 76.495 -19.696 1.00 29.74 222 ALA B CA 1
ATOM 3562 C C . ALA B 1 223 ? -14.505 77.410 -19.756 1.00 28.05 222 ALA B C 1
ATOM 3563 O O . ALA B 1 223 ? -14.949 77.984 -18.756 1.00 30.44 222 ALA B O 1
ATOM 3565 N N . THR B 1 224 ? -15.111 77.494 -20.930 1.00 28.65 223 THR B N 1
ATOM 3566 C CA . THR B 1 224 ? -16.342 78.246 -21.069 1.00 26.88 223 THR B CA 1
ATOM 3567 C C . THR B 1 224 ? -17.489 77.713 -20.225 1.00 28.58 223 THR B C 1
ATOM 3568 O O . THR B 1 224 ? -18.195 78.503 -19.579 1.00 30.58 223 THR B O 1
ATOM 3572 N N . LEU B 1 225 ? -17.627 76.375 -20.209 1.00 28.86 224 LEU B N 1
ATOM 3573 C CA . LEU B 1 225 ? -18.632 75.671 -19.414 1.00 28.20 224 LEU B CA 1
ATOM 3574 C C . LEU B 1 225 ? -18.429 75.983 -17.945 1.00 29.24 224 LEU B C 1
ATOM 3575 O O . LEU B 1 225 ? -19.393 76.279 -17.243 1.00 29.27 224 LEU B O 1
ATOM 3580 N N . ALA B 1 226 ? -17.186 75.938 -17.499 1.00 29.66 225 ALA B N 1
ATOM 3581 C CA . ALA B 1 226 ? -16.892 76.239 -16.081 1.00 29.97 225 ALA B CA 1
ATOM 3582 C C . ALA B 1 226 ? -17.274 77.684 -15.772 1.00 31.07 225 ALA B C 1
ATOM 3583 O O . ALA B 1 226 ? -17.885 77.987 -14.738 1.00 32.83 225 ALA B O 1
ATOM 3585 N N . GLY B 1 227 ? -16.950 78.584 -16.682 1.00 30.47 226 GLY B N 1
ATOM 3586 C CA . GLY B 1 227 ? -17.292 79.984 -16.536 1.00 34.07 226 GLY B CA 1
ATOM 3587 C C . GLY B 1 227 ? -18.786 80.263 -16.532 1.00 32.75 226 GLY B C 1
ATOM 3588 O O . GLY B 1 227 ? -19.234 81.199 -15.875 1.00 33.91 226 GLY B O 1
ATOM 3589 N N . LEU B 1 228 ? -19.556 79.475 -17.288 1.00 31.50 227 LEU B N 1
ATOM 3590 C CA . LEU B 1 228 ? -21.011 79.555 -17.268 1.00 31.03 227 LEU B CA 1
ATOM 3591 C C . LEU B 1 228 ? -21.619 79.016 -15.971 1.00 31.70 227 LEU B C 1
ATOM 3592 O O . LEU B 1 228 ? -22.783 79.195 -15.734 1.00 33.24 227 LEU B O 1
ATOM 3597 N N . GLY B 1 229 ? -20.837 78.338 -15.147 1.00 30.83 228 GLY B N 1
ATOM 3598 C CA . GLY B 1 229 ? -21.290 77.798 -13.868 1.00 29.82 228 GLY B CA 1
ATOM 3599 C C . GLY B 1 229 ? -21.853 76.371 -13.917 1.00 31.38 228 GLY B C 1
ATOM 3600 O O . GLY B 1 229 ? -22.533 75.947 -12.944 1.00 30.02 228 GLY B O 1
ATOM 3601 N N . VAL B 1 230 ? -21.590 75.647 -15.015 1.00 29.29 229 VAL B N 1
ATOM 3602 C CA . VAL B 1 230 ? -21.977 74.221 -15.153 1.00 30.11 229 VAL B CA 1
ATOM 3603 C C . VAL B 1 230 ? -21.311 73.433 -14.024 1.00 30.60 229 VAL B C 1
ATOM 3604 O O . VAL B 1 230 ? -20.133 73.658 -13.775 1.00 30.46 229 VAL B O 1
ATOM 3608 N N . ARG B 1 231 ? -22.054 72.544 -13.330 1.00 29.87 230 ARG B N 1
ATOM 3609 C CA . ARG B 1 231 ? -21.492 71.826 -12.186 1.00 30.93 230 ARG B CA 1
ATOM 3610 C C . ARG B 1 231 ? -21.515 70.313 -12.334 1.00 28.64 230 ARG B C 1
ATOM 3611 O O . ARG B 1 231 ? -20.969 69.614 -11.486 1.00 30.44 230 ARG B O 1
ATOM 3619 N N . ARG B 1 232 ? -22.079 69.806 -13.417 1.00 30.95 231 ARG B N 1
ATOM 3620 C CA . ARG B 1 232 ? -22.054 68.361 -13.655 1.00 29.51 231 ARG B CA 1
ATOM 3621 C C . ARG B 1 232 ? -21.941 68.104 -15.157 1.00 28.41 231 ARG B C 1
ATOM 3622 O O . ARG B 1 232 ? -22.691 68.706 -15.953 1.00 28.89 231 ARG B O 1
ATOM 3630 N N . VAL B 1 233 ? -20.989 67.236 -15.528 1.00 28.55 232 VAL B N 1
ATOM 3631 C CA . VAL B 1 233 ? -20.744 66.875 -16.930 1.00 28.98 232 VAL B CA 1
ATOM 3632 C C . VAL B 1 233 ? -20.743 65.338 -16.960 1.00 29.10 232 VAL B C 1
ATOM 3633 O O . VAL B 1 233 ? -19.999 64.694 -16.226 1.00 30.02 232 VAL B O 1
ATOM 3637 N N . THR B 1 234 ? -21.580 64.784 -17.821 1.00 29.81 233 THR B N 1
ATOM 3638 C CA . THR B 1 234 ? -21.646 63.358 -18.065 1.00 30.12 233 THR B CA 1
ATOM 3639 C C . THR B 1 234 ? -21.558 63.143 -19.585 1.00 29.07 233 THR B C 1
ATOM 3640 O O . THR B 1 234 ? -21.591 64.125 -20.352 1.00 30.22 233 THR B O 1
ATOM 3644 N N . PHE B 1 235 ? -21.431 61.875 -20.015 1.00 29.64 234 PHE B N 1
ATOM 3645 C CA . PHE B 1 235 ? -21.209 61.578 -21.445 1.00 29.10 234 PHE B CA 1
ATOM 3646 C C . PHE B 1 235 ? -22.407 60.908 -22.155 1.00 29.76 234 PHE B C 1
ATOM 3647 O O . PHE B 1 235 ? -22.410 60.786 -23.401 1.00 30.07 234 PHE B O 1
ATOM 3655 N N . GLY B 1 236 ? -23.415 60.480 -21.411 1.00 31.61 235 GLY B N 1
ATOM 3656 C CA . GLY B 1 236 ? -24.537 59.769 -21.961 1.00 30.47 235 GLY B CA 1
ATOM 3657 C C . GLY B 1 236 ? -24.011 58.595 -22.802 1.00 30.52 235 GLY B C 1
ATOM 3658 O O . GLY B 1 236 ? -23.099 57.875 -22.349 1.00 32.29 235 GLY B O 1
ATOM 3659 N N . PRO B 1 237 ? -24.552 58.396 -24.012 1.00 30.87 236 PRO B N 1
ATOM 3660 C CA . PRO B 1 237 ? -24.059 57.313 -24.859 1.00 31.96 236 PRO B CA 1
ATOM 3661 C C . PRO B 1 237 ? -22.750 57.626 -25.641 1.00 31.40 236 PRO B C 1
ATOM 3662 O O . PRO B 1 237 ? -22.259 56.781 -26.431 1.00 31.15 236 PRO B O 1
ATOM 3666 N N . LEU B 1 238 ? -22.208 58.832 -25.473 1.00 29.60 237 LEU B N 1
ATOM 3667 C CA . LEU B 1 238 ? -21.231 59.341 -26.443 1.00 29.79 237 LEU B CA 1
ATOM 3668 C C . LEU B 1 238 ? -19.817 58.822 -26.235 1.00 30.88 237 LEU B C 1
ATOM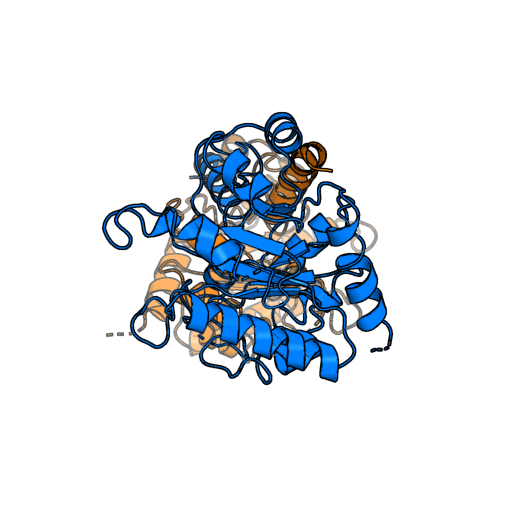 3669 O O . LEU B 1 238 ? -19.020 58.891 -27.169 1.00 31.46 237 LEU B O 1
ATOM 3674 N N . TRP B 1 239 ? -19.461 58.313 -25.051 1.00 30.47 238 TRP B N 1
ATOM 3675 C CA . TRP B 1 239 ? -18.177 57.615 -24.911 1.00 29.31 238 TRP B CA 1
ATOM 3676 C C . TRP B 1 239 ? -18.199 56.297 -25.666 1.00 28.76 238 TRP B C 1
ATOM 3677 O O . TRP B 1 239 ? -17.334 56.018 -26.499 1.00 29.59 238 TRP B O 1
ATOM 3688 N N . GLN B 1 240 ? -19.228 55.499 -25.431 1.00 29.75 239 GLN B N 1
ATOM 3689 C CA . GLN B 1 240 ? -19.368 54.291 -26.208 1.00 28.58 239 GLN B CA 1
ATOM 3690 C C . GLN B 1 240 ? -19.438 54.616 -27.693 1.00 29.82 239 GLN B C 1
ATOM 3691 O O . GLN B 1 240 ? -18.808 53.954 -28.530 1.00 31.13 239 GLN B O 1
ATOM 3697 N N . LYS B 1 241 ? -20.198 55.641 -28.091 1.00 28.47 240 LYS B N 1
ATOM 3698 C CA . LYS B 1 241 ? -20.291 55.899 -29.520 1.00 29.55 240 LYS B CA 1
ATOM 3699 C C . LYS B 1 241 ? -18.940 56.330 -30.140 1.00 28.41 240 LYS B C 1
ATOM 3700 O O . LYS B 1 241 ? -18.623 55.963 -31.300 1.00 27.16 240 LYS B O 1
ATOM 3706 N N . TRP B 1 242 ? -18.187 57.132 -29.403 1.00 28.75 241 TRP B N 1
ATOM 3707 C CA . TRP B 1 242 ? -16.848 57.540 -29.814 1.00 30.22 241 TRP B CA 1
ATOM 3708 C C . TRP B 1 242 ? -15.947 56.303 -29.992 1.00 30.11 241 TRP B C 1
ATOM 3709 O O . TRP B 1 242 ? -15.217 56.212 -30.977 1.00 28.27 241 TRP B O 1
ATOM 3720 N N . LEU B 1 243 ? -15.964 55.370 -29.034 1.00 28.71 242 LEU B N 1
ATOM 3721 C CA . LEU B 1 243 ? -15.186 54.142 -29.180 1.00 28.45 242 LEU B CA 1
ATOM 3722 C C . LEU B 1 243 ? -15.601 53.356 -30.416 1.00 28.68 242 LEU B C 1
ATOM 3723 O O . LEU B 1 243 ? -14.767 52.707 -31.078 1.00 28.75 242 LEU B O 1
ATOM 3728 N N . ALA B 1 244 ? -16.895 53.392 -30.721 1.00 27.28 243 ALA B N 1
ATOM 3729 C CA . ALA B 1 244 ? -17.402 52.679 -31.876 1.00 28.86 243 ALA B CA 1
ATOM 3730 C C . ALA B 1 244 ? -16.849 53.269 -33.149 1.00 28.20 243 ALA B C 1
ATOM 3731 O O . ALA B 1 244 ? -16.488 52.549 -34.087 1.00 27.56 243 ALA B O 1
ATOM 3733 N N . ALA B 1 245 ? -16.861 54.595 -33.230 1.00 29.80 244 ALA B N 1
ATOM 3734 C CA . ALA B 1 245 ? -16.390 55.266 -34.447 1.00 29.12 244 ALA B CA 1
ATOM 3735 C C . ALA B 1 245 ? -14.878 55.065 -34.640 1.00 26.00 244 ALA B C 1
ATOM 3736 O O . ALA B 1 245 ? -14.400 54.891 -35.772 1.00 30.32 244 ALA B O 1
ATOM 3738 N N . THR B 1 246 ? -14.149 55.177 -33.538 1.00 27.60 245 THR B N 1
ATOM 3739 C CA . THR B 1 246 ? -12.700 54.906 -33.502 1.00 29.39 245 THR B CA 1
ATOM 3740 C C . THR B 1 246 ? -12.395 53.492 -34.003 1.00 27.73 245 THR B C 1
ATOM 3741 O O . THR B 1 246 ? -11.472 53.290 -34.798 1.00 27.43 245 THR B O 1
ATOM 3745 N N . SER B 1 247 ? -13.144 52.532 -33.481 1.00 26.98 246 SER B N 1
ATOM 3746 C CA . SER B 1 247 ? -12.995 51.122 -33.865 1.00 27.71 246 SER B CA 1
ATOM 3747 C C . SER B 1 247 ? -13.307 50.927 -35.331 1.00 26.69 246 SER B C 1
ATOM 3748 O O . SER B 1 247 ? -12.601 50.216 -36.088 1.00 26.98 246 SER B O 1
ATOM 3751 N N . ALA B 1 248 ? -14.436 51.482 -35.761 1.00 29.05 247 ALA B N 1
ATOM 3752 C CA . ALA B 1 248 ? -14.837 51.330 -37.181 1.00 28.80 247 ALA B CA 1
ATOM 3753 C C . ALA B 1 248 ? -13.773 51.790 -38.165 1.00 27.17 247 ALA B C 1
ATOM 3754 O O . ALA B 1 248 ? -13.445 51.093 -39.124 1.00 30.42 247 ALA B O 1
ATOM 3756 N N . GLN B 1 249 ? -13.181 52.943 -37.892 1.00 29.43 248 GLN B N 1
ATOM 3757 C CA . GLN B 1 249 ? -12.135 53.487 -38.733 1.00 27.73 248 GLN B CA 1
ATOM 3758 C C . GLN B 1 249 ? -10.902 52.586 -38.722 1.00 29.84 248 GLN B C 1
ATOM 3759 O O . GLN B 1 249 ? -10.358 52.303 -39.749 1.00 28.82 248 GLN B O 1
ATOM 3765 N N . GLN B 1 250 ? -10.518 52.074 -37.567 1.00 27.64 249 GLN B N 1
ATOM 3766 C CA . GLN B 1 250 ? -9.327 51.229 -37.448 1.00 25.45 249 GLN B CA 1
ATOM 3767 C C . GLN B 1 250 ? -9.536 49.839 -38.073 1.00 26.38 249 GLN B C 1
ATOM 3768 O O . GLN B 1 250 ? -8.631 49.271 -38.699 1.00 28.60 249 GLN B O 1
ATOM 3774 N N . LEU B 1 251 ? -10.745 49.308 -37.969 1.00 27.36 250 LEU B N 1
ATOM 3775 C CA . LEU B 1 251 ? -11.061 48.018 -38.608 1.00 26.54 250 LEU B CA 1
ATOM 3776 C C . LEU B 1 251 ? -10.980 48.006 -40.125 1.00 26.32 250 LEU B C 1
ATOM 3777 O O . LEU B 1 251 ? -10.786 46.955 -40.734 1.00 26.13 250 LEU B O 1
ATOM 3782 N N . LYS B 1 252 ? -11.108 49.171 -40.765 1.00 26.94 251 LYS B N 1
ATOM 3783 C CA . LYS B 1 252 ? -10.928 49.263 -42.215 1.00 32.37 251 LYS B CA 1
ATOM 3784 C C . LYS B 1 252 ? -9.542 48.798 -42.633 1.00 30.27 251 LYS B C 1
ATOM 3785 O O . LYS B 1 252 ? -9.344 48.409 -43.744 1.00 31.69 251 LYS B O 1
ATOM 3791 N N . GLY B 1 253 ? -8.564 48.853 -41.748 1.00 26.52 252 GLY B N 1
ATOM 3792 C CA . GLY B 1 253 ? -7.244 48.327 -42.094 1.00 31.23 252 GLY B CA 1
ATOM 3793 C C . GLY B 1 253 ? -7.178 46.793 -42.171 1.00 28.71 252 GLY B C 1
ATOM 3794 O O . GLY B 1 253 ? -6.225 46.256 -42.717 1.00 33.56 252 GLY B O 1
ATOM 3795 N N . TRP B 1 254 ? -8.191 46.128 -41.604 1.00 28.51 253 TRP B N 1
ATOM 3796 C CA . TRP B 1 254 ? -8.179 44.680 -41.425 1.00 26.87 253 TRP B CA 1
ATOM 3797 C C . TRP B 1 254 ? -9.114 43.923 -42.359 1.00 28.33 253 TRP B C 1
ATOM 3798 O O . TRP B 1 254 ? -8.889 42.756 -42.652 1.00 26.09 253 TRP B O 1
ATOM 3809 N N . ALA B 1 255 ? -10.184 44.564 -42.783 1.00 29.43 254 ALA B N 1
ATOM 3810 C CA . ALA B 1 255 ? -11.049 43.969 -43.796 1.00 38.34 254 ALA B CA 1
ATOM 3811 C C . ALA B 1 255 ? -11.655 45.076 -44.588 1.00 43.87 254 ALA B C 1
ATOM 3812 O O . ALA B 1 255 ? -11.910 44.797 -45.750 1.00 46.03 254 ALA B O 1
#

Organism: Corynebacterium glutamicum (strain ATCC 13032 / DSM 20300 / JCM 1318 / BCRC 11384 / CCUG 27702 / LMG 3730 / NBRC 12168 / NCIMB 10025 / NRRL B-2784 / 534) (NCBI:txid196627)

Radius of gyration: 25.65 Å; Cα contacts (8 Å, |Δi|>4): 1037; chains: 2; bounding box: 60×68×59 Å

B-factor: mean 34.08, std 8.07, range [15.83, 82.88]

CATH classification: 3.20.20.60 (+1 more: 1.20.5.510)

Foldseek 3Di:
DVLLQVQLVQVLCLQLVLAAAEAEEDQALVRLVVCVVVPHQHHEHFQASNQVVVVHGPLLRDVVVCCRLLRSLVSHSHAYEYECEQQSPDQLLVSLVVNVVSSHQEYEHEQQRSVVVRDGDDLLRLLVSLLRNQVNCVVVVHNRQYAYEYALVVVPCVVPVPSVVLLSNQLSVVSVHQHYEDEDDQALVVLLVSLVSDSTAYEYAAAPPGGGNHDHPVSSVVSSHRYYYHHCRPVVVVVVVVVVVVVVVD/DDLLQVQLVQVLCLQLVLAAAEAEEDQALVRLVVCVVVPHQHHEYFQQNNQVVPVHGPLLRPVVVSCRLLRNLVSHSHAYEYECEQQSPDQLLVSLVVNVVSSHQEYEHEQQRSVVVRDGDDLLRLLVSLLRNQVNCVVVVHNRQYAYEYALVVVPCVVPVPSVVLLSNVLSVVSVHQHYEDEDDAALVVLLSNLVSDSTAYEYAAQPPGGGNHDDPVSCVVSSHRYYYHHCRVVVVVVVVVVVVCVVVD